Protein AF-A0ABD1CLV9-F1 (afdb_monomer)

InterPro domains:
  IPR004119 Ecdysteroid kinase-like [PF02958] (106-234)
  IPR004119 Ecdysteroid kinase-like [PF02958] (320-390)
  IPR011009 Protein kinase-like domain superfamily [SSF56112] (145-235)

Mean predicted aligned error: 14.76 Å

Foldseek 3Di:
DVVVVPWPVVVLVVVCVVVVANQKDFPDTKDWDFPPPPPVPAQKTKIKIKTWIAGPVRNDIDIDIDIDIDHPDPQDPVNVVVCCCVVAQVVLVCLLADPCVLVPDPVVLVVLLVLLVVVLVVQCVDPPSVVVSVVSNVCSVCVSVLVCQLQDADDPPAFDWDFDQQQDAQVQWDQDPVPGTDGALGSTHTHHPLRVLLRCLQHPDDPVCSVPCVVVSLVVVLVVQQVVCLLLVPPDDRDDSVSSVVSNVSNVVVNVSSVSVVVVLVVVVVVDDDDFDQDDPVNDDPCPDQVNVLVVCCVVVVFNVKHWDDKRKGFPDDPSPDPFWGKIWIWIFIDGPVDHRDTDIDIDTHGDPDPCNCVPQCNDSNVSVSSSVSCVPHHVVVVVVVSVVCLVCVLVVVVCLLQVVLLVPQPDCVLDDPCLRPPDDPSVVVSSVRSCPDPVSVVVCVVCVVSCVVSCSPPDDD

Organism: Culex pipiens pipiens (NCBI:txid38569)

Solvent-accessible surface area (backbone atoms only — not comparable to full-atom values): 26607 Å² total; per-residue (Å²): 115,69,73,74,70,67,37,61,70,52,53,50,50,50,51,23,59,78,65,74,36,87,65,53,44,69,74,58,84,63,59,78,38,74,63,84,73,80,63,93,82,68,64,56,52,47,31,37,34,52,49,38,31,34,31,88,90,35,89,59,82,43,78,46,80,46,77,48,76,44,64,80,62,79,81,48,74,65,54,55,48,51,50,45,41,67,68,49,32,51,53,42,49,54,60,30,41,51,63,58,75,78,73,71,44,73,66,58,50,52,54,52,36,52,48,38,48,53,52,21,58,54,38,57,72,42,87,95,27,60,72,57,18,53,54,39,51,61,39,36,87,41,44,62,62,50,50,49,57,49,64,40,52,55,56,92,97,41,88,58,66,39,83,31,50,61,55,55,41,54,86,25,58,44,80,36,98,90,78,46,73,42,82,49,74,53,44,36,28,56,14,42,63,35,59,44,53,49,27,42,50,69,55,55,41,52,72,69,55,37,73,77,39,46,67,59,53,53,48,54,52,48,52,50,51,52,50,50,41,61,74,72,62,59,88,66,87,78,84,50,72,68,55,55,53,50,41,40,60,75,36,41,64,55,58,58,50,52,53,52,54,46,62,64,46,54,73,54,55,79,76,64,90,79,74,92,54,78,55,58,81,87,76,55,59,85,73,79,40,60,67,48,52,30,55,50,49,21,65,77,65,75,34,85,70,42,43,55,76,47,75,48,68,28,50,64,58,65,90,87,77,50,93,62,42,42,44,32,30,34,39,38,30,26,32,43,90,89,45,73,68,44,75,47,78,45,80,45,80,40,79,37,88,48,67,67,40,38,56,50,40,60,53,50,100,58,29,50,64,59,38,34,48,34,42,65,75,40,41,52,57,47,54,53,49,50,51,50,53,54,60,75,49,46,60,53,55,54,50,43,58,72,59,51,43,31,62,74,72,46,85,75,62,91,69,73,49,72,57,28,72,74,41,91,49,73,66,14,53,48,47,48,51,54,33,64,65,31,71,68,49,51,58,52,48,66,62,47,50,64,56,38,49,79,67,55,67,70,56,79,86,128

Structure (mmCIF, N/CA/C/O backbone):
data_AF-A0ABD1CLV9-F1
#
_entry.id   AF-A0ABD1CLV9-F1
#
loop_
_atom_site.group_PDB
_atom_site.id
_atom_site.type_symbol
_atom_site.label_atom_id
_atom_site.label_alt_id
_atom_site.label_comp_id
_atom_site.label_asym_id
_atom_site.label_entity_id
_atom_site.label_seq_id
_atom_site.pdbx_PDB_ins_code
_atom_site.Cartn_x
_atom_site.Cartn_y
_atom_site.Cartn_z
_atom_site.occupancy
_atom_site.B_iso_or_equiv
_atom_site.auth_seq_id
_atom_site.auth_comp_id
_atom_site.auth_asym_id
_atom_site.auth_atom_id
_atom_site.pdbx_PDB_model_num
ATOM 1 N N . MET A 1 1 ? -6.784 35.318 -25.495 1.00 43.75 1 MET A N 1
ATOM 2 C CA . MET A 1 1 ? -7.489 34.884 -24.265 1.00 43.75 1 MET A CA 1
ATOM 3 C C . MET A 1 1 ? -6.534 34.301 -23.220 1.00 43.75 1 MET A C 1
ATOM 5 O O . MET A 1 1 ? -6.604 34.736 -22.079 1.00 43.75 1 MET A O 1
ATOM 9 N N . ALA A 1 2 ? -5.604 33.404 -23.581 1.00 44.84 2 ALA A N 1
ATOM 10 C CA . ALA A 1 2 ? -4.637 32.780 -22.659 1.00 44.84 2 ALA A CA 1
ATOM 11 C C . ALA A 1 2 ? -3.817 33.758 -21.779 1.00 44.84 2 ALA A C 1
ATOM 13 O O . ALA A 1 2 ? -3.622 33.521 -20.588 1.00 44.84 2 ALA A O 1
ATOM 14 N N . THR A 1 3 ? -3.395 34.901 -22.329 1.00 49.47 3 THR A N 1
ATOM 15 C CA . THR A 1 3 ? -2.591 35.921 -21.627 1.00 49.47 3 THR A CA 1
ATOM 16 C C . THR A 1 3 ? -3.338 36.712 -20.547 1.00 49.47 3 THR A C 1
ATOM 18 O O . THR A 1 3 ? -2.685 37.340 -19.721 1.00 49.47 3 THR A O 1
ATOM 21 N N . GLN A 1 4 ? -4.678 36.681 -20.505 1.00 56.12 4 GLN A N 1
ATOM 22 C CA . GLN A 1 4 ? -5.451 37.289 -19.405 1.00 56.12 4 GLN A CA 1
ATOM 23 C C . GLN A 1 4 ? -5.594 36.344 -18.198 1.00 56.12 4 GLN A C 1
ATOM 25 O O . GLN A 1 4 ? -5.635 36.811 -17.060 1.00 56.12 4 GLN A O 1
ATOM 30 N N . LEU A 1 5 ? -5.620 35.026 -18.438 1.00 60.28 5 LEU A N 1
ATOM 31 C CA . LEU A 1 5 ? -5.677 33.985 -17.402 1.00 60.28 5 LEU A CA 1
ATOM 32 C C . LEU A 1 5 ? -4.311 33.753 -16.735 1.00 60.28 5 LEU A C 1
ATOM 34 O O . LEU A 1 5 ? -4.237 33.606 -15.519 1.00 60.28 5 LEU A O 1
ATOM 38 N N . LEU A 1 6 ? -3.223 33.757 -17.512 1.00 70.44 6 LEU A N 1
ATOM 39 C CA . LEU A 1 6 ? -1.857 33.559 -17.015 1.00 70.44 6 LEU A CA 1
ATOM 40 C C . LEU A 1 6 ? -1.192 34.882 -16.610 1.00 70.44 6 LEU A C 1
ATOM 42 O O . LE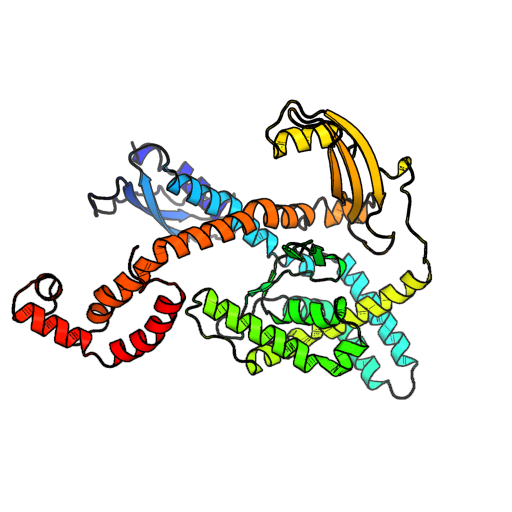U A 1 6 ? -0.339 35.414 -17.320 1.00 70.44 6 LEU A O 1
ATOM 46 N N . ASN A 1 7 ? -1.590 35.415 -15.459 1.00 81.38 7 ASN A N 1
ATOM 47 C CA . ASN A 1 7 ? -1.098 36.690 -14.936 1.00 81.38 7 ASN A CA 1
ATOM 48 C C . ASN A 1 7 ? -0.235 36.525 -13.667 1.00 81.38 7 ASN A C 1
ATOM 50 O O . ASN A 1 7 ? -0.084 35.432 -13.117 1.00 81.38 7 ASN A O 1
ATOM 54 N N . ASN A 1 8 ? 0.352 37.634 -13.205 1.00 85.69 8 ASN A N 1
ATOM 55 C CA . ASN A 1 8 ? 1.232 37.646 -12.033 1.00 85.69 8 ASN A CA 1
ATOM 56 C C . ASN A 1 8 ? 0.535 37.154 -10.755 1.00 85.69 8 ASN A C 1
ATOM 58 O O . ASN A 1 8 ? 1.190 36.497 -9.949 1.00 85.69 8 ASN A O 1
ATOM 62 N N . ASP A 1 9 ? -0.763 37.414 -10.581 1.00 83.88 9 ASP A N 1
ATOM 63 C CA . ASP A 1 9 ? -1.506 36.991 -9.388 1.00 83.88 9 ASP A CA 1
ATOM 64 C C . ASP A 1 9 ? -1.695 35.473 -9.358 1.00 83.88 9 ASP A C 1
ATOM 66 O O . ASP A 1 9 ? -1.495 34.838 -8.317 1.00 83.88 9 ASP A O 1
ATOM 70 N N . LEU A 1 10 ? -1.991 34.863 -10.511 1.00 80.81 10 LEU A N 1
ATOM 71 C CA . LEU A 1 10 ? -2.023 33.409 -10.646 1.00 80.81 10 LEU A CA 1
ATOM 72 C C . LEU A 1 10 ? -0.650 32.803 -10.332 1.00 80.81 10 LEU A C 1
ATOM 74 O O . LEU A 1 10 ? -0.561 31.889 -9.515 1.00 80.81 10 LEU A O 1
ATOM 78 N N . PHE A 1 11 ? 0.429 33.320 -10.927 1.00 83.94 11 PHE A N 1
ATOM 79 C CA . PHE A 1 11 ? 1.783 32.808 -10.682 1.00 83.94 11 PHE A CA 1
ATOM 80 C C . PHE A 1 11 ? 2.219 32.964 -9.225 1.00 83.94 11 PHE A C 1
ATOM 82 O O . PHE A 1 11 ? 2.802 32.038 -8.658 1.00 83.94 11 PHE A O 1
ATOM 89 N N . LEU A 1 12 ? 1.881 34.091 -8.597 1.00 84.06 12 LEU A N 1
ATOM 90 C CA . LEU A 1 12 ? 2.110 34.326 -7.176 1.00 84.06 12 LEU A CA 1
ATOM 91 C C . LEU A 1 12 ? 1.333 33.324 -6.308 1.00 84.06 12 LEU A C 1
ATOM 93 O O . LEU A 1 12 ? 1.872 32.786 -5.342 1.00 84.06 12 LEU A O 1
ATOM 97 N N . THR A 1 13 ? 0.086 33.029 -6.669 1.00 79.94 13 THR A N 1
ATOM 98 C CA . THR A 1 13 ? -0.763 32.065 -5.953 1.00 79.94 13 THR A CA 1
ATOM 99 C C . THR A 1 13 ? -0.212 30.646 -6.081 1.00 79.94 13 THR A C 1
ATOM 101 O O . THR A 1 13 ? -0.067 29.937 -5.082 1.00 79.94 13 THR A O 1
ATOM 104 N N . VAL A 1 14 ? 0.169 30.251 -7.298 1.00 77.19 14 VAL A N 1
ATOM 105 C CA . VAL A 1 14 ? 0.763 28.946 -7.600 1.00 77.19 14 VAL A CA 1
ATOM 106 C C . VAL A 1 14 ? 2.061 28.751 -6.821 1.00 77.19 14 VAL A C 1
ATOM 108 O O . VAL A 1 14 ? 2.216 27.725 -6.161 1.00 77.19 14 VAL A O 1
ATOM 111 N N . ILE A 1 15 ? 2.976 29.729 -6.827 1.00 79.94 15 ILE A N 1
ATOM 112 C CA . ILE A 1 15 ? 4.270 29.574 -6.151 1.00 79.94 15 ILE A CA 1
ATOM 113 C C . ILE A 1 15 ? 4.136 29.587 -4.620 1.00 79.94 15 ILE A C 1
ATOM 115 O O . ILE A 1 15 ? 4.799 28.791 -3.954 1.00 79.94 15 ILE A O 1
ATOM 119 N N . ARG A 1 16 ? 3.233 30.407 -4.057 1.00 83.88 16 ARG A N 1
ATOM 120 C CA . ARG A 1 16 ? 2.921 30.408 -2.614 1.00 83.88 16 ARG A CA 1
ATOM 121 C C . ARG A 1 16 ? 2.386 29.058 -2.159 1.00 83.88 16 ARG A C 1
ATOM 123 O O . ARG A 1 16 ? 2.835 28.539 -1.138 1.00 83.88 16 ARG A O 1
ATOM 130 N N . LYS A 1 17 ? 1.471 28.469 -2.936 1.00 73.44 17 LYS A N 1
ATOM 131 C CA . LYS A 1 17 ? 0.904 27.147 -2.653 1.00 73.44 17 LYS A CA 1
ATOM 132 C C . LYS A 1 17 ? 1.951 26.042 -2.811 1.00 73.44 17 LYS A C 1
ATOM 134 O O . LYS A 1 17 ? 2.109 25.230 -1.909 1.00 73.44 17 LYS A O 1
ATOM 139 N N . ALA A 1 18 ? 2.716 26.050 -3.904 1.00 69.44 18 ALA A N 1
ATOM 140 C CA . ALA A 1 18 ? 3.738 25.039 -4.187 1.00 69.44 18 ALA A CA 1
ATOM 141 C C . ALA A 1 18 ? 4.880 25.021 -3.156 1.00 69.44 18 ALA A C 1
ATOM 143 O O . ALA A 1 18 ? 5.458 23.971 -2.888 1.00 69.44 18 ALA A O 1
ATOM 144 N N . ARG A 1 19 ? 5.222 26.177 -2.576 1.00 76.19 19 ARG A N 1
ATOM 145 C CA . ARG A 1 19 ? 6.272 26.306 -1.551 1.00 76.19 19 ARG A CA 1
ATOM 146 C C . ARG A 1 19 ? 5.735 26.351 -0.120 1.00 76.19 19 ARG A C 1
ATOM 148 O O . ARG A 1 19 ? 6.537 26.426 0.809 1.00 76.19 19 ARG A O 1
ATOM 155 N N . ASN A 1 20 ? 4.411 26.298 0.049 1.00 78.62 20 ASN A N 1
ATOM 156 C CA . ASN A 1 20 ? 3.716 26.469 1.323 1.00 78.62 20 ASN A CA 1
ATOM 157 C C . ASN A 1 20 ? 4.269 27.663 2.134 1.00 78.62 20 ASN A C 1
ATOM 159 O O . ASN A 1 20 ? 4.697 27.527 3.285 1.00 78.62 20 ASN A O 1
ATOM 163 N N . ASP A 1 21 ? 4.356 28.823 1.479 1.00 81.06 21 ASP A N 1
ATOM 164 C CA . ASP A 1 21 ? 4.938 30.039 2.047 1.00 81.06 21 ASP A CA 1
ATOM 165 C C . ASP A 1 21 ? 4.166 31.284 1.576 1.00 81.06 21 ASP A C 1
ATOM 167 O O . ASP A 1 21 ? 4.350 31.738 0.442 1.00 81.06 21 ASP A O 1
ATOM 171 N N . PRO A 1 22 ? 3.307 31.863 2.434 1.00 88.19 22 PRO A N 1
ATOM 172 C CA . PRO A 1 22 ? 2.513 33.036 2.082 1.00 88.19 22 PRO A CA 1
ATOM 173 C C . PRO A 1 22 ? 3.347 34.323 1.993 1.00 88.19 22 PRO A C 1
ATOM 175 O O . PRO A 1 22 ? 2.890 35.293 1.390 1.00 88.19 22 PRO A O 1
ATOM 178 N N . SER A 1 23 ? 4.567 34.345 2.546 1.00 91.75 23 SER A N 1
ATOM 179 C CA . SER A 1 23 ? 5.451 35.519 2.521 1.00 91.75 23 SER A CA 1
ATOM 180 C C . SER A 1 23 ? 6.127 35.741 1.166 1.00 91.75 23 SER A C 1
ATOM 182 O O . SER A 1 23 ? 6.788 36.760 0.971 1.00 91.75 23 SER A O 1
ATOM 184 N N . ILE A 1 24 ? 5.973 34.801 0.225 1.00 88.75 24 ILE A N 1
ATOM 185 C CA . ILE A 1 24 ? 6.564 34.916 -1.105 1.00 88.75 24 ILE A CA 1
ATOM 186 C C . ILE A 1 24 ? 6.003 36.139 -1.835 1.00 88.75 24 ILE A C 1
ATOM 188 O O . ILE A 1 24 ? 4.788 36.350 -1.868 1.00 88.75 24 ILE A O 1
ATOM 192 N N . VAL A 1 25 ? 6.898 36.908 -2.451 1.00 92.56 25 VAL A N 1
ATOM 193 C CA . VAL A 1 25 ? 6.601 38.022 -3.357 1.00 92.56 25 VAL A CA 1
ATOM 194 C C . VAL A 1 25 ? 7.384 37.855 -4.656 1.00 92.56 25 VAL A C 1
ATOM 196 O O . VAL A 1 25 ? 8.525 37.387 -4.643 1.00 92.56 25 VAL A O 1
ATOM 199 N N . LEU A 1 26 ? 6.777 38.231 -5.782 1.00 91.12 26 LEU A N 1
ATOM 200 C CA . LEU A 1 26 ? 7.465 38.225 -7.073 1.00 91.12 26 LEU A CA 1
ATOM 201 C C . LEU A 1 26 ? 8.483 39.365 -7.125 1.00 91.12 26 LEU A C 1
ATOM 203 O O . LEU A 1 26 ? 8.179 40.490 -6.734 1.00 91.12 26 LEU A O 1
ATOM 207 N N . CYS A 1 27 ? 9.679 39.087 -7.635 1.00 89.81 27 CYS A N 1
ATOM 208 C CA . CYS A 1 27 ? 10.707 40.111 -7.827 1.00 89.81 27 CYS A CA 1
ATOM 209 C C . CYS A 1 27 ? 10.376 41.032 -9.004 1.00 89.81 27 CYS A C 1
ATOM 211 O O . CYS A 1 27 ? 10.683 42.220 -8.973 1.00 89.81 27 CYS A O 1
ATOM 213 N N . HIS A 1 28 ? 9.734 40.488 -10.035 1.00 89.06 28 HIS A N 1
ATOM 214 C CA . HIS A 1 28 ? 9.268 41.220 -11.204 1.00 89.06 28 HIS A CA 1
ATOM 215 C C . HIS A 1 28 ? 8.130 40.455 -11.891 1.00 89.06 28 HIS A C 1
ATOM 217 O O . HIS A 1 28 ? 7.855 39.296 -11.573 1.00 89.06 28 HIS A O 1
ATOM 223 N N . GLY A 1 29 ? 7.475 41.097 -12.861 1.00 83.94 29 GLY A N 1
ATOM 224 C CA . GLY A 1 29 ? 6.436 40.454 -13.663 1.00 83.94 29 GLY A CA 1
ATOM 225 C C . GLY A 1 29 ? 6.959 39.231 -14.423 1.00 83.94 29 GLY A C 1
ATOM 226 O O . GLY A 1 29 ? 8.085 39.234 -14.934 1.00 83.94 29 GLY A O 1
ATOM 227 N N . CYS A 1 30 ? 6.136 38.186 -14.495 1.00 83.50 30 CYS A N 1
ATOM 228 C CA . CYS A 1 30 ? 6.438 36.964 -15.232 1.00 83.50 30 CYS A CA 1
ATOM 229 C C . CYS A 1 30 ? 6.271 37.209 -16.738 1.00 83.50 30 CYS A C 1
ATOM 231 O O . CYS A 1 30 ? 5.276 37.788 -17.173 1.00 83.50 30 CYS A O 1
ATOM 233 N N . ARG A 1 31 ? 7.239 36.766 -17.550 1.00 82.56 31 ARG A N 1
ATOM 234 C CA . ARG A 1 31 ? 7.170 36.874 -19.016 1.00 82.56 31 ARG A CA 1
ATOM 235 C C . ARG A 1 31 ? 6.870 35.513 -19.627 1.00 82.56 31 ARG A C 1
ATOM 237 O O . ARG A 1 31 ? 7.704 34.614 -19.563 1.00 82.56 31 ARG A O 1
ATOM 244 N N . LEU A 1 32 ? 5.710 35.403 -20.266 1.00 79.56 32 LEU A N 1
ATOM 245 C CA . LEU A 1 32 ? 5.318 34.218 -21.020 1.00 79.56 32 LEU A CA 1
ATOM 246 C C . LEU A 1 32 ? 5.994 34.202 -22.385 1.00 79.56 32 LEU A C 1
ATOM 248 O O . LEU A 1 32 ? 5.986 35.197 -23.109 1.00 79.56 32 LEU A O 1
ATOM 252 N N . ARG A 1 33 ? 6.553 33.052 -22.743 1.00 81.31 33 ARG A N 1
ATOM 253 C CA . ARG A 1 33 ? 7.080 32.762 -24.075 1.00 81.31 33 ARG A CA 1
ATOM 254 C C . ARG A 1 33 ? 6.290 31.591 -24.633 1.00 81.31 33 ARG A C 1
ATOM 256 O O . ARG A 1 33 ? 6.233 30.553 -23.984 1.00 81.31 33 ARG A O 1
ATOM 263 N N . SER A 1 34 ? 5.656 31.762 -25.789 1.00 73.94 34 SER A N 1
ATOM 264 C CA . SER A 1 34 ? 5.045 30.630 -26.493 1.00 73.94 34 SER A CA 1
ATOM 265 C C . SER A 1 34 ? 6.143 29.645 -26.890 1.00 73.94 34 SER A C 1
ATOM 267 O O . SER A 1 34 ? 7.225 30.069 -27.297 1.00 73.94 34 SER A O 1
ATOM 269 N N . ASP A 1 35 ? 5.883 28.350 -26.725 1.00 64.69 35 ASP A N 1
ATOM 270 C CA . ASP A 1 35 ? 6.889 27.305 -26.933 1.00 64.69 35 ASP A CA 1
ATOM 271 C C . ASP A 1 35 ? 7.069 26.884 -28.404 1.00 64.69 35 ASP A C 1
ATOM 273 O O . ASP A 1 35 ? 7.756 25.906 -28.662 1.00 64.69 35 ASP A O 1
ATOM 277 N N . GLY A 1 36 ? 6.483 27.609 -29.368 1.00 54.41 36 GLY A N 1
ATOM 278 C CA . GLY A 1 36 ? 6.759 27.512 -30.815 1.00 54.41 36 GLY A CA 1
ATOM 279 C C . GLY A 1 36 ? 6.374 26.203 -31.523 1.00 54.41 36 GLY A C 1
ATOM 280 O O . GLY A 1 36 ? 6.099 26.229 -32.719 1.00 54.41 36 GLY A O 1
ATOM 281 N N . ASP A 1 37 ? 6.294 25.083 -30.808 1.00 48.97 37 ASP A N 1
ATOM 282 C CA . ASP A 1 37 ? 5.822 23.797 -31.310 1.00 48.97 37 ASP A CA 1
ATOM 283 C C . ASP A 1 37 ? 4.291 23.818 -31.384 1.00 48.97 37 ASP A C 1
ATOM 285 O O . ASP A 1 37 ? 3.578 23.340 -30.498 1.00 48.97 37 ASP A O 1
ATOM 289 N N . HIS A 1 38 ? 3.765 24.379 -32.472 1.00 46.84 38 HIS A N 1
ATOM 290 C CA . HIS A 1 38 ? 2.428 24.035 -32.943 1.00 46.84 38 HIS A CA 1
ATOM 291 C C . HIS A 1 38 ? 2.459 22.595 -33.467 1.00 46.84 38 HIS A C 1
ATOM 293 O O . HIS A 1 38 ? 2.499 22.332 -34.666 1.00 46.84 38 HIS A O 1
ATOM 299 N N . CYS A 1 39 ? 2.469 21.624 -32.555 1.00 40.59 39 CYS A N 1
ATOM 300 C CA . CYS A 1 39 ? 2.097 20.266 -32.902 1.00 40.59 39 CYS A CA 1
ATOM 301 C C . CYS A 1 39 ? 0.577 20.245 -33.132 1.00 40.59 39 CYS A C 1
ATOM 303 O O . CYS A 1 39 ? -0.218 20.105 -32.203 1.00 40.59 39 CYS A O 1
ATOM 305 N N . ASP A 1 40 ? 0.193 20.386 -34.403 1.00 42.03 40 ASP A N 1
ATOM 306 C CA . ASP A 1 40 ? -1.170 20.436 -34.972 1.00 42.03 40 ASP A CA 1
ATOM 307 C C . ASP A 1 40 ? -2.083 19.223 -34.664 1.00 42.03 40 ASP A C 1
ATOM 309 O O . ASP A 1 40 ? -3.079 18.986 -35.341 1.00 42.03 40 ASP A O 1
ATOM 313 N N . ARG A 1 41 ? -1.783 18.409 -33.644 1.00 42.78 41 ARG A N 1
ATOM 314 C CA . ARG A 1 41 ? -2.583 17.227 -33.277 1.00 42.78 41 ARG A CA 1
ATOM 315 C C . ARG A 1 41 ? -3.115 17.226 -31.843 1.00 42.78 41 ARG A C 1
ATOM 317 O O . ARG A 1 41 ? -3.761 16.254 -31.472 1.00 42.78 41 ARG A O 1
ATOM 324 N N . GLY A 1 42 ? -2.858 18.268 -31.043 1.00 47.09 42 GLY A N 1
ATOM 325 C CA . GLY A 1 42 ? -3.157 18.244 -29.602 1.00 47.09 42 GLY A CA 1
ATOM 326 C C . GLY A 1 42 ? -4.197 19.232 -29.066 1.00 47.09 42 GLY A C 1
ATOM 327 O O . GLY A 1 42 ? -4.716 18.991 -27.988 1.00 47.09 42 GLY A O 1
ATOM 328 N N . GLY A 1 43 ? -4.505 20.343 -29.743 1.00 54.31 43 GLY A N 1
ATOM 329 C CA . GLY A 1 43 ? -5.448 21.341 -29.205 1.00 54.31 43 GLY A CA 1
ATOM 330 C C . GLY A 1 43 ? -4.980 22.086 -27.937 1.00 54.31 43 GLY A C 1
ATOM 331 O O . GLY A 1 43 ? -5.802 22.721 -27.282 1.00 54.31 43 GLY A O 1
ATOM 332 N N . PHE A 1 44 ? -3.686 22.041 -27.587 1.00 56.50 44 PHE A N 1
ATOM 333 C CA . PHE A 1 44 ? -3.109 22.763 -26.442 1.00 56.50 44 PHE A CA 1
ATOM 334 C C . PHE A 1 44 ? -2.090 23.822 -26.885 1.00 56.50 44 PHE A C 1
ATOM 336 O O . PHE A 1 44 ? -1.208 23.541 -27.695 1.00 56.50 44 PHE A O 1
ATOM 343 N N . GLU A 1 45 ? -2.148 25.012 -26.287 1.00 66.31 45 GLU A N 1
ATOM 344 C CA . GLU A 1 45 ? -1.115 26.049 -26.384 1.00 66.31 45 GLU A CA 1
ATOM 345 C C . GLU A 1 45 ? -0.136 25.918 -25.205 1.00 66.31 45 GLU A C 1
ATOM 347 O O . GLU A 1 45 ? -0.541 25.965 -24.043 1.00 66.31 45 GLU A O 1
ATOM 352 N N . SER A 1 46 ? 1.161 25.746 -25.487 1.00 65.44 46 SER A N 1
ATOM 353 C CA . SER A 1 46 ? 2.216 25.649 -24.465 1.00 65.44 46 SER A CA 1
ATOM 354 C C . SER A 1 46 ? 2.975 26.969 -24.314 1.00 65.44 46 SER A C 1
ATOM 356 O O . SER A 1 46 ? 3.384 27.593 -25.298 1.00 65.44 46 SER A O 1
ATOM 358 N N . TYR A 1 47 ? 3.210 27.373 -23.068 1.00 78.12 47 TYR A N 1
ATOM 359 C CA . TYR A 1 47 ? 3.942 28.573 -22.687 1.00 78.12 47 TYR A CA 1
ATOM 360 C C . TYR A 1 47 ? 5.019 28.255 -21.655 1.00 78.12 47 TYR A C 1
ATOM 362 O O . TYR A 1 47 ? 4.774 27.562 -20.673 1.00 78.12 47 TYR A O 1
ATOM 370 N N . LYS A 1 48 ? 6.204 28.833 -21.816 1.00 81.06 48 LYS A N 1
ATOM 371 C CA . LYS A 1 48 ? 7.282 28.802 -20.826 1.00 81.06 48 LYS A CA 1
ATOM 372 C C . LYS A 1 48 ? 7.392 30.143 -20.110 1.00 81.06 48 LYS A C 1
ATOM 374 O O . LYS A 1 48 ? 7.271 31.199 -20.729 1.00 81.06 48 LYS A O 1
ATOM 379 N N . THR A 1 49 ? 7.651 30.112 -18.808 1.00 85.25 49 THR A N 1
ATOM 380 C CA . THR A 1 49 ? 7.933 31.310 -18.002 1.00 85.25 49 THR A CA 1
ATOM 381 C C . THR A 1 49 ? 8.918 30.990 -16.883 1.00 85.25 49 THR A C 1
ATOM 383 O O . THR A 1 49 ? 9.003 29.849 -16.434 1.00 85.25 49 THR A O 1
ATOM 386 N N . ALA A 1 50 ? 9.651 31.998 -16.420 1.00 85.56 50 ALA A N 1
ATOM 387 C CA . ALA A 1 50 ? 10.465 31.923 -15.213 1.00 85.56 50 ALA A CA 1
ATOM 388 C C . ALA A 1 50 ? 9.830 32.813 -14.139 1.00 85.56 50 ALA A C 1
ATOM 390 O O . ALA A 1 50 ? 9.655 34.016 -14.348 1.00 85.56 50 ALA A O 1
ATOM 391 N N . ILE A 1 51 ? 9.474 32.222 -12.999 1.00 88.06 51 ILE A N 1
ATOM 392 C CA . ILE A 1 51 ? 8.994 32.950 -11.825 1.00 88.06 51 ILE A CA 1
ATOM 393 C C . ILE A 1 51 ? 10.195 33.286 -10.955 1.00 88.06 51 ILE A C 1
ATOM 395 O O . ILE A 1 51 ? 10.831 32.383 -10.414 1.00 88.06 51 ILE A O 1
ATOM 399 N N . HIS A 1 52 ? 10.455 34.578 -10.786 1.00 90.62 52 HIS A N 1
ATOM 400 C CA . HIS A 1 52 ? 11.471 35.091 -9.876 1.00 90.62 52 HIS A CA 1
ATOM 401 C C . HIS A 1 52 ? 10.808 35.608 -8.605 1.00 90.62 52 HIS A C 1
ATOM 403 O O . HIS A 1 52 ? 9.877 36.415 -8.680 1.00 90.62 52 HIS A O 1
ATOM 409 N N . PHE A 1 53 ? 11.255 35.142 -7.442 1.00 91.06 53 PHE A N 1
ATOM 410 C CA . PHE A 1 53 ? 10.618 35.467 -6.171 1.00 91.06 53 PHE A CA 1
ATOM 411 C C . PHE A 1 53 ? 11.598 35.543 -4.996 1.00 91.06 53 PHE A C 1
ATOM 413 O O . PHE A 1 53 ? 12.694 34.984 -5.027 1.00 91.06 53 PHE A O 1
ATOM 420 N N . ARG A 1 54 ? 11.168 36.227 -3.932 1.00 91.94 54 ARG A N 1
ATOM 421 C CA . ARG A 1 54 ? 11.821 36.270 -2.611 1.00 91.94 54 ARG A CA 1
ATOM 422 C C . ARG A 1 54 ? 10.810 35.917 -1.535 1.00 91.94 54 ARG A C 1
ATOM 424 O O . ARG A 1 54 ? 9.607 36.053 -1.751 1.00 91.94 54 ARG A O 1
ATOM 431 N N . SER A 1 55 ? 11.285 35.473 -0.378 1.00 90.56 55 SER A N 1
ATOM 432 C CA . SER A 1 55 ? 10.428 35.235 0.787 1.00 90.56 55 SER A CA 1
ATOM 433 C C . SER A 1 55 ? 11.181 35.535 2.081 1.00 90.56 55 SER A C 1
ATOM 435 O O . SER A 1 55 ? 12.401 35.693 2.077 1.00 90.56 55 SER A O 1
ATOM 437 N N . SER A 1 56 ? 10.462 35.569 3.203 1.00 87.56 56 SER A N 1
ATOM 438 C CA . SER A 1 56 ? 11.075 35.649 4.536 1.00 87.56 56 SER A CA 1
ATOM 439 C C . SER A 1 56 ? 12.118 34.548 4.798 1.00 87.56 56 SER A C 1
ATOM 441 O O . SER A 1 56 ? 13.066 34.774 5.547 1.00 87.56 56 SER A O 1
ATOM 443 N N . ARG A 1 57 ? 11.982 33.381 4.150 1.00 82.81 57 ARG A N 1
ATOM 444 C CA . ARG A 1 57 ? 12.909 32.240 4.243 1.00 82.81 57 ARG A CA 1
ATOM 445 C C . ARG A 1 57 ? 14.105 32.354 3.295 1.00 82.81 57 ARG A C 1
ATOM 447 O O . ARG A 1 57 ? 15.154 31.780 3.569 1.00 82.81 57 ARG A O 1
ATOM 454 N N . TYR A 1 58 ? 13.954 33.084 2.191 1.00 74.56 58 TYR A N 1
ATOM 455 C CA . TYR A 1 58 ? 14.967 33.232 1.145 1.00 74.56 58 TYR A CA 1
ATOM 456 C C . TYR A 1 58 ? 15.176 34.716 0.850 1.00 74.56 58 TYR A C 1
ATOM 458 O O . TYR A 1 58 ? 14.497 35.297 0.001 1.00 74.56 58 TYR A O 1
ATOM 466 N N . GLN A 1 59 ? 16.126 35.336 1.558 1.00 73.88 59 GLN A N 1
ATOM 467 C CA . GLN A 1 59 ? 16.442 36.753 1.345 1.00 73.88 59 GLN A CA 1
ATOM 468 C C . GLN A 1 59 ? 17.042 37.028 -0.044 1.00 73.88 59 GLN A C 1
ATOM 470 O O . GLN A 1 59 ? 16.913 38.136 -0.564 1.00 73.88 59 GLN A O 1
ATOM 475 N N . GLN A 1 60 ? 17.661 36.020 -0.663 1.00 85.25 60 GLN A N 1
ATOM 476 C CA . GLN A 1 60 ? 18.146 36.088 -2.039 1.00 85.25 60 GLN A CA 1
ATOM 477 C C . GLN A 1 60 ? 17.074 35.652 -3.037 1.00 85.25 60 GLN A C 1
ATOM 479 O O . GLN A 1 60 ? 16.275 34.755 -2.768 1.00 85.25 60 GLN A O 1
ATOM 484 N N . GLU A 1 61 ? 17.101 36.271 -4.213 1.00 92.00 61 GLU A N 1
ATOM 485 C CA . GLU A 1 61 ? 16.196 35.963 -5.316 1.00 92.00 61 GLU A CA 1
ATOM 486 C C . GLU A 1 61 ? 16.327 34.513 -5.787 1.00 92.00 61 GLU A C 1
ATOM 488 O O . GLU A 1 61 ? 17.426 34.020 -6.031 1.00 92.00 61 GLU A O 1
ATOM 493 N N . GLN A 1 62 ? 15.184 33.844 -5.911 1.00 89.50 62 GLN A N 1
ATOM 494 C CA . GLN A 1 62 ? 15.057 32.478 -6.405 1.00 89.50 62 GLN A CA 1
ATOM 495 C C . GLN A 1 62 ? 14.298 32.481 -7.729 1.00 89.50 62 GLN A C 1
ATOM 497 O O . GLN A 1 62 ? 13.398 33.298 -7.918 1.00 89.50 62 GLN A O 1
ATOM 502 N N . ALA A 1 63 ? 14.615 31.539 -8.618 1.00 87.44 63 ALA A N 1
ATOM 503 C CA . ALA A 1 63 ? 13.939 31.386 -9.903 1.00 87.44 63 ALA A CA 1
ATOM 504 C C . ALA A 1 63 ? 13.397 29.961 -10.087 1.00 87.44 63 ALA A C 1
ATOM 506 O O . ALA A 1 63 ? 14.067 28.980 -9.763 1.00 87.44 63 ALA A O 1
ATOM 507 N N . VAL A 1 64 ? 12.183 29.842 -10.628 1.00 81.62 64 VAL A N 1
ATOM 508 C CA . VAL A 1 64 ? 11.564 28.563 -11.006 1.00 81.62 64 VAL A CA 1
ATOM 509 C C . VAL A 1 64 ? 11.055 28.656 -12.437 1.00 81.62 64 VAL A C 1
ATOM 511 O O . VAL A 1 64 ? 10.234 29.513 -12.756 1.00 81.62 64 VAL A O 1
ATOM 514 N N . ASN A 1 65 ? 11.520 27.745 -13.289 1.00 80.56 65 ASN A N 1
ATOM 515 C CA . ASN A 1 65 ? 11.039 27.623 -14.660 1.00 80.56 65 ASN A CA 1
ATOM 516 C C . ASN A 1 65 ? 9.768 26.771 -14.691 1.00 80.56 65 ASN A C 1
ATOM 518 O O . ASN A 1 65 ? 9.741 25.671 -14.142 1.00 80.56 65 ASN A O 1
ATOM 522 N N . LEU A 1 66 ? 8.732 27.274 -15.355 1.00 73.75 66 LEU A N 1
ATOM 523 C CA . LEU A 1 66 ? 7.458 26.599 -15.552 1.00 73.75 66 LEU A CA 1
ATOM 524 C C . LEU A 1 66 ? 7.172 26.430 -17.038 1.00 73.75 66 LEU A C 1
ATOM 526 O O . LEU A 1 66 ? 7.446 27.321 -17.842 1.00 73.75 66 LEU A O 1
ATOM 530 N N . THR A 1 67 ? 6.562 25.296 -17.367 1.00 74.25 67 THR A N 1
ATOM 531 C CA . THR A 1 67 ? 5.869 25.081 -18.638 1.00 74.25 67 THR A CA 1
ATOM 532 C C . THR A 1 67 ? 4.382 24.964 -18.328 1.00 74.25 67 THR A C 1
ATOM 534 O O . THR A 1 67 ? 3.997 24.194 -17.453 1.00 74.25 67 THR A O 1
ATOM 537 N N . VAL A 1 68 ? 3.564 25.761 -19.004 1.00 68.75 68 VAL A N 1
ATOM 538 C CA . VAL A 1 68 ? 2.125 25.894 -18.792 1.00 68.75 68 VAL A CA 1
ATOM 539 C C . VAL A 1 68 ? 1.425 25.523 -20.089 1.00 68.75 68 VAL A C 1
ATOM 541 O O . VAL A 1 68 ? 1.697 26.135 -21.116 1.00 68.75 68 VAL A O 1
ATOM 544 N N . LYS A 1 69 ? 0.528 24.538 -20.050 1.00 67.69 69 LYS A N 1
ATOM 545 C CA . LYS A 1 69 ? -0.283 24.130 -21.203 1.00 67.69 69 LYS A CA 1
ATOM 546 C C . LYS A 1 69 ? -1.729 24.576 -20.996 1.00 67.69 69 LYS A C 1
ATOM 548 O O . LYS A 1 69 ? -2.268 24.385 -19.911 1.00 67.69 69 LYS A O 1
ATOM 553 N N . ILE A 1 70 ? -2.336 25.183 -22.013 1.00 65.19 70 ILE A N 1
ATOM 554 C CA . ILE A 1 70 ? -3.731 25.642 -22.007 1.00 65.19 70 ILE A CA 1
ATOM 555 C C . ILE A 1 70 ? -4.487 24.917 -23.118 1.00 65.19 70 ILE A C 1
ATOM 557 O O . ILE A 1 70 ? -4.100 25.023 -24.277 1.00 65.19 70 ILE A O 1
ATOM 561 N N . GLY A 1 71 ? -5.558 24.199 -22.776 1.00 57.25 71 GLY A N 1
ATOM 562 C CA . GLY A 1 71 ? -6.428 23.537 -23.754 1.00 57.25 71 GLY A CA 1
ATOM 563 C C . GLY A 1 71 ? -7.374 24.518 -24.449 1.00 57.25 71 GLY A C 1
ATOM 564 O O . GLY A 1 71 ? -7.980 25.376 -23.804 1.00 57.25 71 GLY A O 1
ATOM 565 N N . ALA A 1 72 ? -7.515 24.394 -25.767 1.00 51.78 72 ALA A N 1
ATOM 566 C CA . ALA A 1 72 ? -8.480 25.131 -26.575 1.00 51.78 72 ALA A CA 1
ATOM 567 C C . ALA A 1 72 ? -9.851 24.427 -26.538 1.00 51.78 72 ALA A C 1
ATOM 569 O O . ALA A 1 72 ? -10.260 23.771 -27.488 1.00 51.78 72 ALA A O 1
ATOM 570 N N . GLY A 1 73 ? -10.559 24.531 -25.414 1.00 47.72 73 GLY A N 1
ATOM 571 C CA . GLY A 1 73 ? -11.879 23.918 -25.222 1.00 47.72 73 GLY A CA 1
ATOM 572 C C . GLY A 1 73 ? -12.028 23.357 -23.814 1.00 47.72 73 GLY A C 1
ATOM 573 O O . GLY A 1 73 ? -11.031 23.016 -23.191 1.00 47.72 73 GLY A O 1
ATOM 574 N N . GLY A 1 74 ? -13.258 23.339 -23.289 1.00 49.50 74 GLY A N 1
ATOM 575 C CA . GLY A 1 74 ? -13.561 22.957 -21.904 1.00 49.50 74 GLY A CA 1
ATOM 576 C C . GLY A 1 74 ? -12.889 21.657 -21.454 1.00 49.50 74 GLY A C 1
ATOM 577 O O . GLY A 1 74 ? -12.638 20.775 -22.270 1.00 49.50 74 GLY A O 1
ATOM 578 N N . SER A 1 75 ? -12.612 21.581 -20.146 1.00 44.91 75 SER A N 1
ATOM 579 C CA . SER A 1 75 ? -11.856 20.509 -19.485 1.00 44.91 75 SER A CA 1
ATOM 580 C C . SER A 1 75 ? -12.184 19.136 -20.061 1.00 44.91 75 SER A C 1
ATOM 582 O O . SER A 1 75 ? -13.312 18.653 -19.912 1.00 44.91 75 SER A O 1
ATOM 584 N N . SER A 1 76 ? -11.200 18.501 -20.690 1.00 54.03 76 SER A N 1
ATOM 585 C CA . SER A 1 76 ? -11.324 17.100 -21.066 1.00 54.03 76 SER A CA 1
ATOM 586 C C . SER A 1 76 ? -11.449 16.228 -19.805 1.00 54.03 76 SER A C 1
ATOM 588 O O . SER A 1 76 ? -11.115 16.637 -18.684 1.00 54.03 76 SER A O 1
ATOM 590 N N . GLU A 1 77 ? -11.946 15.000 -19.964 1.00 52.41 77 GLU A N 1
ATOM 591 C CA . GLU A 1 77 ? -11.953 14.009 -18.878 1.00 52.41 77 GLU A CA 1
ATOM 592 C C . GLU A 1 77 ? -10.530 13.738 -18.355 1.00 52.41 77 GLU A C 1
ATOM 594 O O . GLU A 1 77 ? -10.347 13.495 -17.162 1.00 52.41 77 GLU A O 1
ATOM 599 N N . GLU A 1 78 ? -9.521 13.836 -19.227 1.00 50.69 78 GLU A N 1
ATOM 600 C CA . GLU A 1 78 ? -8.103 13.701 -18.880 1.00 50.69 78 GLU A CA 1
ATOM 601 C C . GLU A 1 78 ? -7.615 14.881 -18.020 1.00 50.69 78 GLU A C 1
ATOM 603 O O . GLU A 1 78 ? -7.000 14.648 -16.978 1.00 50.69 78 GLU A O 1
ATOM 608 N N . ASP A 1 79 ? -7.991 16.123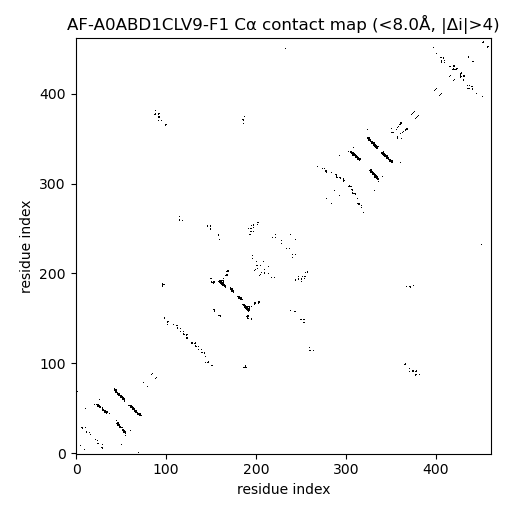 -18.356 1.00 52.03 79 ASP A N 1
ATOM 609 C CA . ASP A 1 79 ? -7.665 17.312 -17.546 1.00 52.03 79 ASP A CA 1
ATOM 610 C C . ASP A 1 79 ? -8.285 17.225 -16.142 1.00 52.03 79 ASP A C 1
ATOM 612 O O . ASP A 1 79 ? -7.660 17.568 -15.138 1.00 52.03 79 ASP A O 1
ATOM 616 N N . SER A 1 80 ? -9.515 16.712 -16.046 1.00 58.19 80 SER A N 1
ATOM 617 C CA . SER A 1 80 ? -10.207 16.520 -14.764 1.00 58.19 80 SER A CA 1
ATOM 618 C C . SER A 1 80 ? -9.544 15.431 -13.908 1.00 58.19 80 SER A C 1
ATOM 620 O O . SER A 1 80 ? -9.474 15.549 -12.681 1.00 58.19 80 SER A O 1
ATOM 622 N N . GLN A 1 81 ? -9.016 14.379 -14.542 1.00 61.09 81 GLN A N 1
ATOM 623 C CA . GLN A 1 81 ? -8.265 13.320 -13.864 1.00 61.09 81 GLN A CA 1
ATOM 624 C C . GLN A 1 81 ? -6.915 13.823 -13.351 1.00 61.09 81 GLN A C 1
ATOM 626 O O . GLN A 1 81 ? -6.544 13.511 -12.218 1.00 61.09 81 GLN A O 1
ATOM 631 N N . GLU A 1 82 ? -6.195 14.611 -14.150 1.00 59.84 82 GLU A N 1
ATOM 632 C CA . GLU A 1 82 ? -4.908 15.188 -13.768 1.00 59.84 82 GLU A CA 1
ATOM 633 C C . GLU A 1 82 ? -5.071 16.180 -12.606 1.00 59.84 82 GLU A C 1
ATOM 635 O O . GLU A 1 82 ? -4.372 16.082 -11.592 1.00 59.84 82 GLU A O 1
ATOM 640 N N . VAL A 1 83 ? -6.074 17.063 -12.680 1.00 65.88 83 VAL A N 1
ATOM 641 C CA . VAL A 1 83 ? -6.420 17.992 -11.593 1.00 65.88 83 VAL A CA 1
ATOM 642 C C . VAL A 1 83 ? -6.744 17.244 -10.302 1.00 65.88 83 VAL A C 1
ATOM 644 O O . VAL A 1 83 ? -6.256 17.631 -9.240 1.00 65.88 83 VAL A O 1
ATOM 647 N N . ARG A 1 84 ? -7.509 16.148 -10.366 1.00 69.44 84 ARG A N 1
ATOM 648 C CA . ARG A 1 84 ? -7.805 15.332 -9.180 1.00 69.44 84 ARG A CA 1
ATOM 649 C C . ARG A 1 84 ? -6.564 14.607 -8.645 1.00 69.44 84 ARG A C 1
ATOM 651 O O . ARG A 1 84 ? -6.358 14.569 -7.431 1.00 69.44 84 ARG A O 1
ATOM 658 N N . LEU A 1 85 ? -5.709 14.073 -9.519 1.00 65.50 85 LEU A N 1
ATOM 659 C CA . LEU A 1 85 ? -4.466 13.408 -9.124 1.00 65.50 85 LEU A CA 1
ATOM 660 C C . LEU A 1 85 ? -3.550 14.359 -8.339 1.00 65.50 85 LEU A C 1
ATOM 662 O O . LEU A 1 85 ? -3.125 14.034 -7.229 1.00 65.50 85 LEU A O 1
ATOM 666 N N . TYR A 1 86 ? -3.278 15.546 -8.882 1.00 67.19 86 TYR A N 1
ATOM 667 C CA . TYR A 1 86 ? -2.402 16.529 -8.238 1.00 67.19 86 TYR A CA 1
ATOM 668 C C . TYR A 1 86 ? -3.075 17.285 -7.087 1.00 67.19 86 TYR A C 1
ATOM 670 O O . TYR A 1 86 ? -2.402 17.665 -6.130 1.00 67.19 86 TYR A O 1
ATOM 678 N N . GLY A 1 87 ? -4.384 17.519 -7.175 1.00 65.75 87 GLY A N 1
ATOM 679 C CA . GLY A 1 87 ? -5.141 18.308 -6.206 1.00 65.75 87 GLY A CA 1
ATOM 680 C C . GLY A 1 87 ? -5.551 17.537 -4.956 1.00 65.75 87 GLY A C 1
ATOM 681 O O . GLY A 1 87 ? -5.582 18.120 -3.874 1.00 65.75 87 GLY A O 1
ATOM 682 N N . GLU A 1 88 ? -5.838 16.240 -5.086 1.00 73.25 88 GLU A N 1
ATOM 683 C CA . GLU A 1 88 ? -6.421 15.438 -4.005 1.00 73.25 88 GLU A CA 1
ATOM 684 C C . GLU A 1 88 ? -5.576 14.209 -3.670 1.00 73.25 88 GLU A C 1
ATOM 686 O O . GLU A 1 88 ? -5.282 13.955 -2.504 1.00 73.25 88 GLU A O 1
ATOM 691 N N . VAL A 1 89 ? -5.155 13.448 -4.682 1.00 70.81 89 VAL A N 1
ATOM 692 C CA . VAL A 1 89 ? -4.611 12.095 -4.484 1.00 70.81 89 VAL A CA 1
ATOM 693 C C . VAL A 1 89 ? -3.162 12.136 -4.019 1.00 70.81 89 VAL A C 1
ATOM 695 O O . VAL A 1 89 ? -2.837 11.529 -3.005 1.00 70.81 89 VAL A O 1
ATOM 698 N N . LEU A 1 90 ? -2.284 12.865 -4.713 1.00 71.44 90 LEU A N 1
ATOM 699 C CA . LEU A 1 90 ? -0.876 12.979 -4.321 1.00 71.44 90 LEU A CA 1
ATOM 700 C C . LEU A 1 90 ? -0.695 13.654 -2.948 1.00 71.44 90 LEU A C 1
ATOM 702 O O . LEU A 1 90 ? 0.098 13.143 -2.155 1.00 71.44 90 LEU A O 1
ATOM 706 N N . PRO A 1 91 ? -1.436 14.728 -2.601 1.00 73.75 91 PRO A N 1
ATOM 707 C CA . PRO A 1 91 ? -1.432 15.264 -1.241 1.00 73.75 91 PRO A CA 1
ATOM 708 C C . PRO A 1 91 ? -1.911 14.249 -0.196 1.00 73.75 91 PRO A C 1
ATOM 710 O O . PRO A 1 91 ? -1.267 14.102 0.842 1.00 73.75 91 PRO A O 1
ATOM 713 N N . ALA A 1 92 ? -2.994 13.514 -0.479 1.00 73.75 92 ALA A N 1
ATOM 714 C CA . ALA A 1 92 ? -3.494 12.459 0.401 1.00 73.75 92 ALA A CA 1
ATOM 715 C C . ALA A 1 92 ? -2.463 11.333 0.588 1.00 73.75 92 ALA A C 1
ATOM 717 O O . ALA A 1 92 ? -2.229 10.891 1.710 1.00 73.75 92 ALA A O 1
ATOM 718 N N . MET A 1 93 ? -1.777 10.920 -0.483 1.00 72.00 93 MET A N 1
ATOM 719 C CA . MET A 1 93 ? -0.678 9.954 -0.418 1.00 72.00 93 MET A CA 1
ATOM 720 C C . MET A 1 93 ? 0.454 10.469 0.468 1.00 72.00 93 MET A C 1
ATOM 722 O O . MET A 1 93 ? 0.808 9.789 1.429 1.00 72.00 93 MET A O 1
ATOM 726 N N . ALA A 1 94 ? 0.958 11.680 0.211 1.00 71.31 94 ALA A N 1
ATOM 727 C CA . ALA A 1 94 ? 2.036 12.282 0.993 1.00 71.31 94 ALA A CA 1
ATOM 728 C C . ALA A 1 94 ? 1.680 12.365 2.486 1.00 71.31 94 ALA A C 1
ATOM 730 O O . ALA A 1 94 ? 2.475 11.965 3.335 1.00 71.31 94 ALA A O 1
ATOM 731 N N . LYS A 1 95 ? 0.453 12.800 2.798 1.00 73.00 95 LYS A N 1
ATOM 732 C CA . LYS A 1 95 ? -0.089 12.856 4.160 1.00 73.00 95 LYS A CA 1
ATOM 733 C C . LYS A 1 95 ? -0.213 11.472 4.799 1.00 73.00 95 LYS A C 1
ATOM 735 O O . LYS A 1 95 ? 0.125 11.308 5.972 1.00 73.00 95 LYS A O 1
ATOM 740 N N . SER A 1 96 ? -0.706 10.480 4.055 1.00 68.12 96 SER A N 1
ATOM 741 C CA . SER A 1 96 ? -0.877 9.112 4.558 1.00 68.12 96 SER A CA 1
ATOM 742 C C . SER A 1 96 ? 0.463 8.473 4.925 1.00 68.12 96 SER A C 1
ATOM 744 O O . SER A 1 96 ? 0.534 7.810 5.952 1.00 68.12 96 SER A O 1
ATOM 746 N 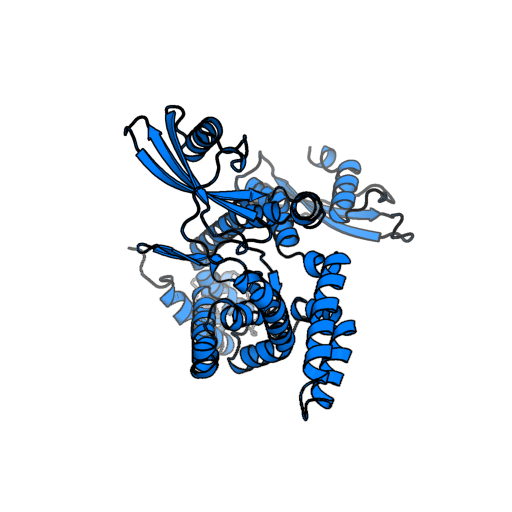N . THR A 1 97 ? 1.522 8.778 4.162 1.00 66.25 97 THR A N 1
ATOM 747 C CA . THR A 1 97 ? 2.889 8.269 4.358 1.00 66.25 97 THR A CA 1
ATOM 748 C C . THR A 1 97 ? 3.755 9.081 5.318 1.00 66.25 97 THR A C 1
ATOM 750 O O . THR A 1 97 ? 4.907 8.712 5.549 1.00 66.25 97 THR A O 1
ATOM 753 N N . ASP A 1 98 ? 3.229 10.185 5.852 1.00 65.75 98 ASP A N 1
ATOM 754 C CA . ASP A 1 98 ? 3.960 11.095 6.732 1.00 65.75 98 ASP A CA 1
ATOM 755 C C . ASP A 1 98 ? 4.327 10.433 8.074 1.00 65.75 98 ASP A C 1
ATOM 757 O O . ASP A 1 98 ? 3.468 9.898 8.783 1.00 65.75 98 ASP A O 1
ATOM 761 N N . LEU A 1 99 ? 5.616 10.524 8.412 1.00 61.00 99 LEU A N 1
ATOM 762 C CA . LEU A 1 99 ? 6.274 9.957 9.590 1.00 61.00 99 LEU A CA 1
ATOM 763 C C . LEU A 1 99 ? 6.120 10.792 10.863 1.00 61.00 99 LEU A C 1
ATOM 765 O O . LEU A 1 99 ? 6.577 10.357 11.922 1.00 61.00 99 LEU A O 1
ATOM 769 N N . SER A 1 100 ? 5.444 11.942 10.789 1.00 55.88 100 SER A N 1
ATOM 770 C CA . SER A 1 100 ? 5.196 12.837 11.927 1.00 55.88 100 SER A CA 1
ATOM 771 C C . SER A 1 100 ? 4.643 12.141 13.180 1.00 55.88 100 SER A C 1
ATOM 773 O O . SER A 1 100 ? 4.856 12.633 14.288 1.00 55.88 100 SER A O 1
ATOM 775 N N . PHE A 1 101 ? 4.019 10.963 13.042 1.00 54.38 101 PHE A N 1
ATOM 776 C CA . PHE A 1 101 ? 3.632 10.102 14.164 1.00 54.38 101 PHE A CA 1
ATOM 777 C C . PHE A 1 101 ? 4.779 9.805 15.143 1.00 54.38 101 PHE A C 1
ATOM 779 O O . PHE A 1 101 ? 4.587 9.923 16.351 1.00 54.38 101 PHE A O 1
ATOM 786 N N . TYR A 1 102 ? 5.962 9.444 14.632 1.00 52.34 102 TYR A N 1
ATOM 787 C CA . TYR A 1 102 ? 7.125 9.085 15.454 1.00 52.34 102 TYR A CA 1
ATOM 788 C C . TYR A 1 102 ? 7.974 10.299 15.856 1.00 52.34 102 TYR A C 1
ATOM 790 O O . TYR A 1 102 ? 8.819 10.201 16.744 1.00 52.34 102 TYR A O 1
ATOM 798 N N . GLU A 1 103 ? 7.763 11.450 15.217 1.00 49.66 103 GLU A N 1
ATOM 799 C CA . GLU A 1 103 ? 8.551 12.658 15.471 1.00 49.66 103 GLU A CA 1
ATOM 800 C C . GLU A 1 103 ? 7.880 13.603 16.487 1.00 49.66 103 GLU A C 1
ATOM 802 O O . GLU A 1 103 ? 8.584 14.259 17.259 1.00 49.66 103 GLU A O 1
ATOM 807 N N . ALA A 1 104 ? 6.540 13.650 16.541 1.00 43.69 104 ALA A N 1
ATOM 808 C CA . ALA A 1 104 ? 5.805 14.795 17.093 1.00 43.69 104 ALA A CA 1
ATOM 809 C C . ALA A 1 104 ? 5.184 14.646 18.503 1.00 43.69 104 ALA A C 1
ATOM 811 O O . ALA A 1 104 ? 4.571 15.608 18.966 1.00 43.69 104 ALA A O 1
ATOM 812 N N . SER A 1 105 ? 5.300 13.514 19.216 1.00 49.03 105 SER A N 1
ATOM 813 C CA . SER A 1 105 ? 4.605 13.344 20.513 1.00 49.03 105 SER A CA 1
ATOM 814 C C . SER A 1 105 ? 5.526 13.053 21.703 1.00 49.03 105 SER A C 1
ATOM 816 O O . SER A 1 105 ? 5.850 11.902 21.983 1.00 49.03 105 SER A O 1
ATOM 818 N N . SER A 1 106 ? 5.824 14.097 22.485 1.00 49.94 106 SER A N 1
ATOM 819 C CA . SER A 1 106 ? 6.568 14.028 23.758 1.00 49.94 106 SER A CA 1
ATOM 820 C C . SER A 1 106 ? 5.966 13.069 24.798 1.00 49.94 106 SER A C 1
ATOM 822 O O . SER A 1 106 ? 6.678 12.511 25.631 1.00 49.94 106 SER A O 1
ATOM 824 N N . ASP A 1 107 ? 4.650 12.854 24.763 1.00 49.62 107 ASP A N 1
ATOM 825 C CA . ASP A 1 107 ? 3.957 12.014 25.751 1.00 49.62 107 ASP A CA 1
ATOM 826 C C . ASP A 1 107 ? 4.023 10.526 25.376 1.00 49.62 107 ASP A C 1
ATOM 828 O O . ASP A 1 107 ? 4.109 9.663 26.250 1.00 49.62 107 ASP A O 1
ATOM 832 N N . ILE A 1 108 ? 4.036 10.219 24.071 1.00 55.00 108 ILE A N 1
ATOM 833 C CA . ILE A 1 108 ? 4.315 8.861 23.575 1.00 55.00 108 ILE A CA 1
ATOM 834 C C . ILE A 1 108 ? 5.782 8.525 23.852 1.00 55.00 108 ILE A C 1
ATOM 836 O O . ILE A 1 108 ? 6.066 7.419 24.307 1.00 55.00 108 ILE A O 1
ATOM 840 N N . ASP A 1 109 ? 6.682 9.498 23.678 1.00 58.41 109 ASP A N 1
ATOM 841 C CA . ASP A 1 109 ? 8.102 9.360 24.012 1.00 58.41 109 ASP A CA 1
ATOM 842 C C . ASP A 1 109 ? 8.284 8.994 25.498 1.00 58.41 109 ASP A C 1
ATOM 844 O O . ASP A 1 109 ? 8.917 7.989 25.818 1.00 58.41 109 ASP A O 1
ATOM 848 N N . THR A 1 110 ? 7.616 9.716 26.406 1.00 61.41 110 THR A N 1
ATOM 849 C CA . THR A 1 110 ? 7.663 9.445 27.858 1.00 61.41 110 THR A CA 1
ATOM 850 C C . THR A 1 110 ? 7.068 8.069 28.211 1.00 61.41 110 THR A C 1
ATOM 852 O O . THR A 1 110 ? 7.577 7.347 29.074 1.00 61.41 110 THR A O 1
ATOM 855 N N . SER A 1 111 ? 6.000 7.654 27.521 1.00 67.00 111 SER A N 1
ATOM 856 C CA . SER A 1 111 ? 5.389 6.332 27.708 1.00 67.00 111 SER A CA 1
ATOM 857 C C . SER A 1 111 ? 6.292 5.191 27.227 1.00 67.00 111 SER A C 1
ATOM 859 O O . SER A 1 111 ? 6.371 4.154 27.884 1.00 67.00 111 SER A O 1
ATOM 861 N N . ILE A 1 112 ? 7.003 5.368 26.111 1.00 70.31 112 ILE A N 1
ATOM 862 C CA . ILE A 1 112 ? 7.938 4.363 25.594 1.00 70.31 112 ILE A CA 1
ATOM 863 C C . ILE A 1 112 ? 9.157 4.273 26.514 1.00 70.31 112 ILE A C 1
ATOM 865 O O . ILE A 1 112 ? 9.512 3.177 26.949 1.00 70.31 112 ILE A O 1
ATOM 869 N N . GLU A 1 113 ? 9.760 5.406 26.875 1.00 77.56 113 GLU A N 1
ATOM 870 C CA . GLU A 1 113 ? 10.928 5.443 27.759 1.00 77.56 113 GLU A CA 1
ATOM 871 C C . GLU A 1 113 ? 10.649 4.820 29.133 1.00 77.56 113 GLU A C 1
ATOM 873 O O . GLU A 1 113 ? 11.479 4.058 29.632 1.00 77.56 113 GLU A O 1
ATOM 878 N N . SER A 1 114 ? 9.468 5.060 29.716 1.00 78.12 114 SER A N 1
ATOM 879 C CA . SER A 1 114 ? 9.091 4.452 31.003 1.00 78.12 114 SER A CA 1
ATOM 880 C C . SER A 1 114 ? 8.924 2.927 30.927 1.00 78.12 114 SER A C 1
ATOM 882 O O . SER A 1 114 ? 9.270 2.219 31.879 1.00 78.12 114 SER A O 1
ATOM 884 N N . LYS A 1 115 ? 8.463 2.384 29.789 1.00 79.19 115 LYS A N 1
ATOM 885 C CA . LYS A 1 115 ? 8.407 0.927 29.560 1.00 79.19 115 LYS A CA 1
ATOM 886 C C . LYS A 1 115 ? 9.806 0.321 29.455 1.00 79.19 115 LYS A C 1
ATOM 888 O O . LYS A 1 115 ? 10.065 -0.706 30.080 1.00 79.19 115 LYS A O 1
ATOM 893 N N . PHE A 1 116 ? 10.712 0.966 28.715 1.00 82.75 116 PHE A N 1
ATOM 894 C CA . PHE A 1 116 ? 12.118 0.547 28.644 1.00 82.75 116 PHE A CA 1
ATOM 895 C C . PHE A 1 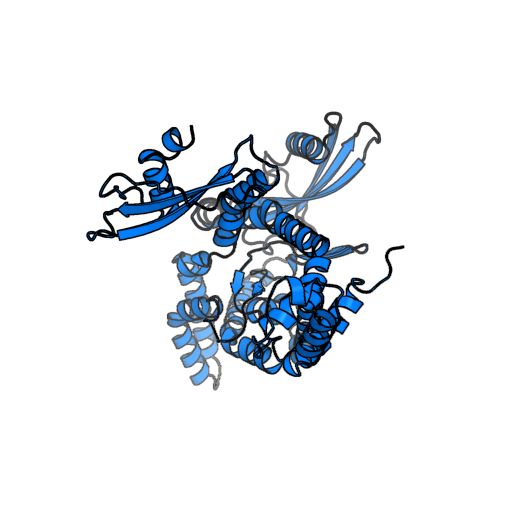116 ? 12.790 0.583 30.024 1.00 82.75 116 PHE A C 1
ATOM 897 O O . PHE A 1 116 ? 13.504 -0.353 30.375 1.00 82.75 116 PHE A O 1
ATOM 904 N N . GLU A 1 117 ? 12.523 1.613 30.828 1.00 82.50 117 GLU A N 1
ATOM 905 C CA . GLU A 1 117 ? 13.034 1.740 32.198 1.00 82.50 117 GLU A CA 1
ATOM 906 C C . GLU A 1 117 ? 12.506 0.644 33.129 1.00 82.50 117 GLU A C 1
ATOM 908 O O . GLU A 1 117 ? 13.284 0.015 33.845 1.00 82.50 117 GLU A O 1
ATOM 913 N N . SER A 1 118 ? 11.203 0.365 33.082 1.00 82.88 118 SER A N 1
ATOM 914 C CA . SER A 1 118 ? 10.582 -0.678 33.907 1.00 82.88 118 SER A CA 1
ATOM 915 C C . SER A 1 118 ? 11.182 -2.054 33.612 1.00 82.88 118 SER A C 1
ATOM 917 O O . SER A 1 118 ? 11.563 -2.779 34.529 1.00 82.88 118 SER A O 1
ATOM 919 N N . ILE A 1 119 ? 11.341 -2.387 32.328 1.00 83.25 119 ILE A N 1
ATOM 920 C CA . ILE A 1 119 ? 11.955 -3.649 31.898 1.00 83.25 119 ILE A CA 1
ATOM 921 C C . ILE A 1 119 ? 13.443 -3.686 32.263 1.00 83.25 119 ILE A C 1
ATOM 923 O O . ILE A 1 119 ? 13.924 -4.709 32.737 1.00 83.25 119 ILE A O 1
ATOM 927 N N . SER A 1 120 ? 14.173 -2.579 32.089 1.00 84.50 120 SER A N 1
ATOM 928 C CA . SER A 1 120 ? 15.583 -2.484 32.492 1.00 84.50 120 SER A CA 1
ATOM 929 C C . SER A 1 120 ? 15.758 -2.793 33.981 1.00 84.50 120 SER A C 1
ATOM 931 O O . SER A 1 120 ? 16.615 -3.595 34.353 1.00 84.50 120 SER A O 1
ATOM 933 N N . ASN A 1 121 ? 14.912 -2.214 34.838 1.00 84.88 121 ASN A N 1
ATOM 934 C CA . ASN A 1 121 ? 14.951 -2.447 36.281 1.00 84.88 121 ASN A CA 1
ATOM 935 C C . ASN A 1 121 ? 14.617 -3.895 36.655 1.00 84.88 121 ASN A C 1
ATOM 937 O O . ASN A 1 121 ? 15.270 -4.454 37.534 1.00 84.88 121 ASN A O 1
ATOM 941 N N . GLU A 1 122 ? 13.674 -4.520 35.951 1.00 86.75 122 GLU A N 1
ATOM 942 C CA . GLU A 1 122 ? 13.362 -5.938 36.132 1.00 86.75 122 GLU A CA 1
ATOM 943 C C . GLU A 1 122 ? 14.561 -6.827 35.758 1.00 86.75 122 GLU A C 1
ATOM 945 O O . GLU A 1 122 ? 14.986 -7.654 36.563 1.00 86.75 122 GLU A O 1
ATOM 950 N N . ILE A 1 123 ? 15.192 -6.599 34.598 1.00 86.44 123 ILE A N 1
ATOM 951 C CA . ILE A 1 123 ? 16.359 -7.375 34.136 1.00 86.44 123 ILE A CA 1
ATOM 952 C C . ILE A 1 123 ? 17.545 -7.243 35.106 1.00 86.44 123 ILE A C 1
ATOM 954 O O . ILE A 1 123 ? 18.270 -8.216 35.314 1.00 86.44 123 ILE A O 1
ATOM 958 N N . LYS A 1 124 ? 17.737 -6.078 35.747 1.00 87.19 124 LYS A N 1
ATOM 959 C CA . LYS A 1 124 ? 18.782 -5.882 36.777 1.00 87.19 124 LYS A CA 1
ATOM 960 C C . LYS A 1 124 ? 18.614 -6.809 37.982 1.00 87.19 124 LYS A C 1
ATOM 962 O O . LYS A 1 124 ? 19.599 -7.098 38.654 1.00 87.19 124 LYS A O 1
ATOM 967 N N . SER A 1 125 ? 17.391 -7.251 38.276 1.00 87.62 125 SER A N 1
ATOM 968 C CA . SER A 1 125 ? 17.121 -8.161 39.394 1.00 87.62 125 SER A CA 1
ATOM 969 C C . SER A 1 125 ? 17.463 -9.624 39.075 1.00 87.62 125 SER A C 1
ATOM 971 O O . SER A 1 125 ? 17.576 -10.451 39.984 1.00 87.62 125 SER A O 1
ATOM 973 N N . TRP 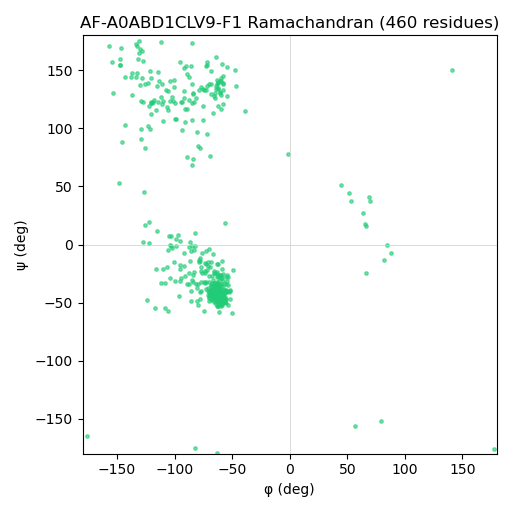A 1 126 ? 17.647 -9.963 37.795 1.00 89.44 126 TRP A N 1
ATOM 974 C CA . TRP A 1 126 ? 17.890 -11.331 37.348 1.00 89.44 126 TRP A CA 1
ATOM 975 C C . TRP A 1 126 ? 19.374 -11.693 37.434 1.00 89.44 126 TRP A C 1
ATOM 977 O O . TRP A 1 126 ? 20.253 -10.925 37.042 1.00 89.44 126 TRP A O 1
ATOM 987 N N . LYS A 1 127 ? 19.668 -12.911 37.903 1.00 91.75 127 LYS A N 1
ATOM 988 C CA . LYS A 1 127 ? 21.048 -13.412 37.993 1.00 91.75 127 LYS A CA 1
ATOM 989 C C . LYS A 1 127 ? 21.693 -13.489 36.604 1.00 91.75 127 LYS A C 1
ATOM 991 O O . LYS A 1 127 ? 21.096 -14.054 35.688 1.00 91.75 127 LYS A O 1
ATOM 996 N N . ASN A 1 128 ? 22.937 -13.019 36.487 1.00 90.50 128 ASN A N 1
ATOM 997 C CA . ASN A 1 128 ? 23.762 -13.078 35.272 1.00 90.50 128 ASN A CA 1
ATOM 998 C C . ASN A 1 128 ? 23.203 -12.275 34.076 1.00 90.50 128 ASN A C 1
ATOM 1000 O O . ASN A 1 128 ? 23.445 -12.639 32.923 1.00 90.50 128 ASN A O 1
ATOM 1004 N N . CYS A 1 129 ? 22.425 -11.217 34.326 1.00 89.94 129 CYS A N 1
ATOM 1005 C CA . CYS A 1 129 ? 21.830 -10.367 33.285 1.00 89.94 129 CYS A CA 1
ATOM 1006 C C . CYS A 1 129 ? 22.359 -8.919 33.293 1.00 89.94 129 CYS A C 1
ATOM 1008 O O . CYS A 1 129 ? 21.821 -8.064 32.592 1.00 89.94 129 CYS A O 1
ATOM 1010 N N . GLU A 1 130 ? 23.425 -8.628 34.040 1.00 87.81 130 GLU A N 1
ATOM 1011 C CA . GLU A 1 130 ? 23.939 -7.275 34.290 1.00 87.81 130 GLU A CA 1
ATOM 1012 C C . GLU A 1 130 ? 24.360 -6.559 32.994 1.00 87.81 130 GLU A C 1
ATOM 1014 O O . GLU A 1 130 ? 24.063 -5.379 32.792 1.00 87.81 130 GLU A O 1
ATOM 1019 N N . GLU A 1 131 ? 24.999 -7.280 32.067 1.00 89.50 131 GLU A N 1
ATOM 1020 C CA . GLU A 1 131 ? 25.398 -6.731 30.764 1.00 89.50 131 GLU A CA 1
ATOM 1021 C C . GLU A 1 131 ? 24.180 -6.404 29.882 1.00 89.50 131 GLU A C 1
ATOM 1023 O O . GLU A 1 131 ? 24.151 -5.382 29.191 1.00 89.50 131 GLU A O 1
ATOM 1028 N N . ILE A 1 132 ? 23.152 -7.258 29.918 1.00 87.12 132 ILE A N 1
ATOM 1029 C CA . ILE A 1 132 ? 21.911 -7.070 29.156 1.00 87.12 132 ILE A CA 1
ATOM 1030 C C . ILE A 1 132 ? 21.124 -5.888 29.726 1.00 87.12 132 ILE A C 1
ATOM 1032 O O . ILE A 1 132 ? 20.664 -5.044 28.957 1.00 87.12 132 ILE A O 1
ATOM 1036 N N . ALA A 1 133 ? 21.030 -5.781 31.054 1.00 85.88 133 ALA A N 1
ATOM 1037 C CA . ALA A 1 133 ? 20.416 -4.648 31.737 1.00 85.88 133 ALA A CA 1
ATOM 1038 C C . ALA A 1 133 ? 21.073 -3.318 31.339 1.00 85.88 133 ALA A C 1
ATOM 1040 O O . ALA A 1 133 ? 20.379 -2.374 30.972 1.00 85.88 133 ALA A O 1
ATOM 1041 N N . SER A 1 134 ? 22.410 -3.256 31.330 1.00 86.12 134 SER A N 1
ATOM 1042 C CA . SER A 1 134 ? 23.151 -2.058 30.907 1.00 86.12 134 SER A CA 1
ATOM 1043 C C . SER A 1 134 ? 22.851 -1.668 29.451 1.00 86.12 134 SER A C 1
ATOM 1045 O O . SER A 1 134 ? 22.632 -0.496 29.136 1.00 86.12 134 SER A O 1
ATOM 1047 N N . LYS A 1 135 ? 22.749 -2.659 28.553 1.00 88.31 135 LYS A N 1
ATOM 1048 C CA . LYS A 1 135 ? 22.355 -2.436 27.153 1.00 88.31 135 LYS A CA 1
ATOM 1049 C C . LYS A 1 135 ? 20.921 -1.908 27.033 1.00 88.31 135 LYS A C 1
ATOM 1051 O O . LYS A 1 135 ? 20.700 -0.986 26.253 1.00 88.31 135 LYS A O 1
ATOM 1056 N N . PHE A 1 136 ? 19.964 -2.458 27.784 1.00 84.88 136 PHE A N 1
ATOM 1057 C CA . PHE A 1 136 ? 18.572 -1.987 27.795 1.00 84.88 136 PHE A CA 1
ATOM 1058 C C . PHE A 1 136 ? 18.442 -0.567 28.355 1.00 84.88 136 PHE A C 1
ATOM 1060 O O . PHE A 1 136 ? 17.731 0.252 27.774 1.00 84.88 136 PHE A O 1
ATOM 1067 N N . GLU A 1 137 ? 19.187 -0.243 29.410 1.00 84.19 137 GLU A N 1
ATOM 1068 C CA . GLU A 1 137 ? 19.256 1.112 29.963 1.00 84.19 137 GLU A CA 1
ATOM 1069 C C . GLU A 1 137 ? 19.752 2.118 28.911 1.00 84.19 137 GLU A C 1
ATOM 1071 O O . GLU A 1 137 ? 19.134 3.159 28.695 1.00 84.19 137 GLU A O 1
ATOM 1076 N N . ALA A 1 138 ? 20.812 1.776 28.171 1.00 85.69 138 ALA A N 1
ATOM 1077 C CA . ALA A 1 138 ? 21.333 2.614 27.089 1.00 85.69 138 ALA A CA 1
ATOM 1078 C C . ALA A 1 138 ? 20.363 2.752 25.894 1.00 85.69 138 ALA A C 1
ATOM 1080 O O . ALA A 1 138 ? 20.441 3.715 25.122 1.00 85.69 138 ALA A O 1
ATOM 1081 N N . LEU A 1 139 ? 19.435 1.803 25.713 1.00 84.88 139 LEU A N 1
ATOM 1082 C CA . LEU A 1 139 ? 18.396 1.898 24.687 1.00 84.88 139 LEU A CA 1
ATOM 1083 C C . LEU A 1 139 ? 17.311 2.914 25.043 1.00 84.88 139 LEU A C 1
ATOM 1085 O O . LEU A 1 139 ? 16.721 3.458 24.115 1.00 84.88 139 LEU A O 1
ATOM 1089 N N . LYS A 1 140 ? 17.086 3.222 26.328 1.00 81.44 140 LYS A N 1
ATOM 1090 C CA . LYS A 1 140 ? 16.065 4.183 26.780 1.00 81.44 140 LYS A CA 1
ATOM 1091 C C . LYS A 1 140 ? 16.172 5.509 26.021 1.00 81.44 140 LYS A C 1
ATOM 1093 O O . LYS A 1 140 ? 15.262 5.860 25.274 1.00 81.44 140 LYS A O 1
ATOM 1098 N N . SER A 1 141 ? 17.329 6.167 26.113 1.00 80.06 141 SER A N 1
ATOM 1099 C CA . SER A 1 141 ? 17.582 7.490 25.519 1.00 80.06 141 SER A CA 1
ATOM 1100 C C . SER A 1 141 ? 17.756 7.482 23.996 1.00 80.06 141 SER A C 1
ATOM 1102 O O . SER A 1 141 ? 17.677 8.530 23.360 1.00 80.06 141 SER A O 1
ATOM 1104 N N . SER A 1 142 ? 17.996 6.314 23.388 1.00 84.12 142 SER A N 1
ATOM 1105 C CA . SER A 1 142 ? 18.171 6.173 21.934 1.00 84.12 142 SER A CA 1
ATOM 1106 C C . SER A 1 142 ? 16.970 5.543 21.222 1.00 84.12 142 SER A C 1
ATOM 1108 O O . SER A 1 142 ? 16.954 5.487 19.990 1.00 84.12 142 SER A O 1
ATOM 1110 N N . SER A 1 143 ? 15.952 5.099 21.964 1.00 81.50 143 SER A N 1
ATOM 1111 C CA . SER A 1 143 ? 14.782 4.373 21.456 1.00 81.50 143 SER A CA 1
ATOM 1112 C C . SER A 1 143 ? 14.042 5.151 20.366 1.00 81.50 143 SER A C 1
ATOM 1114 O O . SER A 1 143 ? 13.813 4.614 19.280 1.00 81.50 143 SER A O 1
ATOM 1116 N N . LYS A 1 144 ? 13.776 6.441 20.595 1.00 78.06 144 LYS A N 1
ATOM 1117 C CA . LYS A 1 144 ? 13.143 7.341 19.622 1.00 78.06 144 LYS A CA 1
ATOM 1118 C C . LYS A 1 144 ? 13.937 7.452 18.323 1.00 78.06 144 LYS A C 1
ATOM 1120 O O . LYS A 1 144 ? 13.395 7.243 17.241 1.00 78.06 144 LYS A O 1
ATOM 1125 N N . ALA A 1 145 ? 15.235 7.740 18.421 1.00 82.56 145 ALA A N 1
ATOM 1126 C CA . ALA A 1 145 ? 16.099 7.883 17.250 1.00 82.56 145 ALA A CA 1
ATOM 1127 C C . ALA A 1 145 ? 16.176 6.577 16.442 1.00 82.56 145 ALA A C 1
ATOM 1129 O O . ALA A 1 145 ? 16.153 6.597 15.211 1.00 82.56 145 ALA A O 1
ATOM 1130 N N . LYS A 1 146 ? 16.207 5.430 17.129 1.00 86.25 146 LYS A N 1
ATOM 1131 C CA . LYS A 1 146 ? 16.189 4.117 16.481 1.00 86.25 146 LYS A CA 1
ATOM 1132 C C . LYS A 1 146 ? 14.848 3.807 15.817 1.00 86.25 146 LYS A C 1
ATOM 1134 O O . LYS A 1 146 ? 14.856 3.279 14.710 1.00 86.25 146 LYS A O 1
ATOM 1139 N N . LEU A 1 147 ? 13.713 4.162 16.426 1.00 83.44 147 LEU A N 1
ATOM 1140 C CA . LEU A 1 147 ? 12.399 4.043 15.778 1.00 83.44 147 LEU A CA 1
ATOM 1141 C C . LEU A 1 147 ? 12.309 4.931 14.537 1.00 83.44 147 LEU A C 1
ATOM 1143 O O . LEU A 1 147 ? 11.951 4.441 13.468 1.00 83.44 147 LEU A O 1
ATOM 1147 N N . ALA A 1 148 ? 12.721 6.196 14.635 1.00 82.56 148 ALA A N 1
ATOM 1148 C CA . ALA A 1 148 ? 12.770 7.093 13.483 1.00 82.56 148 ALA A CA 1
ATOM 1149 C C . ALA A 1 148 ? 13.628 6.504 12.346 1.00 82.56 148 ALA A C 1
ATOM 1151 O O . ALA A 1 148 ? 13.228 6.533 11.187 1.00 82.56 148 ALA A O 1
ATOM 1152 N N . GLN A 1 149 ? 14.762 5.871 12.664 1.00 85.69 149 GLN A N 1
ATOM 1153 C CA . GLN A 1 149 ? 15.604 5.185 11.677 1.00 85.69 149 GLN A CA 1
ATOM 1154 C C . GLN A 1 149 ? 14.951 3.925 11.075 1.00 85.69 149 GLN A C 1
ATOM 1156 O O . GLN A 1 149 ? 15.150 3.620 9.892 1.00 85.69 149 GLN A O 1
ATOM 1161 N N . VAL A 1 150 ? 14.179 3.170 11.864 1.00 88.19 150 VAL A N 1
ATOM 1162 C CA . VAL A 1 150 ? 13.417 2.013 11.371 1.00 88.19 150 VAL A CA 1
ATOM 1163 C C . VAL A 1 150 ? 12.413 2.465 10.315 1.00 88.19 150 VAL A C 1
ATOM 1165 O O . VAL A 1 150 ? 12.391 1.902 9.219 1.00 88.19 150 VAL A O 1
ATOM 1168 N N . PHE A 1 151 ? 11.646 3.511 10.605 1.00 86.19 151 PHE A N 1
ATOM 1169 C CA . PHE A 1 151 ? 10.617 4.014 9.700 1.00 86.19 151 PHE A CA 1
ATOM 1170 C C . PHE A 1 151 ? 11.149 5.004 8.654 1.00 86.19 151 PHE A C 1
ATOM 1172 O O . PHE A 1 151 ? 10.436 5.369 7.732 1.00 86.19 151 PHE A O 1
ATOM 1179 N N . ALA A 1 152 ? 12.418 5.407 8.710 1.00 85.44 152 ALA A N 1
ATOM 1180 C CA . ALA A 1 152 ? 13.015 6.183 7.632 1.00 85.44 152 ALA A CA 1
ATOM 1181 C C . ALA A 1 152 ? 13.055 5.355 6.326 1.00 85.44 152 ALA A C 1
ATOM 1183 O O . ALA A 1 152 ? 13.507 4.194 6.345 1.00 85.44 152 ALA A O 1
ATOM 1184 N N . PRO A 1 153 ? 12.648 5.942 5.181 1.00 88.62 153 PRO A N 1
ATOM 1185 C CA . PRO A 1 153 ? 12.813 5.310 3.883 1.00 88.62 153 PRO A CA 1
ATOM 1186 C C . PRO A 1 153 ? 14.284 5.002 3.628 1.00 88.62 153 PRO A C 1
ATOM 1188 O O . PRO A 1 153 ? 15.177 5.771 3.996 1.00 88.62 153 PRO A O 1
ATOM 1191 N N . ASN A 1 154 ? 14.552 3.893 2.949 1.00 88.44 154 ASN A N 1
ATOM 1192 C CA . ASN A 1 154 ? 15.913 3.578 2.563 1.00 88.44 154 ASN A CA 1
ATOM 1193 C C . ASN A 1 154 ? 16.453 4.628 1.573 1.00 88.44 154 ASN A C 1
ATOM 1195 O O . ASN A 1 154 ? 15.734 4.997 0.633 1.00 88.44 154 ASN A O 1
ATOM 1199 N N . PRO A 1 155 ? 17.707 5.093 1.739 1.00 87.06 155 PRO A N 1
ATOM 1200 C CA . PRO A 1 155 ? 18.337 6.010 0.798 1.00 87.06 155 PRO A CA 1
ATOM 1201 C C . PRO A 1 155 ? 18.422 5.426 -0.613 1.00 87.06 155 PRO A C 1
ATOM 1203 O O . PRO A 1 155 ? 18.488 4.210 -0.808 1.00 87.06 155 PRO A O 1
ATOM 1206 N N . LYS A 1 156 ? 18.500 6.300 -1.620 1.00 80.88 156 LYS A N 1
ATOM 1207 C CA . LYS A 1 156 ? 18.682 5.881 -3.014 1.00 80.88 156 LYS A CA 1
ATOM 1208 C C . LYS A 1 156 ? 19.925 4.988 -3.145 1.00 80.88 156 LYS A C 1
ATOM 1210 O O . LYS A 1 156 ? 21.009 5.362 -2.711 1.00 80.88 156 LYS A O 1
ATOM 1215 N N . GLY A 1 157 ? 19.760 3.816 -3.759 1.00 79.75 157 GLY A N 1
ATOM 1216 C CA . GLY A 1 157 ? 20.837 2.837 -3.948 1.00 79.75 157 GLY A CA 1
ATOM 1217 C C . GLY A 1 157 ? 21.073 1.891 -2.763 1.00 79.75 157 GLY A C 1
ATOM 1218 O O . GLY A 1 157 ? 21.934 1.024 -2.861 1.00 79.75 157 GLY A O 1
ATOM 1219 N N . THR A 1 158 ? 20.319 2.017 -1.667 1.00 81.31 158 THR A N 1
ATOM 1220 C CA . THR A 1 158 ? 20.375 1.091 -0.526 1.00 81.31 158 THR A CA 1
ATOM 1221 C C . THR A 1 158 ? 19.024 0.409 -0.351 1.00 81.31 158 THR A C 1
ATOM 1223 O O . THR A 1 158 ? 18.021 1.091 -0.192 1.00 81.31 158 THR A O 1
ATOM 1226 N N . GLY A 1 159 ? 18.992 -0.926 -0.350 1.00 82.44 159 GLY A N 1
ATOM 1227 C CA . GLY A 1 159 ? 17.760 -1.691 -0.123 1.00 82.44 159 GLY A CA 1
ATOM 1228 C C . GLY A 1 159 ? 16.637 -1.344 -1.107 1.00 82.44 159 GLY A C 1
ATOM 1229 O O . GLY A 1 159 ? 16.880 -0.870 -2.217 1.00 82.44 159 GLY A O 1
ATOM 1230 N N . TYR A 1 160 ? 15.399 -1.592 -0.686 1.00 85.56 160 TYR A N 1
ATOM 1231 C CA . TYR A 1 160 ? 14.200 -1.304 -1.471 1.00 85.56 160 TYR A CA 1
ATOM 1232 C C . TYR A 1 160 ? 13.145 -0.679 -0.571 1.00 85.56 160 TYR A C 1
ATOM 1234 O O . TYR A 1 160 ? 13.080 -0.995 0.617 1.00 85.56 160 TYR A O 1
ATOM 1242 N N . ASN A 1 161 ? 12.331 0.203 -1.143 1.00 89.12 161 ASN A N 1
ATOM 1243 C CA . ASN A 1 161 ? 11.177 0.777 -0.466 1.00 89.12 161 ASN A CA 1
ATOM 1244 C C . ASN A 1 161 ? 9.900 0.299 -1.153 1.00 89.12 161 ASN A C 1
ATOM 1246 O O . ASN A 1 161 ? 9.851 0.195 -2.379 1.00 89.12 161 ASN A O 1
ATOM 1250 N N . VAL A 1 162 ? 8.885 0.016 -0.349 1.00 88.75 162 VAL A N 1
ATOM 1251 C CA . VAL A 1 162 ? 7.538 -0.357 -0.770 1.00 88.75 162 VAL A CA 1
ATOM 1252 C C . VAL A 1 162 ? 6.526 0.491 -0.006 1.00 88.75 162 VAL A C 1
ATOM 1254 O O . VAL A 1 162 ? 6.849 1.105 1.015 1.00 88.75 162 VAL A O 1
ATOM 1257 N N . LEU A 1 163 ? 5.287 0.507 -0.492 1.00 87.31 163 LEU A N 1
ATOM 1258 C CA . LEU A 1 163 ? 4.168 1.044 0.269 1.00 87.31 163 LEU A CA 1
ATOM 1259 C C . LEU A 1 163 ? 3.708 -0.024 1.268 1.00 87.31 163 LEU A C 1
ATOM 1261 O O . LEU A 1 163 ? 2.967 -0.937 0.909 1.00 87.31 163 LEU A O 1
ATOM 1265 N N . ASN A 1 164 ? 4.189 0.079 2.502 1.00 88.25 164 ASN A N 1
ATOM 1266 C CA . ASN A 1 164 ? 3.768 -0.763 3.615 1.00 88.25 164 ASN A CA 1
ATOM 1267 C C . ASN A 1 164 ? 2.354 -0.378 4.068 1.00 88.25 164 ASN A C 1
ATOM 1269 O O . ASN A 1 164 ? 1.955 0.780 3.952 1.00 88.25 164 ASN A O 1
ATOM 1273 N N . HIS A 1 165 ? 1.638 -1.326 4.660 1.00 88.25 165 HIS A N 1
ATOM 1274 C CA . HIS A 1 165 ? 0.436 -1.124 5.459 1.00 88.25 165 HIS A CA 1
ATOM 1275 C C . HIS A 1 165 ? 0.701 -0.194 6.651 1.00 88.25 165 HIS A C 1
ATOM 1277 O O . HIS A 1 165 ? -0.146 0.635 6.979 1.00 88.25 165 HIS A O 1
ATOM 1283 N N . GLY A 1 166 ? 1.872 -0.320 7.290 1.00 78.94 166 GLY A N 1
ATOM 1284 C CA . GLY A 1 166 ? 2.382 0.616 8.303 1.00 78.94 166 GLY A CA 1
ATOM 1285 C C . GLY A 1 166 ? 1.831 0.416 9.719 1.00 78.94 166 GLY A C 1
ATOM 1286 O O . GLY A 1 166 ? 2.393 0.939 10.673 1.00 78.94 166 GLY A O 1
ATOM 1287 N N . ASN A 1 167 ? 0.771 -0.376 9.878 1.00 79.00 167 ASN A N 1
ATOM 1288 C CA . ASN A 1 167 ? 0.249 -0.812 11.179 1.00 79.00 167 ASN A CA 1
ATOM 1289 C C . ASN A 1 167 ? -0.379 -2.208 11.085 1.00 79.00 167 ASN A C 1
ATOM 1291 O O . ASN A 1 167 ? -1.564 -2.395 11.337 1.00 79.00 167 ASN A O 1
ATOM 1295 N N . LEU A 1 168 ? 0.372 -3.174 10.557 1.00 86.31 168 LEU A N 1
ATOM 1296 C CA . LEU A 1 168 ? -0.159 -4.506 10.286 1.00 86.31 168 LEU A CA 1
ATOM 1297 C C . LEU A 1 168 ? -0.307 -5.319 11.582 1.00 86.31 168 LEU A C 1
ATOM 1299 O O . LEU A 1 168 ? 0.673 -5.805 12.140 1.00 86.31 168 LEU A O 1
ATOM 1303 N N . GLU A 1 169 ? -1.540 -5.516 12.038 1.00 84.81 169 GLU A N 1
ATOM 1304 C CA . GLU A 1 169 ? -1.845 -6.312 13.230 1.00 84.81 169 GLU A CA 1
ATOM 1305 C C . GLU A 1 169 ? -2.933 -7.352 12.961 1.00 84.81 169 GLU A C 1
ATOM 1307 O O . GLU A 1 169 ? -3.631 -7.305 11.951 1.00 84.81 169 GLU A O 1
ATOM 1312 N N . ARG A 1 170 ? -3.129 -8.301 13.888 1.00 81.25 170 ARG A N 1
ATOM 1313 C CA . ARG A 1 170 ? -4.127 -9.372 13.724 1.00 81.25 170 ARG A CA 1
ATOM 1314 C C . ARG A 1 170 ? -5.539 -8.837 13.460 1.00 81.25 170 ARG A C 1
ATOM 1316 O O . ARG A 1 170 ? -6.257 -9.414 12.649 1.00 81.25 170 ARG A O 1
ATOM 1323 N N . HIS A 1 171 ? -5.933 -7.749 14.119 1.00 77.38 171 HIS A N 1
ATOM 1324 C CA . HIS A 1 171 ? -7.269 -7.166 13.966 1.00 77.38 171 HIS A CA 1
ATOM 1325 C C . HIS A 1 171 ? -7.495 -6.521 12.587 1.00 77.38 171 HIS A C 1
ATOM 1327 O O . HIS A 1 171 ? -8.648 -6.380 12.175 1.00 77.38 171 HIS A O 1
ATOM 1333 N N . CYS A 1 172 ? -6.420 -6.192 11.862 1.00 83.25 172 CYS A N 1
ATOM 1334 C CA . CYS A 1 172 ? -6.463 -5.665 10.499 1.00 83.25 172 CYS A CA 1
ATOM 1335 C C . CYS A 1 172 ? -6.896 -6.728 9.477 1.00 83.25 172 CYS A C 1
ATOM 1337 O O . CYS A 1 172 ? -7.280 -6.391 8.361 1.00 83.25 172 CYS A O 1
ATOM 1339 N N . LEU A 1 173 ? -6.825 -8.021 9.816 1.00 84.94 173 LEU A N 1
ATOM 1340 C CA . LEU A 1 173 ? -7.154 -9.106 8.894 1.00 84.94 173 LEU A CA 1
ATOM 1341 C C . LEU A 1 173 ? -8.645 -9.438 8.981 1.00 84.94 173 LEU A C 1
ATOM 1343 O O . LEU A 1 173 ? -9.150 -9.909 10.001 1.00 84.94 173 LEU A O 1
ATOM 1347 N N . ARG A 1 174 ? -9.363 -9.240 7.875 1.00 79.50 174 ARG A N 1
ATOM 1348 C CA . ARG A 1 174 ? -10.780 -9.594 7.727 1.00 79.50 174 ARG A CA 1
ATOM 1349 C C . ARG A 1 174 ? -10.917 -10.771 6.775 1.00 79.50 174 ARG A C 1
ATOM 1351 O O . ARG A 1 174 ? -10.772 -10.619 5.565 1.00 79.50 174 ARG A O 1
ATOM 1358 N N . PHE A 1 175 ? -11.217 -11.945 7.317 1.00 79.25 175 PHE A N 1
ATOM 1359 C CA . PHE A 1 175 ? -11.448 -13.139 6.512 1.00 79.25 175 PHE A CA 1
ATOM 1360 C C . PHE A 1 175 ? -12.874 -13.155 5.949 1.00 79.25 175 PHE A C 1
ATOM 1362 O O . PHE A 1 175 ? -13.849 -13.047 6.695 1.00 79.25 175 PHE A O 1
ATOM 1369 N N . LYS A 1 176 ? -12.998 -13.310 4.630 1.00 75.00 176 LYS A N 1
ATOM 1370 C CA . LYS A 1 176 ? -14.263 -13.537 3.929 1.00 75.00 176 LYS A CA 1
ATOM 1371 C C . LYS A 1 176 ? -14.161 -14.847 3.142 1.00 75.00 176 LYS A C 1
ATOM 1373 O O . LYS A 1 176 ? -13.352 -14.914 2.222 1.00 75.00 176 LYS A O 1
ATOM 1378 N N . PRO A 1 177 ? -15.003 -15.859 3.419 1.00 71.69 177 PRO A N 1
ATOM 1379 C CA . PRO A 1 177 ? -14.918 -17.157 2.744 1.00 71.69 177 PRO A CA 1
ATOM 1380 C C . PRO A 1 177 ? -14.948 -17.084 1.210 1.00 71.69 177 PRO A C 1
ATOM 1382 O O . PRO A 1 177 ? -14.273 -17.859 0.548 1.00 71.69 177 PRO A O 1
ATOM 1385 N N . SER A 1 178 ? -15.702 -16.138 0.642 1.00 72.75 178 SER A N 1
ATOM 1386 C CA . SER A 1 178 ? -15.869 -15.997 -0.809 1.00 72.75 178 SER A CA 1
ATOM 1387 C C . SER A 1 178 ? -14.758 -15.216 -1.513 1.00 72.75 178 SER A C 1
ATOM 1389 O O . SER A 1 178 ? -14.586 -15.378 -2.716 1.00 72.75 178 SER A O 1
ATOM 1391 N N . THR A 1 179 ? -14.030 -14.347 -0.806 1.00 69.62 179 THR A N 1
ATOM 1392 C CA . THR A 1 179 ? -13.057 -13.416 -1.415 1.00 69.62 179 THR A CA 1
ATOM 1393 C C . THR A 1 179 ? -11.666 -13.483 -0.785 1.00 69.62 179 THR A C 1
ATOM 1395 O O . THR A 1 179 ? -10.793 -12.708 -1.161 1.00 69.62 179 THR A O 1
ATOM 1398 N N . GLY A 1 180 ? -11.452 -14.369 0.189 1.00 79.94 180 GLY A N 1
ATOM 1399 C CA . GLY A 1 180 ? -10.203 -14.484 0.938 1.00 79.94 180 GLY A CA 1
ATOM 1400 C C . GLY A 1 180 ? -10.049 -13.424 2.033 1.00 79.94 180 GLY A C 1
ATOM 1401 O O . GLY A 1 180 ? -11.025 -12.945 2.616 1.00 79.94 180 GLY A O 1
ATOM 1402 N N . THR A 1 181 ? -8.804 -13.075 2.346 1.00 81.31 181 THR A N 1
ATOM 1403 C CA . THR A 1 181 ? -8.463 -12.113 3.404 1.00 81.31 181 THR A CA 1
ATOM 1404 C C . THR A 1 181 ? -8.358 -10.700 2.842 1.00 81.31 181 THR A C 1
ATOM 1406 O O . THR A 1 181 ? -7.663 -10.467 1.858 1.00 81.31 181 THR A O 1
ATOM 1409 N N . MET A 1 182 ? -9.004 -9.745 3.504 1.00 82.50 182 MET A N 1
ATOM 1410 C CA . MET A 1 182 ? -8.889 -8.314 3.230 1.00 82.50 182 MET A CA 1
ATOM 1411 C C . MET A 1 182 ? -8.170 -7.629 4.393 1.00 82.50 182 MET A C 1
ATOM 1413 O O . MET A 1 182 ? -8.458 -7.935 5.550 1.00 82.50 182 MET A O 1
ATOM 1417 N N . LEU A 1 183 ? -7.256 -6.708 4.091 1.00 84.69 183 LEU A N 1
ATOM 1418 C CA . LEU A 1 183 ? -6.602 -5.871 5.097 1.00 84.69 183 LEU A CA 1
ATOM 1419 C C . LEU A 1 183 ? -7.441 -4.614 5.371 1.00 84.69 183 LEU A C 1
ATOM 1421 O O . LEU A 1 183 ? -8.083 -4.083 4.462 1.00 84.69 183 LEU A O 1
ATOM 1425 N N . THR A 1 184 ? -7.451 -4.161 6.622 1.00 82.00 184 THR A N 1
ATOM 1426 C CA . THR A 1 184 ? -8.089 -2.920 7.083 1.00 82.00 184 THR A CA 1
ATOM 1427 C C . THR A 1 184 ? -7.151 -2.127 7.986 1.00 82.00 184 THR A C 1
ATOM 1429 O O . THR A 1 184 ? -6.126 -2.644 8.402 1.00 82.00 184 THR A O 1
ATOM 1432 N N . ASP A 1 185 ? -7.529 -0.901 8.359 1.00 79.12 185 ASP A N 1
ATOM 1433 C CA . ASP A 1 185 ? -6.772 -0.065 9.302 1.00 79.12 185 ASP A CA 1
ATOM 1434 C C . ASP A 1 185 ? -5.420 0.436 8.756 1.00 79.12 185 ASP A C 1
ATOM 1436 O O . ASP A 1 185 ? -4.418 0.502 9.472 1.00 79.12 185 ASP A O 1
ATOM 1440 N N . TYR A 1 186 ? -5.411 0.833 7.479 1.00 80.69 186 TYR A N 1
ATOM 1441 C CA . TYR A 1 186 ? -4.226 1.325 6.777 1.00 80.69 186 TYR A CA 1
ATOM 1442 C C . TYR A 1 186 ? -3.621 2.582 7.425 1.00 80.69 186 TYR A C 1
ATOM 1444 O O . TYR A 1 186 ? -4.291 3.595 7.646 1.00 80.69 186 TYR A O 1
ATOM 1452 N N . ARG A 1 187 ? -2.304 2.526 7.651 1.00 77.38 187 ARG A N 1
ATOM 1453 C CA . ARG A 1 187 ? -1.427 3.621 8.103 1.00 77.38 187 ARG A CA 1
ATOM 1454 C C . ARG A 1 187 ? -0.258 3.752 7.131 1.00 77.38 187 ARG A C 1
ATOM 1456 O O . ARG A 1 187 ? 0.895 3.745 7.552 1.00 77.38 187 ARG A O 1
ATOM 1463 N N . CYS A 1 188 ? -0.578 3.722 5.836 1.00 80.44 188 CYS A N 1
ATOM 1464 C CA . CYS A 1 188 ? 0.374 3.388 4.786 1.00 80.44 188 CYS A CA 1
ATOM 1465 C C . CYS A 1 188 ? 1.707 4.117 4.942 1.00 80.44 188 CYS A C 1
ATOM 1467 O O . CYS A 1 188 ? 1.728 5.316 5.172 1.00 80.44 188 CYS A O 1
ATOM 1469 N N . HIS A 1 189 ? 2.819 3.414 4.761 1.00 80.62 189 HIS A N 1
ATOM 1470 C CA . HIS A 1 189 ? 4.140 3.981 4.997 1.00 80.62 189 HIS A CA 1
ATOM 1471 C C . HIS A 1 189 ? 5.122 3.594 3.887 1.00 80.62 189 HIS A C 1
ATOM 1473 O O . HIS A 1 189 ? 5.283 2.417 3.564 1.00 80.62 189 HIS A O 1
ATOM 1479 N N . TRP A 1 190 ? 5.803 4.585 3.307 1.00 85.75 190 TRP A N 1
ATOM 1480 C CA . TRP A 1 190 ? 6.822 4.344 2.289 1.00 85.75 190 TRP A CA 1
ATOM 1481 C C . TRP A 1 190 ? 8.178 4.040 2.929 1.00 85.75 190 TRP A C 1
ATOM 1483 O O . TRP A 1 190 ? 8.847 4.939 3.430 1.00 85.75 190 TRP A O 1
ATOM 1493 N N . GLY A 1 191 ? 8.608 2.782 2.870 1.00 89.06 191 GLY A N 1
ATOM 1494 C CA . GLY A 1 191 ? 9.841 2.354 3.523 1.00 89.06 191 GLY A CA 1
ATOM 1495 C C . GLY A 1 191 ? 10.180 0.898 3.250 1.00 89.06 191 GLY A C 1
ATOM 1496 O O . GLY A 1 191 ? 9.628 0.276 2.345 1.00 89.06 191 GLY A O 1
ATOM 1497 N N . SER A 1 192 ? 11.092 0.337 4.037 1.00 93.19 192 SER A N 1
ATOM 1498 C CA . SER A 1 192 ? 11.532 -1.051 3.872 1.00 93.19 192 SER A CA 1
ATOM 1499 C C . SER A 1 192 ? 10.367 -2.052 3.968 1.00 93.19 192 SER A C 1
ATOM 1501 O O . SER A 1 192 ? 9.561 -1.919 4.889 1.00 93.19 192 SER A O 1
ATOM 1503 N N . PRO A 1 193 ? 10.297 -3.095 3.112 1.00 94.12 193 PRO A N 1
ATOM 1504 C CA . PRO A 1 193 ? 9.306 -4.172 3.252 1.00 94.12 193 PRO A CA 1
ATOM 1505 C C . PRO A 1 193 ? 9.459 -4.961 4.563 1.00 94.12 193 PRO A C 1
ATOM 1507 O O . PRO A 1 193 ? 8.546 -5.672 4.981 1.00 94.12 193 PRO A O 1
ATOM 1510 N N . ALA A 1 194 ? 10.613 -4.842 5.233 1.00 95.38 194 ALA A N 1
ATOM 1511 C CA . ALA A 1 194 ? 10.846 -5.466 6.528 1.00 95.38 194 ALA A CA 1
ATOM 1512 C C . ALA A 1 194 ? 9.906 -4.943 7.622 1.00 95.38 194 ALA A C 1
ATOM 1514 O O . ALA A 1 194 ? 9.672 -5.664 8.584 1.00 95.38 194 ALA A O 1
ATOM 1515 N N . ILE A 1 195 ? 9.355 -3.732 7.482 1.00 93.12 195 ILE A N 1
ATOM 1516 C CA . ILE A 1 195 ? 8.469 -3.127 8.484 1.00 93.12 195 ILE A CA 1
ATOM 1517 C C . ILE A 1 195 ? 7.212 -3.988 8.668 1.00 93.12 195 ILE A C 1
ATOM 1519 O O . ILE A 1 195 ? 6.971 -4.505 9.759 1.00 93.12 195 ILE A O 1
ATOM 1523 N N . ASP A 1 196 ? 6.454 -4.231 7.595 1.00 94.25 196 ASP A N 1
ATOM 1524 C CA . ASP A 1 196 ? 5.261 -5.081 7.671 1.00 94.25 196 ASP A CA 1
ATOM 1525 C C . ASP A 1 196 ? 5.601 -6.559 7.896 1.00 94.25 196 ASP A C 1
ATOM 1527 O O . ASP A 1 196 ? 4.843 -7.270 8.555 1.00 94.25 196 ASP A O 1
ATOM 1531 N N . LEU A 1 197 ? 6.737 -7.042 7.378 1.00 96.06 197 LEU A N 1
ATOM 1532 C CA . LEU A 1 197 ? 7.146 -8.435 7.574 1.00 96.06 197 LEU A CA 1
ATOM 1533 C C . LEU A 1 197 ? 7.500 -8.728 9.041 1.00 96.06 197 LEU A C 1
ATOM 1535 O O . LEU A 1 197 ? 7.148 -9.789 9.554 1.00 96.06 197 LEU A O 1
ATOM 1539 N N . ILE A 1 198 ? 8.138 -7.788 9.740 1.00 95.31 198 ILE A N 1
ATOM 1540 C CA . ILE A 1 198 ? 8.370 -7.889 11.186 1.00 95.31 198 ILE A CA 1
ATOM 1541 C C . ILE A 1 198 ? 7.033 -7.848 11.939 1.00 95.31 198 ILE A C 1
ATOM 1543 O O . ILE A 1 198 ? 6.796 -8.689 12.803 1.00 95.31 198 ILE A O 1
ATOM 1547 N N . CYS A 1 199 ? 6.111 -6.957 11.562 1.00 92.50 199 CYS A N 1
ATOM 1548 C CA . CYS A 1 199 ? 4.764 -6.925 12.140 1.00 92.50 199 CYS A CA 1
ATOM 1549 C C . CYS A 1 199 ? 4.005 -8.255 11.954 1.00 92.50 199 CYS A C 1
ATOM 1551 O O . CYS A 1 199 ? 3.398 -8.756 12.901 1.00 92.50 199 CYS A O 1
ATOM 1553 N N . LEU A 1 200 ? 4.087 -8.881 10.775 1.00 94.12 200 LEU A N 1
ATOM 1554 C CA . LEU A 1 200 ? 3.534 -10.218 10.531 1.00 94.12 200 LEU A CA 1
ATOM 1555 C C . LEU A 1 200 ? 4.117 -11.252 11.505 1.00 94.12 200 LEU A C 1
ATOM 1557 O O . LEU A 1 200 ? 3.367 -12.017 12.116 1.00 94.12 200 LEU A O 1
ATOM 1561 N N . LEU A 1 201 ? 5.442 -11.267 11.656 1.00 94.56 201 LEU A N 1
ATOM 1562 C CA . LEU A 1 201 ? 6.141 -12.223 12.513 1.00 94.56 201 LEU A CA 1
ATOM 1563 C C . LEU A 1 201 ? 5.834 -12.020 14.004 1.00 94.56 201 LEU A C 1
ATOM 1565 O O . LEU A 1 201 ? 5.738 -13.008 14.728 1.00 94.56 201 LEU A O 1
ATOM 1569 N N . ASP A 1 202 ? 5.661 -10.776 14.452 1.00 91.31 202 ASP A N 1
ATOM 1570 C CA . ASP A 1 202 ? 5.588 -10.443 15.882 1.00 91.31 202 ASP A CA 1
ATOM 1571 C C . ASP A 1 202 ? 4.168 -10.246 16.415 1.00 91.31 202 ASP A C 1
ATOM 1573 O O . ASP A 1 202 ? 3.915 -10.505 17.595 1.00 91.31 202 ASP A O 1
ATOM 1577 N N . LYS A 1 203 ? 3.252 -9.751 15.572 1.00 86.38 203 LYS A N 1
ATOM 1578 C CA . LYS A 1 203 ? 1.896 -9.338 15.976 1.00 86.38 203 LYS A CA 1
ATOM 1579 C C . LYS A 1 203 ? 0.796 -10.263 15.463 1.00 86.38 203 LYS A C 1
ATOM 1581 O O . LYS A 1 203 ? -0.306 -10.274 16.012 1.00 86.38 203 LYS A O 1
ATOM 1586 N N . ILE A 1 204 ? 1.061 -11.039 14.413 1.00 89.19 204 ILE A N 1
ATOM 1587 C CA . ILE A 1 204 ? 0.066 -11.936 13.807 1.00 89.19 204 ILE A CA 1
ATOM 1588 C C . ILE A 1 204 ? 0.403 -13.389 14.127 1.00 89.19 204 ILE A C 1
ATOM 1590 O O . ILE A 1 204 ? -0.440 -14.112 14.677 1.00 89.19 204 ILE A O 1
ATOM 1594 N N . VAL A 1 205 ? 1.630 -13.798 13.806 1.00 90.94 205 VAL A N 1
ATOM 1595 C CA . VAL A 1 205 ? 2.140 -15.154 14.012 1.00 90.94 205 VAL A CA 1
ATOM 1596 C C . VAL A 1 205 ? 2.342 -15.432 15.505 1.00 90.94 205 VAL A C 1
ATOM 1598 O O . VAL A 1 205 ? 2.807 -14.588 16.263 1.00 90.94 205 VAL A O 1
ATOM 1601 N N . THR A 1 206 ? 1.970 -16.633 15.959 1.00 90.25 206 THR A N 1
ATOM 1602 C CA . THR A 1 206 ? 2.185 -17.035 17.360 1.00 90.25 206 THR A CA 1
ATOM 1603 C C . THR A 1 206 ? 3.680 -17.200 17.664 1.00 90.25 206 THR A C 1
ATOM 1605 O O . THR A 1 206 ? 4.395 -17.692 16.786 1.00 90.25 206 THR A O 1
ATOM 1608 N N . PRO A 1 207 ? 4.147 -16.944 18.901 1.00 89.31 207 PRO A N 1
ATOM 1609 C CA . PRO A 1 207 ? 5.556 -17.115 19.267 1.00 89.31 207 PRO A CA 1
ATOM 1610 C C . PRO A 1 207 ? 6.131 -18.500 18.935 1.00 89.31 207 PRO A C 1
ATOM 1612 O O . PRO A 1 207 ? 7.234 -18.587 18.402 1.00 89.31 207 PRO A O 1
ATOM 1615 N N . ALA A 1 208 ? 5.365 -19.575 19.165 1.00 92.56 208 ALA A N 1
ATOM 1616 C CA . ALA A 1 208 ? 5.779 -20.941 18.833 1.00 92.56 208 ALA A CA 1
ATOM 1617 C C . ALA A 1 208 ? 6.018 -21.120 17.323 1.00 92.56 208 ALA A C 1
ATOM 1619 O O . ALA A 1 208 ? 7.074 -21.587 16.905 1.00 92.56 208 ALA A O 1
ATOM 1620 N N . LEU A 1 209 ? 5.072 -20.670 16.492 1.00 93.31 209 LEU A N 1
ATOM 1621 C CA . LEU A 1 209 ? 5.205 -20.739 15.036 1.00 93.31 209 LEU A CA 1
ATOM 1622 C C . LEU A 1 209 ? 6.353 -19.855 14.517 1.00 93.31 209 LEU A C 1
ATOM 1624 O O . LEU A 1 209 ? 7.090 -20.286 13.634 1.00 93.31 209 LEU A O 1
ATOM 1628 N N . LYS A 1 210 ? 6.559 -18.656 15.086 1.00 94.12 210 LYS A N 1
ATOM 1629 C CA . LYS A 1 210 ? 7.722 -17.804 14.771 1.00 94.12 210 LYS A CA 1
ATOM 1630 C C . LYS A 1 210 ? 9.024 -18.546 15.098 1.00 94.12 210 LYS A C 1
ATOM 1632 O O . LYS A 1 210 ? 9.929 -18.563 14.271 1.00 94.12 210 LYS A O 1
ATOM 1637 N N . ALA A 1 211 ? 9.122 -19.178 16.266 1.00 93.00 211 ALA A N 1
ATOM 1638 C CA . ALA A 1 211 ? 10.335 -19.873 16.694 1.00 93.00 211 ALA A CA 1
ATOM 1639 C C . ALA A 1 211 ? 10.711 -21.041 15.767 1.00 93.00 211 ALA A C 1
ATOM 1641 O O . ALA A 1 211 ? 11.887 -21.207 15.445 1.00 93.00 211 ALA A O 1
ATOM 1642 N N . THR A 1 212 ? 9.727 -21.816 15.304 1.00 97.12 212 THR A N 1
ATOM 1643 C CA . THR A 1 212 ? 9.979 -23.008 14.480 1.00 97.12 212 THR A CA 1
ATOM 1644 C C . THR A 1 212 ? 10.032 -22.712 12.980 1.00 97.12 212 THR A C 1
ATOM 1646 O O . THR A 1 212 ? 10.828 -23.334 12.285 1.00 97.12 212 THR A O 1
ATOM 1649 N N . HIS A 1 213 ? 9.238 -21.756 12.479 1.00 96.69 213 HIS A N 1
ATOM 1650 C CA . HIS A 1 213 ? 8.997 -21.579 11.037 1.00 96.69 213 HIS A CA 1
ATOM 1651 C C . HIS A 1 213 ? 9.289 -20.174 10.491 1.00 96.69 213 HIS A C 1
ATOM 1653 O O . HIS A 1 213 ? 8.847 -19.814 9.396 1.00 96.69 213 HIS A O 1
ATOM 1659 N N . ARG A 1 214 ? 10.030 -19.331 11.225 1.00 95.69 214 ARG A N 1
ATOM 1660 C CA . ARG A 1 214 ? 10.364 -17.967 10.764 1.00 95.69 214 ARG A CA 1
ATOM 1661 C C . ARG A 1 214 ? 10.978 -17.948 9.364 1.00 95.69 214 ARG A C 1
ATOM 1663 O O . ARG A 1 214 ? 10.673 -17.047 8.586 1.00 95.69 214 ARG A O 1
ATOM 1670 N N . ARG A 1 215 ? 11.860 -18.899 9.043 1.00 96.62 215 ARG A N 1
ATOM 1671 C CA . ARG A 1 215 ? 12.565 -18.920 7.751 1.00 96.62 215 ARG A CA 1
ATOM 1672 C C . ARG A 1 215 ? 11.604 -19.220 6.608 1.00 96.62 215 ARG A C 1
ATOM 1674 O O . ARG A 1 215 ? 11.663 -18.544 5.588 1.00 96.62 215 ARG A O 1
ATOM 1681 N N . GLU A 1 216 ? 10.706 -20.174 6.805 1.00 97.56 216 GLU A N 1
ATOM 1682 C CA . GLU A 1 216 ? 9.679 -20.569 5.849 1.00 97.56 216 GLU A CA 1
ATOM 1683 C C . GLU A 1 216 ? 8.680 -19.436 5.615 1.00 97.56 216 GLU A C 1
ATOM 1685 O O . GLU A 1 216 ? 8.355 -19.151 4.467 1.00 97.56 216 GLU A O 1
ATOM 1690 N N . ILE A 1 217 ? 8.266 -18.724 6.669 1.00 97.19 217 ILE A N 1
ATOM 1691 C CA . ILE A 1 217 ? 7.371 -17.561 6.552 1.00 97.19 217 ILE A CA 1
ATOM 1692 C C . ILE A 1 217 ? 8.037 -16.440 5.740 1.00 97.19 217 ILE A C 1
ATOM 1694 O O . ILE A 1 217 ? 7.434 -15.905 4.809 1.00 97.19 217 ILE A O 1
ATOM 1698 N N . VAL A 1 218 ? 9.295 -16.103 6.051 1.00 97.81 218 VAL A N 1
ATOM 1699 C CA . VAL A 1 218 ? 10.058 -15.084 5.306 1.00 97.81 218 VAL A CA 1
ATOM 1700 C C . VAL A 1 218 ? 10.266 -15.509 3.851 1.00 97.81 218 VAL A C 1
ATOM 1702 O O . VAL A 1 218 ? 10.153 -14.682 2.945 1.00 97.81 218 VAL A O 1
ATOM 1705 N N . TYR A 1 219 ? 10.547 -16.790 3.608 1.00 97.94 219 TYR A N 1
ATOM 1706 C CA . TYR A 1 219 ? 10.725 -17.315 2.259 1.00 97.94 219 TYR A CA 1
ATOM 1707 C C . TYR A 1 219 ? 9.421 -17.288 1.454 1.00 97.94 219 TYR A C 1
ATOM 1709 O O . TYR A 1 219 ? 9.431 -16.836 0.312 1.00 97.94 219 TYR A O 1
ATOM 1717 N N . ALA A 1 220 ? 8.294 -17.673 2.055 1.00 97.06 220 ALA A N 1
ATOM 1718 C CA . ALA A 1 220 ? 6.982 -17.600 1.417 1.00 97.06 220 ALA A CA 1
ATOM 1719 C C . ALA A 1 220 ? 6.608 -16.153 1.056 1.00 97.06 220 ALA A C 1
ATOM 1721 O O . ALA A 1 220 ? 6.187 -15.885 -0.070 1.00 97.06 220 ALA A O 1
ATOM 1722 N N . TYR A 1 221 ? 6.839 -15.198 1.969 1.00 96.50 221 TYR A N 1
ATOM 1723 C CA . TYR A 1 221 ? 6.674 -13.771 1.674 1.00 96.50 221 TYR A CA 1
ATOM 1724 C C . TYR A 1 221 ? 7.544 -13.346 0.485 1.00 96.50 221 TYR A C 1
ATOM 1726 O O . TYR A 1 221 ? 7.053 -12.713 -0.448 1.00 96.50 221 TYR A O 1
ATOM 1734 N N . TYR A 1 222 ? 8.825 -13.726 0.487 1.00 97.31 222 TYR A N 1
ATOM 1735 C CA . TYR A 1 222 ? 9.760 -13.400 -0.589 1.00 97.31 222 TYR A CA 1
ATOM 1736 C C . TYR A 1 222 ? 9.308 -13.947 -1.948 1.00 97.31 222 TYR A C 1
ATOM 1738 O O . TYR A 1 222 ? 9.335 -13.220 -2.940 1.00 97.31 222 TYR A O 1
ATOM 1746 N N . GLN A 1 223 ? 8.867 -15.207 -1.997 1.00 97.06 223 GLN A N 1
ATOM 1747 C CA . GLN A 1 223 ? 8.386 -15.829 -3.229 1.00 97.06 223 GLN A CA 1
ATOM 1748 C C . GLN A 1 223 ? 7.197 -15.059 -3.808 1.00 97.06 223 GLN A C 1
ATOM 1750 O O . GLN A 1 223 ? 7.216 -14.712 -4.988 1.00 97.06 223 GLN A O 1
ATOM 1755 N N . HIS A 1 224 ? 6.206 -14.726 -2.979 1.00 95.00 224 HIS A N 1
ATOM 1756 C CA . HIS A 1 224 ? 5.062 -13.930 -3.421 1.00 95.00 224 HIS A CA 1
ATOM 1757 C C . HIS A 1 224 ? 5.453 -12.509 -3.822 1.00 95.00 224 HIS A C 1
ATOM 1759 O O . HIS A 1 224 ? 4.956 -11.998 -4.823 1.00 95.00 224 HIS A O 1
ATOM 1765 N N . PHE A 1 225 ? 6.374 -11.878 -3.096 1.00 93.81 225 PHE A N 1
ATOM 1766 C CA . PHE A 1 225 ? 6.858 -10.544 -3.427 1.00 93.81 225 PHE A CA 1
ATOM 1767 C C . PHE A 1 225 ? 7.507 -10.505 -4.818 1.00 93.81 225 PHE A C 1
ATOM 1769 O O . PHE A 1 225 ? 7.151 -9.662 -5.640 1.00 93.81 225 PHE A O 1
ATOM 1776 N N . VAL A 1 226 ? 8.383 -11.466 -5.129 1.00 91.50 226 VAL A N 1
ATOM 1777 C CA . VAL A 1 226 ? 9.005 -11.594 -6.457 1.00 91.50 226 VAL A CA 1
ATOM 1778 C C . VAL A 1 226 ? 7.971 -11.897 -7.542 1.00 91.50 226 VAL A C 1
ATOM 1780 O O . VAL A 1 226 ? 8.008 -11.277 -8.603 1.00 91.50 226 VAL A O 1
ATOM 1783 N N . GLN A 1 227 ? 7.029 -12.806 -7.275 1.00 88.69 227 GLN A N 1
ATOM 1784 C CA . GLN A 1 227 ? 5.952 -13.133 -8.214 1.00 88.69 227 GLN A CA 1
ATOM 1785 C C . GLN A 1 227 ? 5.096 -11.909 -8.552 1.00 88.69 227 GLN A C 1
ATOM 1787 O O . GLN A 1 227 ? 4.762 -11.703 -9.714 1.00 88.69 227 GLN A O 1
ATOM 1792 N N . ILE A 1 228 ? 4.762 -11.079 -7.559 1.00 86.75 228 ILE A N 1
ATOM 1793 C CA . ILE A 1 228 ? 3.983 -9.856 -7.773 1.00 86.75 228 ILE A CA 1
ATOM 1794 C C . ILE A 1 228 ? 4.788 -8.846 -8.591 1.00 86.75 228 ILE A C 1
ATOM 1796 O O . ILE A 1 228 ? 4.236 -8.278 -9.529 1.00 86.75 228 ILE A O 1
ATOM 1800 N N . LEU A 1 229 ? 6.077 -8.644 -8.289 1.00 82.62 229 LEU A N 1
ATOM 1801 C CA . LEU A 1 229 ? 6.937 -7.743 -9.065 1.00 82.62 229 LEU A CA 1
ATOM 1802 C C . LEU A 1 229 ? 7.031 -8.166 -10.541 1.00 82.62 229 LEU A C 1
ATOM 1804 O O . LEU A 1 229 ? 6.921 -7.312 -11.421 1.00 82.62 229 LEU A O 1
ATOM 1808 N N . ASP A 1 230 ? 7.160 -9.467 -10.820 1.00 77.94 230 ASP A N 1
ATOM 1809 C CA . ASP A 1 230 ? 7.105 -9.992 -12.193 1.00 77.94 230 ASP A CA 1
ATOM 1810 C C . ASP A 1 230 ? 5.721 -9.767 -12.822 1.00 77.94 230 ASP A C 1
ATOM 1812 O O . ASP A 1 230 ? 5.606 -9.237 -13.928 1.00 77.94 230 ASP A O 1
ATOM 1816 N N . ALA A 1 231 ? 4.651 -10.085 -12.088 1.00 73.31 231 ALA A N 1
ATOM 1817 C CA . ALA A 1 231 ? 3.282 -9.964 -12.573 1.00 73.31 231 ALA A CA 1
ATOM 1818 C C . ALA A 1 231 ? 2.888 -8.517 -12.908 1.00 73.31 231 ALA A C 1
ATOM 1820 O O . ALA A 1 231 ? 2.124 -8.306 -13.851 1.00 73.31 231 ALA A O 1
ATOM 1821 N N . ILE A 1 232 ? 3.392 -7.517 -12.181 1.00 70.81 232 ILE A N 1
ATOM 1822 C CA . ILE A 1 232 ? 3.141 -6.097 -12.481 1.00 70.81 232 ILE A CA 1
ATOM 1823 C C . ILE A 1 232 ? 4.113 -5.519 -13.521 1.00 70.81 232 ILE A C 1
ATOM 1825 O O . ILE A 1 232 ? 3.979 -4.353 -13.881 1.00 70.81 232 ILE A O 1
ATOM 1829 N N . GLY A 1 233 ? 5.072 -6.309 -14.016 1.00 64.81 233 GLY A N 1
ATOM 1830 C CA . GLY A 1 233 ? 6.058 -5.861 -15.001 1.00 64.81 233 GLY A CA 1
ATOM 1831 C C . GLY A 1 233 ? 7.064 -4.861 -14.434 1.00 64.81 233 GLY A C 1
ATOM 1832 O O . GLY A 1 233 ? 7.434 -3.905 -15.114 1.00 64.81 233 GLY A O 1
ATOM 1833 N N . TYR A 1 234 ? 7.482 -5.039 -13.179 1.00 73.81 234 TYR A N 1
ATOM 1834 C CA . TYR A 1 234 ? 8.466 -4.165 -12.550 1.00 73.81 234 TYR A CA 1
ATOM 1835 C C . TYR A 1 234 ? 9.787 -4.178 -13.336 1.00 73.81 234 TYR A C 1
ATOM 1837 O O . TYR A 1 234 ? 10.464 -5.198 -13.425 1.00 73.81 234 TYR A O 1
ATOM 1845 N N . LEU A 1 235 ? 10.164 -3.023 -13.892 1.00 66.19 235 LEU A N 1
ATOM 1846 C CA . LEU A 1 235 ? 11.351 -2.875 -14.747 1.00 66.19 235 LEU A CA 1
ATOM 1847 C C . LEU A 1 235 ? 12.661 -2.680 -13.962 1.00 66.19 235 LEU A C 1
ATOM 1849 O O . LEU A 1 235 ? 13.731 -2.570 -14.560 1.00 66.19 235 LEU A O 1
ATOM 1853 N N . GLY A 1 236 ? 12.584 -2.571 -12.633 1.00 74.50 236 GLY A N 1
ATOM 1854 C CA . GLY A 1 236 ? 13.755 -2.436 -11.772 1.00 74.50 236 GLY A CA 1
ATOM 1855 C C . GLY A 1 236 ? 14.422 -3.777 -11.455 1.00 74.50 236 GLY A C 1
ATOM 1856 O O . GLY A 1 236 ? 14.037 -4.835 -11.946 1.00 74.50 236 GLY A O 1
ATOM 1857 N N . VAL A 1 237 ? 15.435 -3.740 -10.588 1.00 82.31 237 VAL A N 1
ATOM 1858 C CA . VAL A 1 237 ? 16.087 -4.963 -10.101 1.00 82.31 237 VAL A CA 1
ATOM 1859 C C . VAL A 1 237 ? 15.173 -5.643 -9.088 1.00 82.31 237 VAL A C 1
ATOM 1861 O O . VAL A 1 237 ? 14.847 -5.058 -8.055 1.00 82.31 237 VAL A O 1
ATOM 1864 N N . VAL A 1 238 ? 14.760 -6.873 -9.391 1.00 86.88 238 VAL A N 1
ATOM 1865 C CA . VAL A 1 238 ? 13.999 -7.710 -8.460 1.00 86.88 238 VAL A CA 1
ATOM 1866 C C . VAL A 1 238 ? 14.887 -8.048 -7.252 1.00 86.88 238 VAL A C 1
ATOM 1868 O O . VAL A 1 238 ? 15.987 -8.574 -7.448 1.00 86.88 238 VAL A O 1
ATOM 1871 N N . PRO A 1 239 ? 14.434 -7.783 -6.013 1.00 90.25 239 PRO A N 1
ATOM 1872 C CA . PRO A 1 239 ? 15.224 -8.042 -4.815 1.00 90.25 239 PRO A CA 1
ATOM 1873 C C . PRO A 1 239 ? 15.612 -9.513 -4.666 1.00 90.25 239 PRO A C 1
ATOM 1875 O O . PRO A 1 239 ? 14.828 -10.424 -4.949 1.00 90.25 239 PRO A O 1
ATOM 1878 N N . ARG A 1 240 ? 16.816 -9.763 -4.156 1.00 93.25 240 ARG A N 1
ATOM 1879 C CA . ARG A 1 240 ? 17.261 -11.108 -3.759 1.00 93.25 240 ARG A CA 1
ATOM 1880 C C . ARG A 1 240 ? 16.813 -11.420 -2.333 1.00 93.25 240 ARG A C 1
ATOM 1882 O O . ARG A 1 240 ? 16.718 -10.522 -1.500 1.00 93.25 240 ARG A O 1
ATOM 1889 N N . LEU A 1 241 ? 16.635 -12.702 -2.007 1.00 95.88 241 LEU A N 1
ATOM 1890 C CA . LEU A 1 241 ? 16.281 -13.123 -0.643 1.00 95.88 241 LEU A CA 1
ATOM 1891 C C . LEU A 1 241 ? 17.273 -12.588 0.403 1.00 95.88 241 LEU A C 1
ATOM 1893 O O . LEU A 1 241 ? 16.860 -12.124 1.461 1.00 95.88 241 LEU A O 1
ATOM 1897 N N . VAL A 1 242 ? 18.573 -12.598 0.087 1.00 95.25 242 VAL A N 1
ATOM 1898 C CA . VAL A 1 242 ? 19.615 -12.046 0.969 1.00 95.25 242 VAL A CA 1
ATOM 1899 C C . VAL A 1 242 ? 19.422 -10.549 1.223 1.00 95.25 242 VAL A C 1
ATOM 1901 O O . VAL A 1 242 ? 19.654 -10.083 2.331 1.00 95.25 242 VAL A O 1
ATOM 1904 N N . GLU A 1 243 ? 18.932 -9.792 0.241 1.00 93.81 243 GLU A N 1
ATOM 1905 C CA . GLU A 1 243 ? 18.679 -8.357 0.393 1.00 93.81 243 GLU A CA 1
ATOM 1906 C C . GLU A 1 243 ? 17.478 -8.116 1.312 1.00 93.81 243 GLU A C 1
ATOM 1908 O O . GLU A 1 243 ? 17.555 -7.262 2.190 1.00 93.81 243 GLU A O 1
ATOM 1913 N N . LEU A 1 244 ? 16.415 -8.923 1.199 1.00 95.50 244 LEU A N 1
ATOM 1914 C CA . LEU A 1 244 ? 15.296 -8.892 2.148 1.00 95.50 244 LEU A CA 1
ATOM 1915 C C . LEU A 1 244 ? 15.743 -9.271 3.571 1.00 95.50 244 LEU A C 1
ATOM 1917 O O . LEU A 1 244 ? 15.321 -8.650 4.543 1.00 95.50 244 LEU A O 1
ATOM 1921 N N . GLN A 1 245 ? 16.623 -10.263 3.713 1.00 95.69 245 GLN A N 1
ATOM 1922 C CA . GLN A 1 245 ? 17.181 -10.638 5.016 1.00 95.69 245 GLN A CA 1
ATOM 1923 C C . GLN A 1 245 ? 18.044 -9.522 5.616 1.00 95.69 245 GLN A C 1
ATOM 1925 O O . GLN A 1 245 ? 17.966 -9.265 6.816 1.00 95.69 245 GLN A O 1
ATOM 1930 N N . MET A 1 246 ? 18.822 -8.815 4.795 1.00 95.06 246 MET A N 1
ATOM 1931 C CA . MET A 1 246 ? 19.562 -7.632 5.236 1.00 95.06 246 MET A CA 1
ATOM 1932 C C . MET A 1 246 ? 18.623 -6.516 5.700 1.00 95.06 246 MET A C 1
ATOM 1934 O O . MET A 1 246 ? 18.917 -5.857 6.694 1.00 95.06 246 MET A O 1
ATOM 1938 N N . GLU A 1 247 ? 17.486 -6.321 5.030 1.00 95.44 247 GLU A N 1
ATOM 1939 C CA . GLU A 1 247 ? 16.459 -5.373 5.470 1.00 95.44 247 GLU A CA 1
ATOM 1940 C C . GLU A 1 247 ? 15.865 -5.756 6.832 1.00 95.44 247 GLU A C 1
ATOM 1942 O O . GLU A 1 247 ? 15.783 -4.903 7.715 1.00 95.44 247 GLU A O 1
ATOM 1947 N N . LEU A 1 248 ? 15.547 -7.037 7.054 1.00 96.06 248 LEU A N 1
ATOM 1948 C CA . LEU A 1 248 ? 15.094 -7.529 8.363 1.00 96.06 248 LEU A CA 1
ATOM 1949 C C . LEU A 1 248 ? 16.114 -7.240 9.473 1.00 96.06 248 LEU A C 1
ATOM 1951 O O . LEU A 1 248 ? 15.729 -6.860 10.574 1.00 96.06 248 LEU A O 1
ATOM 1955 N N . LEU A 1 249 ? 17.414 -7.360 9.184 1.00 94.81 249 LEU A N 1
ATOM 1956 C CA . LEU A 1 249 ? 18.473 -7.026 10.141 1.00 94.81 249 LEU A CA 1
ATOM 1957 C C . LEU A 1 249 ? 18.581 -5.516 10.386 1.00 94.81 249 LEU A C 1
ATOM 1959 O O . LEU A 1 249 ? 18.639 -5.087 11.536 1.00 94.81 249 LEU A O 1
ATOM 1963 N N . ARG A 1 250 ? 18.563 -4.695 9.326 1.00 93.25 250 ARG A N 1
ATOM 1964 C CA . ARG A 1 250 ? 18.607 -3.223 9.438 1.00 93.25 250 ARG A CA 1
ATOM 1965 C C . ARG A 1 250 ? 17.439 -2.675 10.250 1.00 93.25 250 ARG A C 1
ATOM 1967 O O . ARG A 1 250 ? 17.606 -1.700 10.975 1.00 93.25 250 ARG A O 1
ATOM 1974 N N . LYS A 1 251 ? 16.266 -3.295 10.119 1.00 93.38 251 LYS A N 1
ATOM 1975 C CA . LYS A 1 251 ? 15.032 -2.900 10.807 1.00 93.38 251 LYS A CA 1
ATOM 1976 C C . LYS A 1 251 ? 14.774 -3.709 12.085 1.00 93.38 251 LYS A C 1
ATOM 1978 O O . LYS A 1 251 ? 13.742 -3.524 12.718 1.00 93.38 251 LYS A O 1
ATOM 1983 N N . GLY A 1 252 ? 15.729 -4.538 12.520 1.00 92.75 252 GLY A N 1
ATOM 1984 C CA . GLY A 1 252 ? 15.571 -5.474 13.639 1.00 92.75 252 GLY A CA 1
ATOM 1985 C C . GLY A 1 252 ? 15.309 -4.828 15.003 1.00 92.75 252 GLY A C 1
ATOM 1986 O O . GLY A 1 252 ? 14.805 -5.492 15.903 1.00 92.75 252 GLY A O 1
ATOM 1987 N N . PHE A 1 253 ? 15.572 -3.525 15.164 1.00 91.81 253 PHE A N 1
ATOM 1988 C CA . PHE A 1 253 ? 15.160 -2.797 16.369 1.00 91.81 253 PHE A CA 1
ATOM 1989 C C . PHE A 1 253 ? 13.635 -2.796 16.566 1.00 91.81 253 PHE A C 1
ATOM 1991 O O . PHE A 1 253 ? 13.170 -2.734 17.701 1.00 91.81 253 PHE A O 1
ATOM 1998 N N . LEU A 1 254 ? 12.860 -2.931 15.485 1.00 90.56 254 LEU A N 1
ATOM 1999 C CA . LEU A 1 254 ? 11.406 -3.040 15.559 1.00 90.56 254 LEU A CA 1
ATOM 2000 C C . LEU A 1 254 ? 10.955 -4.286 16.339 1.00 90.56 254 LEU A C 1
ATOM 2002 O O . LEU A 1 254 ? 9.984 -4.206 17.082 1.00 90.56 254 LEU A O 1
ATOM 2006 N N . GLU A 1 255 ? 11.696 -5.399 16.255 1.00 91.44 255 GLU A N 1
ATOM 2007 C CA . GLU A 1 255 ? 11.403 -6.596 17.060 1.00 91.44 255 GLU A CA 1
ATOM 2008 C C . GLU A 1 255 ? 11.590 -6.309 18.554 1.00 91.44 255 GLU A C 1
ATOM 2010 O O . GLU A 1 255 ? 10.728 -6.637 19.362 1.00 91.44 255 GLU A O 1
ATOM 2015 N N . VAL A 1 256 ? 12.678 -5.622 18.926 1.00 88.94 256 VAL A N 1
ATOM 2016 C CA . VAL A 1 256 ? 12.929 -5.213 20.321 1.00 88.94 256 VAL A CA 1
ATOM 2017 C C . VAL A 1 256 ? 11.800 -4.320 20.829 1.00 88.94 256 VAL A C 1
ATOM 2019 O O . VAL A 1 256 ? 11.315 -4.504 21.943 1.00 88.94 256 VAL A O 1
ATOM 2022 N N . PHE A 1 257 ? 11.358 -3.374 20.004 1.00 86.50 257 PHE A N 1
ATOM 2023 C CA . PHE A 1 257 ? 10.254 -2.488 20.344 1.00 86.50 257 PHE A CA 1
ATOM 2024 C C . PHE A 1 257 ? 8.944 -3.255 20.581 1.00 86.50 257 PHE A C 1
ATOM 2026 O O . PHE A 1 257 ? 8.295 -3.040 21.603 1.00 86.50 257 PHE A O 1
ATOM 2033 N N . HIS A 1 258 ? 8.587 -4.200 19.707 1.00 86.50 258 HIS A N 1
ATOM 2034 C CA . HIS A 1 258 ? 7.386 -5.024 19.879 1.00 86.50 258 HIS A CA 1
ATOM 2035 C C . HIS A 1 258 ? 7.422 -5.887 21.149 1.00 86.50 258 HIS A C 1
ATOM 2037 O O . HIS A 1 258 ? 6.394 -6.050 21.808 1.00 86.50 258 HIS A O 1
ATOM 2043 N N . GLU A 1 259 ? 8.588 -6.426 21.520 1.00 84.06 259 GLU A N 1
ATOM 2044 C CA . GLU A 1 259 ? 8.753 -7.162 22.780 1.00 84.06 259 GLU A CA 1
ATOM 2045 C C . GLU A 1 259 ? 8.477 -6.263 23.999 1.00 84.06 259 GLU A C 1
ATOM 2047 O O . GLU A 1 259 ? 7.729 -6.650 24.902 1.00 84.06 259 GLU A O 1
ATOM 2052 N N . VAL A 1 260 ? 9.008 -5.035 23.990 1.00 80.69 260 VAL A N 1
ATOM 2053 C CA . VAL A 1 260 ? 8.784 -4.031 25.045 1.00 80.69 260 VAL A CA 1
ATOM 2054 C C . VAL A 1 260 ? 7.313 -3.612 25.125 1.00 80.69 260 VAL A C 1
ATOM 2056 O O . VAL A 1 260 ? 6.746 -3.534 26.218 1.00 80.69 260 VAL A O 1
ATOM 2059 N N . GLU A 1 261 ? 6.656 -3.389 23.983 1.00 77.50 261 GLU A N 1
ATOM 2060 C CA . GLU A 1 261 ? 5.221 -3.084 23.944 1.00 77.50 261 GLU A CA 1
ATOM 2061 C C . GLU A 1 261 ? 4.371 -4.222 24.522 1.00 77.50 261 GLU A C 1
ATOM 2063 O O . GLU A 1 261 ? 3.413 -3.973 25.269 1.00 77.50 261 GLU A O 1
ATOM 2068 N N . ARG A 1 262 ? 4.724 -5.476 24.212 1.00 75.19 262 ARG A N 1
ATOM 2069 C CA . ARG A 1 262 ? 3.978 -6.652 24.670 1.00 75.19 262 ARG A CA 1
ATOM 2070 C C . ARG A 1 262 ? 4.092 -6.842 26.175 1.00 75.19 262 ARG A C 1
ATOM 2072 O O . ARG A 1 262 ? 3.071 -7.086 26.816 1.00 75.19 262 ARG A O 1
ATOM 2079 N N . ALA A 1 263 ? 5.289 -6.680 26.736 1.00 67.62 263 ALA A N 1
ATOM 2080 C CA . ALA A 1 263 ? 5.518 -6.765 28.178 1.00 67.62 263 ALA A CA 1
ATOM 2081 C C . ALA A 1 263 ? 4.632 -5.774 28.958 1.00 67.62 263 ALA A C 1
ATOM 2083 O O . ALA A 1 263 ? 4.022 -6.151 29.956 1.00 67.62 263 ALA A O 1
ATOM 2084 N N . GLY A 1 264 ? 4.460 -4.548 28.448 1.00 59.84 264 GLY A N 1
ATOM 2085 C CA . GLY A 1 264 ? 3.556 -3.563 29.053 1.00 59.84 264 GLY A CA 1
ATOM 2086 C C . GLY A 1 264 ? 2.062 -3.891 28.910 1.00 59.84 264 GLY A C 1
ATOM 2087 O O . GLY A 1 264 ? 1.263 -3.489 29.750 1.00 59.84 264 GLY A O 1
ATOM 2088 N N . THR A 1 265 ? 1.667 -4.632 27.870 1.00 57.09 265 THR A N 1
ATOM 2089 C CA . THR A 1 265 ? 0.252 -4.943 27.572 1.00 57.09 265 THR A CA 1
ATOM 2090 C C . THR A 1 265 ? -0.246 -6.199 28.298 1.00 57.09 265 THR A C 1
ATOM 2092 O O . THR A 1 265 ? -1.410 -6.263 28.693 1.00 57.09 265 THR A O 1
ATOM 2095 N N . VAL A 1 266 ? 0.614 -7.204 28.507 1.00 51.25 266 VAL A N 1
ATOM 2096 C CA . VAL A 1 266 ? 0.258 -8.446 29.227 1.00 51.25 266 VAL A CA 1
ATOM 2097 C C . VAL A 1 266 ? -0.143 -8.156 30.676 1.00 51.25 266 VAL A C 1
ATOM 2099 O O . VAL A 1 266 ? -1.128 -8.720 31.147 1.00 51.25 266 VAL A O 1
ATOM 2102 N N . ALA A 1 267 ? 0.529 -7.210 31.340 1.00 41.47 267 ALA A N 1
ATOM 2103 C CA . ALA A 1 267 ? 0.163 -6.757 32.683 1.00 41.47 267 ALA A CA 1
ATOM 2104 C C . ALA A 1 267 ? -1.268 -6.183 32.760 1.00 41.47 267 ALA A C 1
ATOM 2106 O O . ALA A 1 267 ? -1.919 -6.292 33.793 1.00 41.47 267 ALA A O 1
ATOM 2107 N N . PHE A 1 268 ? -1.775 -5.618 31.659 1.00 38.84 268 PHE A N 1
ATOM 2108 C CA . PHE A 1 268 ? -3.121 -5.048 31.571 1.00 38.84 268 PHE A CA 1
ATOM 2109 C C . PHE A 1 268 ? -4.183 -6.103 31.216 1.00 38.84 268 PHE A C 1
ATOM 2111 O O . PHE A 1 268 ? -5.265 -6.117 31.791 1.00 38.84 268 PHE A O 1
ATOM 2118 N N . ARG A 1 269 ? -3.875 -7.035 30.299 1.00 42.03 269 ARG A N 1
ATOM 2119 C CA . ARG A 1 269 ? -4.825 -8.076 29.851 1.00 42.03 269 ARG A CA 1
ATOM 2120 C C . ARG A 1 269 ? -5.183 -9.102 30.922 1.00 42.03 269 ARG A C 1
ATOM 2122 O O . ARG A 1 269 ? -6.281 -9.640 30.879 1.00 42.03 269 ARG A O 1
ATOM 2129 N N . MET A 1 270 ? -4.307 -9.349 31.897 1.00 42.28 270 MET A N 1
ATOM 2130 C CA . MET A 1 270 ? -4.638 -10.224 33.031 1.00 42.28 270 MET A CA 1
ATOM 2131 C C . MET A 1 270 ? -5.731 -9.640 33.951 1.00 42.28 270 MET A C 1
ATOM 2133 O O . MET A 1 270 ? -6.212 -10.351 34.827 1.00 42.28 270 MET A O 1
ATOM 2137 N N . ALA A 1 271 ? -6.141 -8.379 33.754 1.00 41.53 271 ALA A N 1
ATOM 2138 C CA . ALA A 1 271 ? -7.175 -7.725 34.551 1.00 41.53 271 ALA A CA 1
ATOM 2139 C C . ALA A 1 271 ? -8.605 -7.850 33.982 1.00 41.53 271 ALA A C 1
ATOM 2141 O O . ALA A 1 271 ? -9.556 -7.662 34.737 1.00 41.53 271 ALA A O 1
ATOM 2142 N N . GLU A 1 272 ? -8.800 -8.182 32.698 1.00 42.75 272 GLU A N 1
ATOM 2143 C CA . GLU A 1 272 ? -10.138 -8.184 32.080 1.00 42.75 272 GLU A CA 1
ATOM 2144 C C . GLU A 1 272 ? -10.314 -9.295 31.026 1.00 42.75 272 GLU A C 1
ATOM 2146 O O . GLU A 1 272 ? -10.149 -9.081 29.828 1.00 42.75 272 GLU A O 1
ATOM 2151 N N . GLU A 1 273 ? -10.735 -10.487 31.459 1.00 36.44 273 GLU A N 1
ATOM 2152 C CA . GLU A 1 273 ? -11.422 -11.456 30.593 1.00 36.44 273 GLU A CA 1
ATOM 2153 C C . GLU A 1 273 ? -12.936 -11.345 30.828 1.00 36.44 273 GLU A C 1
ATOM 2155 O O . GLU A 1 273 ? -13.444 -11.766 31.869 1.00 36.44 273 GLU A O 1
ATOM 2160 N N . LYS A 1 274 ? -13.687 -10.794 29.865 1.00 40.22 274 LYS A N 1
ATOM 2161 C CA . LYS A 1 274 ? -15.152 -10.942 29.825 1.00 40.22 274 LYS A CA 1
ATOM 2162 C C . LYS A 1 274 ? -15.664 -11.309 28.432 1.00 40.22 274 LYS A C 1
ATOM 2164 O O . LYS A 1 274 ? -15.133 -10.881 27.410 1.00 40.22 274 LYS A O 1
ATOM 2169 N N . SER A 1 275 ? -16.705 -12.143 28.463 1.00 40.94 275 SER A N 1
ATOM 2170 C CA . SER A 1 275 ? -17.483 -12.724 27.361 1.00 40.94 275 SER A CA 1
ATOM 2171 C C . SER A 1 275 ? -18.225 -11.650 26.525 1.00 40.94 275 SER A C 1
ATOM 2173 O O . SER A 1 275 ? -18.071 -10.466 26.818 1.00 40.94 275 SER A O 1
ATOM 2175 N N . PRO A 1 276 ? -19.005 -11.999 25.474 1.00 45.41 276 PRO A N 1
ATOM 2176 C CA . PRO A 1 276 ? -19.405 -11.041 24.443 1.00 45.41 276 PRO A CA 1
ATOM 2177 C C . PRO A 1 276 ? -20.198 -9.872 25.037 1.00 45.41 276 PRO A C 1
ATOM 2179 O O . PRO A 1 276 ? -21.138 -10.071 25.801 1.00 45.41 276 PRO A O 1
ATOM 2182 N N . LEU A 1 277 ? -19.754 -8.661 24.701 1.00 57.97 277 LEU A N 1
ATOM 2183 C CA . LEU A 1 277 ? -20.154 -7.421 25.355 1.00 57.97 277 LEU A CA 1
ATOM 2184 C C . LEU A 1 277 ? -21.364 -6.822 24.635 1.00 57.97 277 LEU A C 1
ATOM 2186 O O . LEU A 1 277 ? -21.229 -6.253 23.545 1.00 57.97 277 LEU A O 1
ATOM 2190 N N . ASP A 1 278 ? -22.540 -6.940 25.244 1.00 57.94 278 ASP A N 1
ATOM 2191 C CA . ASP A 1 278 ? -23.641 -6.040 24.918 1.00 57.94 278 ASP A CA 1
ATOM 2192 C C . ASP A 1 278 ? -23.204 -4.598 25.238 1.00 57.94 278 ASP A C 1
ATOM 2194 O O . ASP A 1 278 ? -22.464 -4.352 26.194 1.00 57.94 278 ASP A O 1
ATOM 2198 N N . VAL A 1 279 ? -23.590 -3.649 24.385 1.00 64.62 279 VAL A N 1
ATOM 2199 C CA . VAL A 1 279 ? -23.280 -2.227 24.583 1.00 64.62 279 VAL A CA 1
ATOM 2200 C C . VAL A 1 279 ? -24.389 -1.651 25.449 1.00 64.62 279 VAL A C 1
ATOM 2202 O O . VAL A 1 279 ? -25.562 -1.759 25.089 1.00 64.62 279 VAL A O 1
ATOM 2205 N N . GLU A 1 280 ? -24.046 -1.042 26.583 1.00 66.75 280 GLU A N 1
ATOM 2206 C CA . GLU A 1 280 ? -25.034 -0.297 27.360 1.00 66.75 280 GLU A CA 1
ATOM 2207 C C . GLU A 1 280 ? -25.551 0.881 26.526 1.00 66.75 280 GLU A C 1
ATOM 2209 O O . GLU A 1 280 ? -24.793 1.528 25.805 1.00 66.75 280 GLU A O 1
ATOM 2214 N N . SER A 1 281 ? -26.848 1.189 26.606 1.00 60.72 281 SER A N 1
ATOM 2215 C CA . SER A 1 281 ? -27.468 2.207 25.744 1.00 60.72 281 SER A CA 1
ATOM 2216 C C . SER A 1 281 ? -26.823 3.595 25.859 1.00 60.72 281 SER A C 1
ATOM 2218 O O . SER A 1 281 ? -26.899 4.367 24.911 1.00 60.72 281 SER A O 1
ATOM 2220 N N . GLY A 1 282 ? -26.185 3.908 26.993 1.00 62.69 282 GLY A N 1
ATOM 2221 C CA . GLY A 1 282 ? -25.458 5.164 27.214 1.00 62.69 282 GLY A CA 1
ATOM 2222 C C . GLY A 1 282 ? -24.071 5.234 26.562 1.00 62.69 282 GLY A C 1
ATOM 2223 O O . GLY A 1 282 ? -23.519 6.322 26.439 1.00 62.69 282 GLY A O 1
ATOM 2224 N N . ASP A 1 283 ? -23.521 4.102 26.116 1.00 73.19 283 ASP A N 1
ATOM 2225 C CA . ASP A 1 283 ? -22.210 4.029 25.463 1.00 73.19 283 ASP A CA 1
ATOM 2226 C C . ASP A 1 283 ? -22.296 4.145 23.931 1.00 73.19 283 ASP A C 1
ATOM 2228 O O . ASP A 1 283 ? -21.267 4.222 23.252 1.00 73.19 283 ASP A O 1
ATOM 2232 N N . ILE A 1 284 ? -23.509 4.139 23.366 1.00 83.06 284 ILE A N 1
ATOM 2233 C CA . ILE A 1 284 ? -23.738 4.321 21.931 1.00 83.06 284 ILE A CA 1
ATOM 2234 C C . ILE A 1 284 ? -23.777 5.826 21.639 1.00 83.06 284 ILE A C 1
ATOM 2236 O O . ILE A 1 284 ? -24.627 6.525 22.186 1.00 83.06 284 ILE A O 1
ATOM 2240 N N . PRO A 1 285 ? -22.909 6.350 20.757 1.00 83.88 285 PRO A N 1
ATOM 2241 C CA . PRO A 1 285 ? -22.942 7.760 20.400 1.00 83.88 285 PRO A CA 1
ATOM 2242 C C . PRO A 1 285 ? -24.267 8.147 19.738 1.00 83.88 285 PRO A C 1
ATOM 2244 O O . PRO A 1 285 ? -24.728 7.437 18.844 1.00 83.88 285 PRO A O 1
ATOM 2247 N N . ASP A 1 286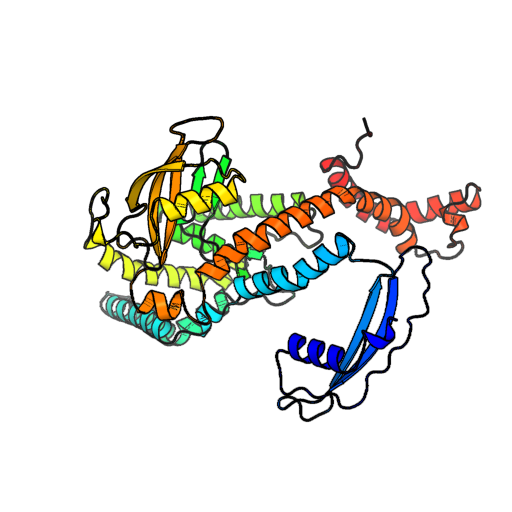 ? -24.803 9.324 20.069 1.00 86.94 286 ASP A N 1
ATOM 2248 C CA . ASP A 1 286 ? -26.092 9.808 19.544 1.00 86.94 286 ASP A CA 1
ATOM 2249 C C . ASP A 1 286 ? -26.171 9.811 18.013 1.00 86.94 286 ASP A C 1
ATOM 2251 O O . ASP A 1 286 ? -27.239 9.607 17.436 1.00 86.94 286 ASP A O 1
ATOM 2255 N N . TRP A 1 287 ? -25.044 10.028 17.327 1.00 88.38 287 TRP A N 1
ATOM 2256 C CA . TRP A 1 287 ? -24.980 10.030 15.864 1.00 88.38 287 TRP A CA 1
ATOM 2257 C C . TRP A 1 287 ? -25.134 8.631 15.246 1.00 88.38 287 TRP A C 1
ATOM 2259 O O . TRP A 1 287 ? -25.501 8.525 14.075 1.00 88.38 287 TRP A O 1
ATOM 2269 N N . LEU A 1 288 ? -24.873 7.555 15.997 1.00 90.00 288 LEU A N 1
ATOM 2270 C CA . LEU A 1 288 ? -24.945 6.173 15.523 1.00 90.00 288 LEU A CA 1
ATOM 2271 C C . LEU A 1 288 ? -26.381 5.640 15.629 1.00 90.00 288 LEU A C 1
ATOM 2273 O O . LEU A 1 288 ? -26.694 4.767 16.433 1.00 90.00 288 LEU A O 1
ATOM 2277 N N . ASN A 1 289 ? -27.266 6.185 14.798 1.00 92.69 289 ASN A N 1
ATOM 2278 C CA . ASN A 1 289 ? -28.707 5.937 14.862 1.00 92.69 289 ASN A CA 1
ATOM 2279 C C . ASN A 1 289 ? -29.320 5.568 13.497 1.00 92.69 289 ASN A C 1
ATOM 2281 O O . ASN A 1 289 ? -28.652 5.578 12.456 1.00 92.69 289 ASN A O 1
ATOM 2285 N N . SER A 1 290 ? -30.617 5.233 13.492 1.00 94.19 290 SER A N 1
ATOM 2286 C CA . SER A 1 290 ? -31.334 4.800 12.283 1.00 94.19 290 SER A CA 1
ATOM 2287 C C . SER A 1 290 ? -31.336 5.867 11.189 1.00 94.19 290 SER A C 1
ATOM 2289 O O . SER A 1 290 ? -31.209 5.533 10.014 1.00 94.19 290 SER A O 1
ATOM 2291 N N . GLY A 1 291 ? -31.419 7.148 11.561 1.00 95.00 291 GLY A N 1
ATOM 2292 C CA . GLY A 1 291 ? -31.378 8.266 10.620 1.00 95.00 291 GLY A C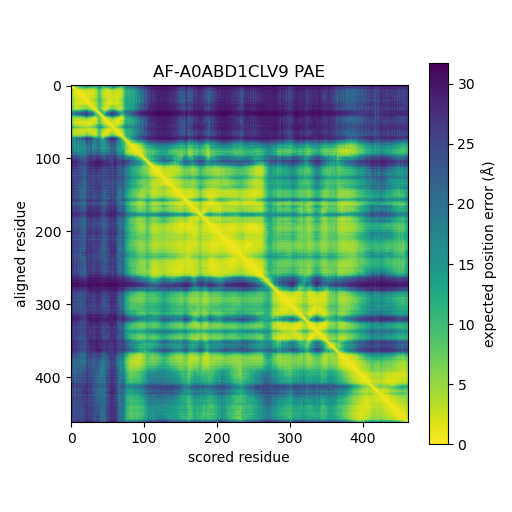A 1
ATOM 2293 C C . GLY A 1 291 ? -30.033 8.377 9.902 1.00 95.00 291 GLY A C 1
ATOM 2294 O O . GLY A 1 291 ? -30.002 8.572 8.686 1.00 95.00 291 GLY A O 1
ATOM 2295 N N . TYR A 1 292 ? -28.925 8.178 10.623 1.00 94.31 292 TYR A N 1
ATOM 2296 C CA . TYR A 1 292 ? -27.589 8.120 10.029 1.00 94.31 292 TYR A CA 1
ATOM 2297 C C . TYR A 1 292 ? -27.479 6.987 9.003 1.00 94.31 292 TYR A C 1
ATOM 2299 O O . TYR A 1 292 ? -27.074 7.226 7.862 1.00 94.31 292 TYR A O 1
ATOM 2307 N N . PHE A 1 293 ? -27.886 5.767 9.370 1.00 95.75 293 PHE A N 1
ATOM 2308 C CA . PHE A 1 293 ? -27.847 4.628 8.449 1.00 95.75 293 PHE A CA 1
ATOM 2309 C C . PHE A 1 293 ? -28.784 4.805 7.257 1.00 95.75 293 PHE A C 1
ATOM 2311 O O . PHE A 1 293 ? -28.407 4.449 6.144 1.00 95.75 293 PHE A O 1
ATOM 2318 N N . GLU A 1 294 ? -29.964 5.393 7.445 1.00 96.38 294 GLU A N 1
ATOM 2319 C CA . GLU A 1 294 ? -30.895 5.654 6.349 1.00 96.38 294 GLU A CA 1
ATOM 2320 C C . GLU A 1 294 ? -30.275 6.608 5.324 1.00 96.38 294 GLU A C 1
ATOM 2322 O O . GLU A 1 294 ? -30.222 6.293 4.134 1.00 96.38 294 GLU A O 1
ATOM 2327 N N . GLN A 1 295 ? -29.714 7.733 5.776 1.00 95.69 295 GLN A N 1
ATOM 2328 C CA . GLN A 1 295 ? -29.028 8.683 4.896 1.00 95.69 295 GLN A CA 1
ATOM 2329 C C . GLN A 1 295 ? -27.805 8.057 4.214 1.00 95.69 295 GLN A C 1
ATOM 2331 O O . GLN A 1 295 ? -27.603 8.230 3.008 1.00 95.69 295 GLN A O 1
ATOM 2336 N N . LEU A 1 296 ? -26.995 7.309 4.969 1.00 93.88 296 LEU A N 1
ATOM 2337 C CA . LEU A 1 296 ? -25.809 6.627 4.456 1.00 93.88 296 LEU A CA 1
ATOM 2338 C C . LEU A 1 296 ? -26.172 5.615 3.361 1.00 93.88 296 LEU A C 1
ATOM 2340 O O . LEU A 1 296 ? -25.545 5.611 2.299 1.00 93.88 296 LEU A O 1
ATOM 2344 N N . LEU A 1 297 ? -27.178 4.773 3.606 1.00 94.62 297 LEU A N 1
ATOM 2345 C CA . LEU A 1 297 ? -27.617 3.735 2.676 1.00 94.62 297 LEU A CA 1
ATOM 2346 C C . LEU A 1 297 ? -28.255 4.334 1.426 1.00 94.62 297 LEU A C 1
ATOM 2348 O O . LEU A 1 297 ? -27.898 3.906 0.330 1.00 94.62 297 LEU A O 1
ATOM 2352 N N . ARG A 1 298 ? -29.115 5.353 1.566 1.00 95.50 298 ARG A N 1
ATOM 2353 C CA . ARG A 1 298 ? -29.686 6.083 0.422 1.00 95.50 298 ARG A CA 1
ATOM 2354 C C . ARG A 1 298 ? -28.595 6.639 -0.483 1.00 95.50 298 ARG A C 1
ATOM 2356 O O . ARG A 1 298 ? -28.645 6.439 -1.692 1.00 95.50 298 ARG A O 1
ATOM 2363 N N . ARG A 1 299 ? -27.580 7.282 0.105 1.00 93.50 299 ARG A N 1
ATOM 2364 C CA . ARG A 1 299 ? -26.453 7.855 -0.641 1.00 93.50 299 ARG A CA 1
ATOM 2365 C C . ARG A 1 299 ? -25.613 6.781 -1.329 1.00 93.5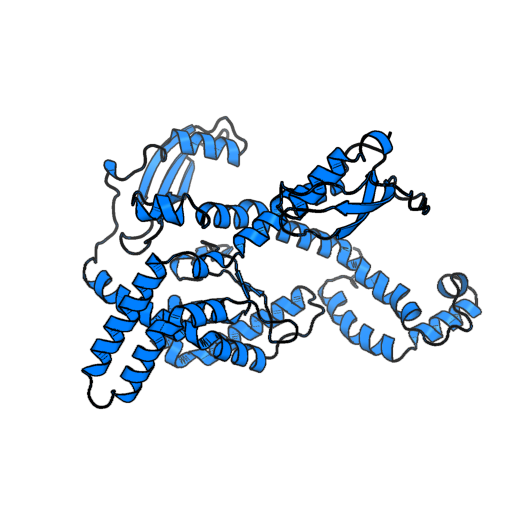0 299 ARG A C 1
ATOM 2367 O O . ARG A 1 299 ? -25.300 6.921 -2.500 1.00 93.50 299 ARG A O 1
ATOM 2374 N N . LYS A 1 300 ? -25.224 5.718 -0.616 1.00 90.00 300 LYS A N 1
ATOM 2375 C CA . LYS A 1 300 ? -24.312 4.688 -1.152 1.00 90.00 300 LYS A CA 1
ATOM 2376 C C . LYS A 1 300 ? -24.977 3.710 -2.123 1.00 90.00 300 LYS A C 1
ATOM 2378 O O . LYS A 1 300 ? -24.264 3.088 -2.901 1.00 90.00 300 LYS A O 1
ATOM 2383 N N . LYS A 1 301 ? -26.299 3.538 -2.055 1.00 89.38 301 LYS A N 1
ATOM 2384 C CA . LYS A 1 301 ? -27.067 2.683 -2.975 1.00 89.38 301 LYS A CA 1
ATOM 2385 C C . LYS A 1 301 ? -27.825 3.459 -4.049 1.00 89.38 301 LYS A C 1
ATOM 2387 O O . LYS A 1 301 ? -28.482 2.821 -4.864 1.00 89.38 301 LYS A O 1
ATOM 2392 N N . GLU A 1 302 ? -27.762 4.789 -4.014 1.00 92.31 302 GLU A N 1
ATOM 2393 C CA . GLU A 1 302 ? -28.495 5.674 -4.928 1.00 92.31 302 GLU A CA 1
ATOM 2394 C C . GLU A 1 302 ? -30.005 5.365 -4.957 1.00 92.31 302 GLU A C 1
ATOM 2396 O O . GLU A 1 302 ? -30.668 5.419 -5.990 1.00 92.31 302 GLU A O 1
ATOM 2401 N N . ASP A 1 303 ? -30.564 5.015 -3.794 1.00 93.06 303 ASP A N 1
ATOM 2402 C CA . ASP A 1 303 ? -31.964 4.617 -3.640 1.00 93.06 303 ASP A CA 1
ATOM 2403 C C . ASP A 1 303 ? -32.612 5.407 -2.506 1.00 93.06 303 ASP A C 1
ATOM 2405 O O . ASP A 1 303 ? -32.463 5.073 -1.332 1.00 93.06 303 ASP A O 1
ATOM 2409 N N . LEU A 1 304 ? -33.360 6.452 -2.866 1.00 94.06 304 LEU A N 1
ATOM 2410 C CA . LEU A 1 304 ? -34.066 7.317 -1.918 1.00 94.06 304 LEU A CA 1
ATOM 2411 C C . LEU A 1 304 ? -35.233 6.616 -1.205 1.00 94.06 304 LEU A C 1
ATOM 2413 O O . LEU A 1 304 ? -35.707 7.120 -0.190 1.00 94.06 304 LEU A O 1
ATOM 2417 N N . THR A 1 305 ? -35.688 5.457 -1.687 1.00 94.25 305 THR A N 1
ATOM 2418 C CA . THR A 1 305 ? -36.819 4.732 -1.083 1.00 94.25 305 THR A CA 1
ATOM 2419 C C . THR A 1 305 ? -36.434 3.958 0.174 1.00 94.25 305 THR A C 1
ATOM 2421 O O . THR A 1 305 ? -37.319 3.522 0.907 1.00 94.25 305 THR A O 1
ATOM 2424 N N . ILE A 1 306 ? -35.132 3.821 0.454 1.00 96.06 306 ILE A N 1
ATOM 2425 C CA . ILE A 1 306 ? -34.641 3.048 1.594 1.00 96.06 306 ILE A CA 1
ATOM 2426 C C . ILE A 1 306 ? -35.210 3.587 2.907 1.00 96.06 306 ILE A C 1
ATOM 2428 O O . ILE A 1 306 ? -35.172 4.794 3.153 1.00 96.06 306 ILE A O 1
ATOM 2432 N N . ARG A 1 307 ? -35.711 2.681 3.750 1.00 96.12 307 ARG A N 1
ATOM 2433 C CA . ARG A 1 307 ? -36.231 2.962 5.097 1.00 96.12 307 ARG A CA 1
ATOM 2434 C C . ARG A 1 307 ? -35.553 2.036 6.093 1.00 96.12 307 ARG A C 1
ATOM 2436 O O . ARG A 1 307 ? -35.630 0.821 5.928 1.00 96.12 307 ARG A O 1
ATOM 2443 N N . VAL A 1 308 ? -34.888 2.581 7.108 1.00 96.62 308 VAL A N 1
ATOM 2444 C CA . VAL A 1 308 ? -34.287 1.749 8.165 1.00 96.62 308 VAL A CA 1
ATOM 2445 C C . VAL A 1 308 ? -35.356 1.398 9.194 1.00 96.62 308 VAL A C 1
ATOM 2447 O O . VAL A 1 308 ? -35.978 2.285 9.768 1.00 96.62 308 VAL A O 1
ATOM 2450 N N . GLN A 1 309 ? -35.565 0.102 9.421 1.00 95.56 309 GLN A N 1
ATOM 2451 C CA . GLN A 1 309 ? -36.547 -0.415 10.375 1.00 95.56 309 GLN A CA 1
ATOM 2452 C C . GLN A 1 309 ? -35.962 -0.499 11.783 1.00 95.56 309 GLN A C 1
ATOM 2454 O O . GLN A 1 309 ? -36.574 -0.039 12.744 1.00 95.56 309 GLN A O 1
ATOM 2459 N N . SER A 1 310 ? -34.770 -1.084 11.912 1.00 94.88 310 SER A N 1
ATOM 2460 C CA . SER A 1 310 ? -34.138 -1.292 13.211 1.00 94.88 310 SER A CA 1
ATOM 2461 C C . SER A 1 310 ? -32.620 -1.374 13.111 1.00 94.88 310 SER A C 1
ATOM 2463 O O . SER A 1 310 ? -32.053 -1.723 12.068 1.00 94.88 310 SER A O 1
ATOM 2465 N N . LEU A 1 311 ? -31.981 -1.077 14.241 1.00 94.38 311 LEU A N 1
ATOM 2466 C CA . LEU A 1 311 ? -30.557 -1.251 14.472 1.00 94.38 311 LEU A CA 1
ATOM 2467 C C . LEU A 1 311 ? -30.340 -2.145 15.692 1.00 94.38 311 LEU A C 1
ATOM 2469 O O . LEU A 1 311 ? -31.017 -1.979 16.702 1.00 94.38 311 LEU A O 1
ATOM 2473 N N . ASP A 1 312 ? -29.366 -3.042 15.600 1.00 91.62 312 ASP A N 1
ATOM 2474 C CA . ASP A 1 312 ? -28.791 -3.765 16.736 1.00 91.62 312 ASP A CA 1
ATOM 2475 C C . ASP A 1 312 ? -27.294 -3.449 16.784 1.00 91.62 312 ASP A C 1
ATOM 2477 O O . ASP A 1 312 ? -26.554 -3.785 15.854 1.00 91.62 312 ASP A O 1
ATOM 2481 N N . VAL A 1 313 ? -26.861 -2.733 17.822 1.00 90.12 313 VAL A N 1
ATOM 2482 C CA . VAL A 1 313 ? -25.494 -2.215 17.970 1.00 90.12 313 VAL A CA 1
ATOM 2483 C C . VAL A 1 313 ? -24.792 -2.976 19.086 1.00 90.12 313 VAL A C 1
ATOM 2485 O O . VAL A 1 313 ? -25.245 -2.983 20.225 1.00 90.12 313 VAL A O 1
ATOM 2488 N N . LYS A 1 314 ? -23.650 -3.585 18.763 1.00 87.25 314 LYS A N 1
ATOM 2489 C CA . LYS A 1 314 ? -22.811 -4.335 19.707 1.00 87.25 314 LYS A CA 1
ATOM 2490 C C . LYS A 1 314 ? -21.356 -3.920 19.588 1.00 87.25 314 LYS A C 1
ATOM 2492 O O . LYS A 1 314 ? -20.948 -3.425 18.537 1.00 87.25 314 LYS A O 1
ATOM 2497 N N . TYR A 1 315 ? -20.537 -4.165 20.606 1.00 81.44 315 TYR A N 1
ATOM 2498 C CA . TYR A 1 315 ? -19.097 -4.021 20.439 1.00 81.44 315 TYR A CA 1
ATOM 2499 C C . TYR A 1 315 ? -18.601 -5.120 19.497 1.00 81.44 315 TYR A C 1
ATOM 2501 O O . TYR A 1 315 ? -18.917 -6.298 19.650 1.00 81.44 315 TYR A O 1
ATOM 2509 N N . ALA A 1 316 ? -17.843 -4.730 18.474 1.00 76.25 316 ALA A N 1
ATOM 2510 C CA . ALA A 1 316 ? -17.244 -5.678 17.542 1.00 76.25 316 ALA A CA 1
ATOM 2511 C C . ALA A 1 316 ? -16.023 -6.385 18.141 1.00 76.25 316 ALA A C 1
ATOM 2513 O O . ALA A 1 316 ? -15.667 -7.464 17.668 1.00 76.25 316 ALA A O 1
ATOM 2514 N N . ILE A 1 317 ? -15.369 -5.752 19.118 1.00 69.62 317 ILE A N 1
ATOM 2515 C CA . ILE A 1 317 ? -14.126 -6.193 19.752 1.00 69.62 317 ILE A CA 1
ATOM 2516 C C . ILE A 1 317 ? -14.198 -5.836 21.254 1.00 69.62 317 ILE A C 1
ATOM 2518 O O . ILE A 1 317 ? -14.776 -4.789 21.567 1.00 69.62 317 ILE A O 1
ATOM 2522 N N . PRO A 1 318 ? -13.645 -6.655 22.174 1.00 63.28 318 PRO A N 1
ATOM 2523 C CA . PRO A 1 318 ? -13.621 -6.353 23.605 1.00 63.28 318 PRO A CA 1
ATOM 2524 C C . PRO A 1 318 ? -13.004 -4.992 23.969 1.00 63.28 318 PRO A C 1
ATOM 2526 O O . PRO A 1 318 ? -12.117 -4.482 23.273 1.00 63.28 318 PRO A O 1
ATOM 2529 N N . ARG A 1 319 ? -13.439 -4.417 25.103 1.00 53.28 319 ARG A N 1
ATOM 2530 C CA . ARG A 1 319 ? -12.740 -3.282 25.734 1.00 53.28 319 ARG A CA 1
ATOM 2531 C C . ARG A 1 319 ? -11.296 -3.700 26.054 1.00 53.28 319 ARG A C 1
ATOM 2533 O O . ARG A 1 319 ? -11.052 -4.838 26.431 1.00 53.28 319 ARG A O 1
ATOM 2540 N N . GLY A 1 320 ? -10.338 -2.802 25.820 1.00 52.00 320 GLY A N 1
ATOM 2541 C CA . GLY A 1 320 ? -8.906 -3.072 26.022 1.00 52.00 320 GLY A CA 1
ATOM 2542 C C . GLY A 1 320 ? -8.158 -3.679 24.824 1.00 52.00 320 GLY A C 1
ATOM 2543 O O . GLY A 1 320 ? -6.932 -3.753 24.860 1.00 52.00 320 GLY A O 1
ATOM 2544 N N . GLU A 1 321 ? -8.841 -4.063 23.738 1.00 50.38 321 GLU A N 1
ATOM 2545 C CA . GLU A 1 321 ? -8.173 -4.500 22.496 1.00 50.38 321 GLU A CA 1
ATOM 2546 C C . GLU A 1 321 ? -8.019 -3.383 21.450 1.00 50.38 321 GLU A C 1
ATOM 2548 O O . GLU A 1 321 ? -7.131 -3.467 20.605 1.00 50.38 321 GLU A O 1
ATOM 2553 N N . ASN A 1 322 ? -8.817 -2.310 21.530 1.00 56.50 322 ASN A N 1
ATOM 2554 C CA . ASN A 1 322 ? -8.666 -1.118 20.689 1.00 56.50 322 ASN A CA 1
ATOM 2555 C C . ASN A 1 322 ? -8.482 0.136 21.549 1.00 56.50 322 ASN A C 1
ATOM 2557 O O . ASN A 1 322 ? -9.442 0.697 22.070 1.00 56.50 322 ASN A O 1
ATOM 2561 N N . PHE A 1 323 ? -7.240 0.600 21.666 1.00 55.03 323 PHE A N 1
ATOM 2562 C CA . PHE A 1 323 ? -6.883 1.753 22.504 1.00 55.03 323 PHE A CA 1
ATOM 2563 C C . PHE A 1 323 ? -7.239 3.110 21.877 1.00 55.03 323 PHE A C 1
ATOM 2565 O O . PHE A 1 323 ? -7.317 4.120 22.571 1.00 55.03 323 PHE A O 1
ATOM 2572 N N . VAL A 1 324 ? -7.443 3.144 20.556 1.00 58.53 324 VAL A N 1
ATOM 2573 C CA . VAL A 1 324 ? -7.622 4.387 19.786 1.00 58.53 324 VAL A CA 1
ATOM 2574 C C . VAL A 1 324 ? -9.061 4.584 19.311 1.00 58.53 324 VAL A C 1
ATOM 2576 O O . VAL A 1 324 ? -9.534 5.716 19.237 1.00 58.53 324 VAL A O 1
ATOM 2579 N N . SER A 1 325 ? -9.775 3.505 18.999 1.00 67.88 325 SER A N 1
ATOM 2580 C CA . SER A 1 325 ? -11.111 3.564 18.402 1.00 67.88 325 SER A CA 1
ATOM 2581 C C . SER A 1 325 ? -12.066 2.633 19.122 1.00 67.88 325 SER A C 1
ATOM 2583 O O . SER A 1 325 ? -11.682 1.545 19.542 1.00 67.88 325 SER A O 1
ATOM 2585 N N . VAL A 1 326 ? -13.334 3.021 19.181 1.00 75.25 326 VAL A N 1
ATOM 2586 C CA . VAL A 1 326 ? -14.402 2.122 19.613 1.00 75.25 326 VAL A CA 1
ATOM 2587 C C . VAL A 1 326 ? -15.008 1.499 18.365 1.00 75.25 326 VAL A C 1
ATOM 2589 O O . VAL A 1 326 ? -15.433 2.211 17.456 1.00 75.25 326 VAL A O 1
ATOM 2592 N N . ILE A 1 327 ? -15.003 0.170 18.280 1.00 79.94 327 ILE A N 1
ATOM 2593 C CA . ILE A 1 327 ? -15.493 -0.539 17.097 1.00 79.94 327 ILE A CA 1
ATOM 2594 C C . ILE A 1 327 ? -16.839 -1.172 17.423 1.00 79.94 327 ILE A C 1
ATOM 2596 O O . ILE A 1 327 ? -16.934 -2.053 18.277 1.00 79.94 327 ILE A O 1
ATOM 2600 N N . TYR A 1 328 ? -17.864 -0.748 16.696 1.00 85.31 328 TYR A N 1
ATOM 2601 C CA . TYR A 1 328 ? -19.216 -1.272 16.776 1.00 85.31 328 TYR A CA 1
ATOM 2602 C C . TYR A 1 328 ? -19.477 -2.239 15.624 1.00 85.31 328 TYR A C 1
ATOM 2604 O O . TYR A 1 328 ? -19.073 -2.008 14.482 1.00 85.31 328 TYR A O 1
ATOM 2612 N N . ARG A 1 329 ? -20.198 -3.318 15.905 1.00 88.56 329 ARG A N 1
ATOM 2613 C CA . ARG A 1 329 ? -20.909 -4.109 14.910 1.00 88.56 329 ARG A CA 1
ATOM 2614 C C . ARG A 1 329 ? -22.365 -3.682 14.948 1.00 88.56 329 ARG A C 1
ATOM 2616 O O . ARG A 1 329 ? -23.002 -3.796 15.986 1.00 88.56 329 ARG A O 1
ATOM 2623 N N . VAL A 1 330 ? -22.881 -3.224 13.817 1.00 93.00 330 VAL A N 1
ATOM 2624 C CA . VAL A 1 330 ? -24.268 -2.781 13.694 1.00 93.00 330 VAL A CA 1
ATOM 2625 C C . VAL A 1 330 ? -24.996 -3.692 12.721 1.00 93.00 330 VAL A C 1
ATOM 2627 O O . VAL A 1 330 ? -24.631 -3.746 11.545 1.00 93.00 330 VAL A O 1
ATOM 2630 N N . GLN A 1 331 ? -25.998 -4.433 13.185 1.00 94.44 331 GLN A N 1
ATOM 2631 C CA . GLN A 1 331 ? -26.968 -5.048 12.284 1.00 94.44 331 GLN A CA 1
ATOM 2632 C C . GLN A 1 331 ? -28.042 -4.024 11.945 1.00 94.44 331 GLN A C 1
ATOM 2634 O O . GLN A 1 331 ? -28.598 -3.379 12.828 1.00 94.44 331 GLN A O 1
ATOM 2639 N N . VAL A 1 332 ? -28.308 -3.868 10.656 1.00 96.69 332 VAL A N 1
ATOM 2640 C CA . VAL A 1 332 ? -29.268 -2.917 10.109 1.00 96.69 332 VAL A CA 1
ATOM 2641 C C . VAL A 1 332 ? -30.298 -3.716 9.337 1.00 96.69 332 VAL A C 1
ATOM 2643 O O . VAL A 1 332 ? -29.949 -4.429 8.389 1.00 96.69 332 VAL A O 1
ATOM 2646 N N . VAL A 1 333 ? -31.560 -3.573 9.724 1.00 97.06 333 VAL A N 1
ATOM 2647 C CA . VAL A 1 333 ? -32.698 -4.091 8.965 1.00 97.06 333 VAL A CA 1
ATOM 2648 C C . VAL A 1 333 ? -33.349 -2.915 8.256 1.00 97.06 333 VAL A C 1
ATOM 2650 O O . VAL A 1 333 ? -33.700 -1.921 8.893 1.00 97.06 333 VAL A O 1
ATOM 2653 N N . PHE A 1 334 ? -33.465 -2.987 6.933 1.00 96.50 334 PHE A N 1
ATOM 2654 C CA . PHE A 1 334 ? -34.007 -1.895 6.129 1.00 96.50 334 PHE A CA 1
ATOM 2655 C C . PHE A 1 334 ? -34.757 -2.394 4.897 1.00 96.50 334 PHE A C 1
ATOM 2657 O O . PHE A 1 334 ? -34.467 -3.460 4.358 1.00 96.50 334 PHE A O 1
ATOM 2664 N N . ASP A 1 335 ? -35.691 -1.584 4.422 1.00 95.69 335 ASP A N 1
ATOM 2665 C CA . ASP A 1 335 ? -36.421 -1.819 3.183 1.00 95.69 335 ASP A CA 1
ATOM 2666 C C . ASP A 1 335 ? -35.725 -1.148 2.001 1.00 95.69 335 ASP A C 1
ATOM 2668 O O . ASP A 1 335 ? -35.047 -0.131 2.143 1.00 95.69 335 ASP A O 1
ATOM 2672 N N . THR A 1 336 ? -35.911 -1.721 0.819 1.00 92.06 336 THR A N 1
ATOM 2673 C CA . THR A 1 336 ? -35.537 -1.153 -0.481 1.00 92.06 336 THR A CA 1
ATOM 2674 C C . THR A 1 336 ? -36.753 -1.205 -1.399 1.00 92.06 336 THR A C 1
ATOM 2676 O O . THR A 1 336 ? -37.683 -1.970 -1.138 1.00 92.06 336 THR A O 1
ATOM 2679 N N . LYS A 1 337 ? -36.721 -0.499 -2.534 1.00 90.56 337 LYS A N 1
ATOM 2680 C CA . LYS A 1 337 ? -37.794 -0.589 -3.544 1.00 90.56 337 LYS A CA 1
ATOM 2681 C C . LYS A 1 337 ? -38.100 -2.015 -4.031 1.00 90.56 337 LYS A C 1
ATOM 2683 O O . LYS A 1 337 ? -39.211 -2.275 -4.474 1.00 90.56 337 LYS A O 1
ATOM 2688 N N . ASN A 1 338 ? -37.121 -2.922 -3.967 1.00 90.69 338 ASN A N 1
ATOM 2689 C CA . ASN A 1 338 ? -37.217 -4.274 -4.528 1.00 90.69 338 ASN A CA 1
ATOM 2690 C C . ASN A 1 338 ? -37.379 -5.371 -3.466 1.00 90.69 338 ASN A C 1
ATOM 2692 O O . ASN A 1 338 ? -37.737 -6.497 -3.798 1.00 90.69 338 ASN A O 1
ATOM 2696 N N . GLN A 1 339 ? -37.036 -5.086 -2.211 1.00 92.75 339 GLN A N 1
ATOM 2697 C CA . GLN A 1 339 ? -36.950 -6.090 -1.156 1.00 92.75 339 GLN A CA 1
ATOM 2698 C C . GLN A 1 339 ? -37.192 -5.447 0.205 1.00 92.75 339 GLN A C 1
ATOM 2700 O O . GLN A 1 339 ? -36.542 -4.455 0.543 1.00 92.75 339 GLN A O 1
ATOM 2705 N N . LEU A 1 340 ? -38.085 -6.056 0.980 1.00 92.94 340 LEU A N 1
ATOM 2706 C CA . LEU A 1 340 ? -38.375 -5.675 2.358 1.00 92.94 340 LEU A CA 1
ATOM 2707 C C . LEU A 1 340 ? -37.471 -6.430 3.345 1.00 92.94 340 LEU A C 1
ATOM 2709 O O . LEU A 1 340 ? -37.021 -7.541 3.054 1.00 92.94 340 LEU A O 1
ATOM 2713 N N . ALA A 1 341 ? -37.230 -5.826 4.509 1.00 92.50 341 ALA A N 1
ATOM 2714 C CA . ALA A 1 341 ? -36.493 -6.382 5.643 1.00 92.50 341 ALA A CA 1
ATOM 2715 C C . ALA A 1 341 ? -35.112 -6.962 5.274 1.00 92.50 341 ALA A C 1
ATOM 2717 O O . ALA A 1 341 ? -34.710 -8.042 5.716 1.00 92.50 341 ALA A O 1
ATOM 2718 N N . VAL A 1 342 ? -34.350 -6.237 4.456 1.00 94.62 342 VAL A N 1
ATOM 2719 C CA . VAL A 1 342 ? -32.969 -6.590 4.126 1.00 94.62 342 VAL A CA 1
ATOM 2720 C C . VAL A 1 342 ? -32.112 -6.460 5.383 1.00 94.62 342 VAL A C 1
ATOM 2722 O O . VAL A 1 342 ? -31.879 -5.357 5.869 1.00 94.62 342 VAL A O 1
ATOM 2725 N N . ASN A 1 343 ? -31.598 -7.585 5.881 1.00 94.94 343 ASN A N 1
ATOM 2726 C CA . ASN A 1 343 ? -30.663 -7.604 7.004 1.00 94.94 343 ASN A CA 1
ATOM 2727 C C . ASN A 1 343 ? -29.207 -7.552 6.505 1.00 94.94 343 ASN A C 1
ATOM 2729 O O . ASN A 1 343 ? -28.774 -8.363 5.669 1.00 94.94 343 ASN A O 1
ATOM 2733 N N . ARG A 1 344 ? -28.437 -6.581 7.006 1.00 93.50 344 ARG A N 1
ATOM 2734 C CA . ARG A 1 344 ? -26.995 -6.447 6.762 1.00 93.50 344 ARG A CA 1
ATOM 2735 C C . ARG A 1 344 ? -26.254 -6.072 8.038 1.00 93.50 344 ARG A C 1
ATOM 2737 O O . ARG A 1 344 ? -26.732 -5.275 8.831 1.00 93.50 344 ARG A O 1
ATOM 2744 N N . SER A 1 345 ? -25.039 -6.598 8.186 1.00 90.75 345 SER A N 1
ATOM 2745 C CA . SER A 1 345 ? -24.135 -6.251 9.283 1.00 90.75 345 SER A CA 1
ATOM 2746 C C . SER A 1 345 ? -23.006 -5.347 8.791 1.00 90.75 345 SER A C 1
ATOM 2748 O O . SER A 1 345 ? -22.371 -5.636 7.775 1.00 90.75 345 SER A O 1
ATOM 2750 N N . TYR A 1 346 ? -22.758 -4.267 9.526 1.00 90.38 346 TYR A N 1
ATOM 2751 C CA . TYR A 1 346 ? -21.725 -3.274 9.262 1.00 90.38 346 TYR A CA 1
ATOM 2752 C C . TYR A 1 346 ? -20.764 -3.180 10.446 1.00 90.38 346 TYR A C 1
ATOM 2754 O O . TYR A 1 346 ? -21.155 -3.379 11.594 1.00 90.38 346 TYR A O 1
ATOM 2762 N N . ILE A 1 347 ? -19.504 -2.856 10.162 1.00 86.06 347 ILE A N 1
ATOM 2763 C CA . ILE A 1 347 ? -18.530 -2.465 11.181 1.00 86.06 347 ILE A CA 1
ATOM 2764 C C . ILE A 1 347 ? -18.418 -0.946 11.141 1.00 86.06 347 ILE A C 1
ATOM 2766 O O . ILE A 1 347 ? -18.128 -0.380 10.088 1.00 86.06 347 ILE A O 1
ATOM 2770 N N . VAL A 1 348 ? -18.664 -0.301 12.277 1.00 85.44 348 VAL A N 1
ATOM 2771 C CA . VAL A 1 348 ? -18.563 1.148 12.441 1.00 85.44 348 VAL A CA 1
ATOM 2772 C C . VAL A 1 348 ? -17.435 1.444 13.409 1.00 85.44 348 VAL A C 1
ATOM 2774 O O . VAL A 1 348 ? -17.432 0.975 14.543 1.00 85.44 348 VAL A O 1
ATOM 2777 N N . LYS A 1 349 ? -16.465 2.230 12.954 1.00 81.44 349 LYS A N 1
ATOM 2778 C CA . LYS A 1 349 ? -15.325 2.659 13.757 1.00 81.44 349 LYS A CA 1
ATOM 2779 C C . LYS A 1 349 ? -15.596 4.076 14.251 1.00 81.44 349 LYS A C 1
ATOM 2781 O O . LYS A 1 349 ? -15.617 5.011 13.458 1.00 81.44 349 LYS A O 1
ATOM 2786 N N . GLY A 1 350 ? -15.868 4.205 15.543 1.00 74.69 350 GLY A N 1
ATOM 2787 C CA . GLY A 1 350 ? -16.069 5.476 16.226 1.00 74.69 350 GLY A CA 1
ATOM 2788 C C . GLY A 1 350 ? -14.790 5.975 16.895 1.00 74.69 350 GLY A C 1
ATOM 2789 O O . GLY A 1 350 ? -13.890 5.197 17.229 1.00 74.69 350 GLY A O 1
ATOM 2790 N N . ILE A 1 351 ? -14.726 7.285 17.115 1.00 68.31 351 ILE A N 1
ATOM 2791 C CA . ILE A 1 351 ? -13.664 7.917 17.903 1.00 68.31 351 ILE A CA 1
ATOM 2792 C C . ILE A 1 351 ? -13.935 7.613 19.381 1.00 68.31 351 ILE A C 1
ATOM 2794 O O . ILE A 1 351 ? -15.073 7.728 19.836 1.00 68.31 351 ILE A O 1
ATOM 2798 N N . SER A 1 352 ? -12.907 7.189 20.121 1.00 66.06 352 SER A N 1
ATOM 2799 C CA . SER A 1 352 ? -13.019 7.031 21.576 1.00 66.06 352 SER A CA 1
ATOM 2800 C C . SER A 1 352 ? -13.311 8.379 22.238 1.00 66.06 352 SER A C 1
ATOM 2802 O O . SER A 1 352 ? -12.716 9.387 21.863 1.00 66.06 352 SER A O 1
ATOM 2804 N N . SER A 1 353 ? -14.196 8.392 23.236 1.00 60.53 353 SER A N 1
ATOM 2805 C CA . SER A 1 353 ? -14.580 9.591 23.995 1.00 60.53 353 SER A CA 1
ATOM 2806 C C . SER A 1 353 ? -13.474 10.116 24.916 1.00 60.53 353 SER A C 1
ATOM 2808 O O . SER A 1 353 ? -13.647 11.160 25.542 1.00 60.53 353 SER A O 1
ATOM 2810 N N . SER A 1 354 ? -12.333 9.421 25.010 1.00 62.78 354 SER A N 1
ATOM 2811 C CA . SER A 1 354 ? -11.220 9.888 25.832 1.00 62.78 354 SER A CA 1
ATOM 2812 C C . SER A 1 354 ? -10.645 11.193 25.273 1.00 62.78 354 SER A C 1
ATOM 2814 O O . SER A 1 354 ? -10.314 11.295 24.088 1.00 62.78 354 SER A O 1
ATOM 2816 N N . GLU A 1 355 ? -10.489 12.192 26.142 1.00 60.50 355 GLU A N 1
ATOM 2817 C CA . GLU A 1 355 ? -9.970 13.513 25.774 1.00 60.50 355 GLU A CA 1
ATOM 2818 C C . GLU A 1 355 ? -8.579 13.423 25.118 1.00 60.50 355 GLU A C 1
ATOM 2820 O O . GLU A 1 355 ? -8.280 14.158 24.177 1.00 60.50 355 GLU A O 1
ATOM 2825 N N . PHE A 1 356 ? -7.762 12.453 25.548 1.00 61.41 356 PHE A N 1
ATOM 2826 C CA . PHE A 1 356 ? -6.468 12.138 24.943 1.00 61.41 356 PHE A CA 1
ATOM 2827 C C . PHE A 1 356 ? -6.603 11.679 23.482 1.00 61.41 356 PHE A C 1
ATOM 2829 O O . PHE A 1 356 ? -5.905 12.189 22.604 1.00 61.41 356 PHE A O 1
ATOM 2836 N N . THR A 1 357 ? -7.519 10.746 23.195 1.00 59.91 357 THR A N 1
ATOM 2837 C CA . THR A 1 357 ? -7.780 10.270 21.827 1.00 59.91 357 THR A CA 1
ATOM 2838 C C . THR A 1 357 ? -8.310 11.403 20.953 1.00 59.91 357 THR A C 1
ATOM 2840 O O . THR A 1 357 ? -7.811 11.595 19.845 1.00 59.91 357 THR A O 1
ATOM 2843 N N . VAL A 1 358 ? -9.288 12.169 21.438 1.00 60.25 358 VAL A N 1
ATOM 2844 C CA . VAL A 1 358 ? -9.916 13.244 20.659 1.00 60.25 358 VAL A CA 1
ATOM 2845 C C . VAL A 1 358 ? -8.897 14.331 20.314 1.00 60.25 358 VAL A C 1
ATOM 2847 O O . VAL A 1 358 ? -8.686 14.593 19.134 1.00 60.25 358 VAL A O 1
ATOM 2850 N N . LYS A 1 359 ? -8.172 14.881 21.298 1.00 59.41 359 LYS A N 1
ATOM 2851 C CA . LYS A 1 359 ? -7.226 15.994 21.078 1.00 59.41 359 LYS A CA 1
ATOM 2852 C C . LYS A 1 359 ? -5.925 15.619 20.363 1.00 59.41 359 LYS A C 1
ATOM 2854 O O . LYS A 1 359 ? -5.265 16.503 19.835 1.00 59.41 359 LYS A O 1
ATOM 2859 N N . LYS A 1 360 ? -5.483 14.354 20.387 1.00 58.09 360 LYS A N 1
ATOM 2860 C CA . LYS A 1 360 ? -4.195 13.959 19.769 1.00 58.09 360 LYS A CA 1
ATOM 2861 C C . LYS A 1 360 ? -4.336 13.077 18.535 1.00 58.09 360 LYS A C 1
ATOM 2863 O O . LYS A 1 360 ? -3.497 13.155 17.641 1.00 58.09 360 LYS A O 1
ATOM 2868 N N . LEU A 1 361 ? -5.360 12.224 18.487 1.00 58.50 361 LEU A N 1
ATOM 2869 C CA . LEU A 1 361 ? -5.566 11.242 17.415 1.00 58.50 361 LEU A CA 1
ATOM 2870 C C . LEU A 1 361 ? -6.679 11.674 16.442 1.00 58.50 361 LEU A C 1
ATOM 2872 O O . LEU A 1 361 ? -6.618 11.313 15.264 1.00 58.50 361 LEU A O 1
ATOM 2876 N N . GLY A 1 362 ? -7.667 12.440 16.927 1.00 52.72 362 GLY A N 1
ATOM 2877 C CA . GLY A 1 362 ? -8.794 12.974 16.149 1.00 52.72 362 GLY A CA 1
ATOM 2878 C C . GLY A 1 362 ? -8.605 14.413 15.648 1.00 52.72 362 GLY A C 1
ATOM 2879 O O . GLY A 1 362 ? -8.857 14.679 14.479 1.00 52.72 362 GLY A O 1
ATOM 2880 N N . GLU A 1 363 ? -8.118 15.323 16.495 1.00 51.09 363 GLU A N 1
ATOM 2881 C CA . GLU A 1 363 ? -8.021 16.765 16.221 1.00 51.09 363 GLU A CA 1
ATOM 2882 C C . GLU A 1 363 ? -6.579 17.264 16.427 1.00 51.09 363 GLU A C 1
ATOM 2884 O O . GLU A 1 363 ? -6.210 17.764 17.481 1.00 51.09 363 GLU A O 1
ATOM 2889 N N . GLY A 1 364 ? -5.725 17.101 15.413 1.00 53.19 364 GLY A N 1
ATOM 2890 C CA . GLY A 1 364 ? -4.321 17.529 15.443 1.00 53.19 364 GLY A CA 1
ATOM 2891 C C . GLY A 1 364 ? -3.574 17.162 14.157 1.00 53.19 364 GLY A C 1
ATOM 2892 O O . GLY A 1 364 ? -4.162 16.597 13.235 1.00 53.19 364 GLY A O 1
ATOM 2893 N N . SER A 1 365 ? -2.262 17.428 14.091 1.00 48.41 365 SER A N 1
ATOM 2894 C CA . SER A 1 365 ? -1.403 17.107 12.927 1.00 48.41 365 SER A CA 1
ATOM 2895 C C . SER A 1 365 ? -1.371 15.615 12.555 1.00 48.41 365 SER A C 1
ATOM 2897 O O . SER A 1 365 ? -0.943 15.262 11.458 1.00 48.41 365 SER A O 1
ATOM 2899 N N . TYR A 1 366 ? -1.847 14.735 13.442 1.00 60.66 366 TYR A N 1
ATOM 2900 C CA . TYR A 1 366 ? -1.811 13.290 13.256 1.00 60.66 366 TYR A CA 1
ATOM 2901 C C . TYR A 1 366 ? -3.026 12.710 12.496 1.00 60.66 366 TYR A C 1
ATOM 2903 O O . TYR A 1 366 ? -2.863 11.663 11.871 1.00 60.66 366 TYR A O 1
ATOM 2911 N N . ASN A 1 367 ? -4.192 13.387 12.503 1.00 66.31 367 ASN A N 1
ATOM 2912 C CA . ASN A 1 367 ? -5.521 12.951 12.008 1.00 66.31 367 ASN A CA 1
ATOM 2913 C C . ASN A 1 367 ? -5.570 11.550 11.362 1.00 66.31 367 ASN A C 1
ATOM 2915 O O . ASN A 1 367 ? -5.592 11.363 10.141 1.00 66.31 367 ASN A O 1
ATOM 2919 N N . VAL A 1 368 ? -5.583 10.559 12.243 1.00 67.50 368 VAL A N 1
ATOM 2920 C CA . VAL A 1 368 ? -5.474 9.129 11.961 1.00 67.50 368 VAL A CA 1
ATOM 2921 C C . VAL A 1 368 ? -6.632 8.674 11.072 1.00 67.50 368 VAL A C 1
ATOM 2923 O O . VAL A 1 368 ? -6.449 8.015 10.049 1.00 67.50 368 VAL A O 1
ATOM 2926 N N . TYR A 1 369 ? -7.844 9.071 11.423 1.00 71.62 369 TYR A N 1
ATOM 2927 C CA . TYR A 1 369 ? -9.048 8.648 10.720 1.00 71.62 369 TYR A CA 1
ATOM 2928 C C . TYR A 1 369 ? -9.103 9.197 9.299 1.00 71.62 369 TYR A C 1
ATOM 2930 O O . TYR A 1 369 ? -9.395 8.449 8.371 1.00 71.62 369 TYR A O 1
ATOM 2938 N N . GLU A 1 370 ? -8.739 10.463 9.107 1.00 74.50 370 GLU A N 1
ATOM 2939 C CA . GLU A 1 370 ? -8.719 11.065 7.776 1.00 74.50 370 GLU A CA 1
ATOM 2940 C C . GLU A 1 370 ? -7.649 10.425 6.884 1.00 74.50 370 GLU A C 1
ATOM 2942 O O . GLU A 1 370 ? -7.939 10.117 5.734 1.00 74.50 370 GLU A O 1
ATOM 2947 N N . LYS A 1 371 ? -6.454 10.117 7.419 1.00 76.25 371 LYS A N 1
ATOM 2948 C CA . LYS A 1 371 ? -5.424 9.365 6.673 1.00 76.25 371 LYS A CA 1
ATOM 2949 C C . LYS A 1 371 ? -5.927 7.992 6.222 1.00 76.25 371 LYS A C 1
ATOM 2951 O O . LYS A 1 371 ? -5.641 7.562 5.111 1.00 76.25 371 LYS A O 1
ATOM 2956 N N . GLU A 1 372 ? -6.665 7.294 7.082 1.00 79.94 372 GLU A N 1
ATOM 2957 C CA . GLU A 1 372 ? -7.238 5.989 6.749 1.00 79.94 372 GLU A CA 1
ATOM 2958 C C . GLU A 1 372 ? -8.356 6.116 5.696 1.00 79.94 372 GLU A C 1
ATOM 2960 O O . GLU A 1 372 ? -8.391 5.347 4.736 1.00 79.94 372 GLU A O 1
ATOM 2965 N N . MET A 1 373 ? -9.235 7.115 5.823 1.00 81.81 373 MET A N 1
ATOM 2966 C CA . MET A 1 373 ? -10.277 7.402 4.829 1.00 81.81 373 MET A CA 1
ATOM 2967 C C . MET A 1 373 ? -9.684 7.773 3.469 1.00 81.81 373 MET A C 1
ATOM 2969 O O . MET A 1 373 ? -10.144 7.268 2.447 1.00 81.81 373 MET A O 1
ATOM 2973 N N . ASP A 1 374 ? -8.621 8.576 3.456 1.00 83.25 374 ASP A N 1
ATOM 2974 C CA . ASP A 1 374 ? -7.873 8.948 2.257 1.00 83.25 374 ASP A CA 1
ATOM 2975 C C . ASP A 1 374 ? -7.381 7.720 1.486 1.00 83.25 374 ASP A C 1
ATOM 2977 O O . ASP A 1 374 ? -7.483 7.670 0.255 1.00 83.25 374 ASP A O 1
ATOM 2981 N N . VAL A 1 375 ? -6.911 6.689 2.197 1.00 83.50 375 VAL A N 1
ATOM 2982 C CA . VAL A 1 375 ? -6.491 5.431 1.572 1.00 83.50 375 VAL A CA 1
ATOM 2983 C C . VAL A 1 375 ? -7.651 4.773 0.822 1.00 83.50 375 VAL A C 1
ATOM 2985 O O . VAL A 1 375 ? -7.486 4.391 -0.338 1.00 83.50 375 VAL A O 1
ATOM 2988 N N . TYR A 1 376 ? -8.830 4.672 1.438 1.00 83.62 376 TYR A N 1
ATOM 2989 C CA . TYR A 1 376 ? -9.981 4.000 0.827 1.00 83.62 376 TYR A CA 1
ATOM 2990 C C . TYR A 1 376 ? -10.692 4.826 -0.248 1.00 83.62 376 TYR A C 1
ATOM 2992 O O . TYR A 1 376 ? -11.133 4.263 -1.249 1.00 83.62 376 TYR A O 1
ATOM 3000 N N . GLU A 1 377 ? -10.847 6.133 -0.046 1.00 84.06 377 GLU A N 1
ATOM 3001 C CA . GLU A 1 377 ? -11.668 6.988 -0.910 1.00 84.06 377 GLU A CA 1
ATOM 3002 C C . GLU A 1 377 ? -10.873 7.605 -2.063 1.00 84.06 377 GLU A C 1
ATOM 3004 O O . GLU A 1 377 ? -11.439 7.886 -3.122 1.00 84.06 377 GLU A O 1
ATOM 3009 N N . ARG A 1 378 ? -9.562 7.802 -1.881 1.00 83.44 378 ARG A N 1
ATOM 3010 C CA . ARG A 1 378 ? -8.710 8.501 -2.853 1.00 83.44 378 ARG A CA 1
ATOM 3011 C C . ARG A 1 378 ? -7.628 7.588 -3.415 1.00 83.44 378 ARG A C 1
ATOM 3013 O O . ARG A 1 378 ? -7.559 7.418 -4.627 1.00 83.44 378 ARG A O 1
ATOM 3020 N N . ILE A 1 379 ? -6.817 6.966 -2.558 1.00 84.19 379 ILE A N 1
ATOM 3021 C CA . ILE A 1 379 ? -5.585 6.284 -2.990 1.00 84.19 379 ILE A CA 1
ATOM 3022 C C . ILE A 1 379 ? -5.880 4.949 -3.686 1.00 84.19 379 ILE A C 1
ATOM 3024 O O . ILE A 1 379 ? -5.493 4.763 -4.837 1.00 84.19 379 ILE A O 1
ATOM 3028 N N . ILE A 1 380 ? -6.575 4.014 -3.028 1.00 85.12 380 ILE A N 1
ATOM 3029 C CA . ILE A 1 380 ? -6.858 2.680 -3.589 1.00 85.12 380 ILE A CA 1
ATOM 3030 C C . ILE A 1 380 ? -7.641 2.763 -4.914 1.00 85.12 380 ILE A C 1
ATOM 3032 O O . ILE A 1 380 ? -7.247 2.083 -5.868 1.00 85.12 380 ILE A O 1
ATOM 3036 N N . PRO A 1 381 ? -8.722 3.565 -5.032 1.00 84.69 381 PRO A N 1
ATOM 3037 C CA . PRO A 1 381 ? -9.449 3.696 -6.292 1.00 84.69 381 PRO A CA 1
ATOM 3038 C C . PRO A 1 381 ? -8.559 4.197 -7.429 1.00 84.69 381 PRO A C 1
ATOM 3040 O O . PRO A 1 381 ? -8.620 3.654 -8.531 1.00 84.69 381 PRO A O 1
ATOM 3043 N N . GLU A 1 382 ? -7.684 5.167 -7.157 1.00 83.12 382 GLU A N 1
ATOM 3044 C CA . GLU A 1 382 ? -6.793 5.721 -8.173 1.00 83.12 382 GLU A CA 1
ATOM 3045 C C . GLU A 1 382 ? -5.660 4.792 -8.568 1.00 83.12 382 GLU A C 1
ATOM 3047 O O . GLU A 1 382 ? -5.364 4.687 -9.755 1.00 83.12 382 GLU A O 1
ATOM 3052 N N . LEU A 1 383 ? -5.078 4.053 -7.623 1.00 82.50 383 LEU A N 1
ATOM 3053 C CA . LEU A 1 383 ? -4.108 3.010 -7.952 1.00 82.50 383 LEU A CA 1
ATOM 3054 C C . LEU A 1 383 ? -4.741 1.935 -8.843 1.00 82.50 383 LEU A C 1
ATOM 3056 O O . LEU A 1 383 ? -4.147 1.536 -9.843 1.00 82.50 383 LEU A O 1
ATOM 3060 N N . ASN A 1 384 ? -5.972 1.514 -8.535 1.00 82.06 384 ASN A N 1
ATOM 3061 C CA . ASN A 1 384 ? -6.713 0.565 -9.366 1.00 82.06 384 ASN A CA 1
ATOM 3062 C C . ASN A 1 384 ? -7.021 1.134 -10.756 1.00 82.06 384 ASN A C 1
ATOM 3064 O O . ASN A 1 384 ? -6.881 0.429 -11.757 1.00 82.06 384 ASN A O 1
ATOM 3068 N N . ARG A 1 385 ? -7.439 2.401 -10.833 1.00 83.19 385 ARG A N 1
ATOM 3069 C CA . ARG A 1 385 ? -7.720 3.080 -12.102 1.00 83.19 385 ARG A CA 1
ATOM 3070 C C . ARG A 1 385 ? -6.459 3.192 -12.957 1.00 83.19 385 ARG A C 1
ATOM 3072 O O . ARG A 1 385 ? -6.489 2.786 -14.118 1.00 83.19 385 ARG A O 1
ATOM 3079 N N . LEU A 1 386 ? -5.357 3.668 -12.377 1.00 80.25 386 LEU A N 1
ATOM 3080 C CA . LEU A 1 386 ? -4.059 3.784 -13.038 1.00 80.25 386 LEU A CA 1
ATOM 3081 C C . LEU A 1 386 ? -3.574 2.419 -13.533 1.00 80.25 386 LEU A C 1
ATOM 3083 O O . LEU A 1 386 ? -3.186 2.293 -14.691 1.00 80.25 386 LEU A O 1
ATOM 3087 N N . ALA A 1 387 ? -3.660 1.382 -12.695 1.00 78.00 387 ALA A N 1
ATOM 3088 C CA . ALA A 1 387 ? -3.295 0.024 -13.085 1.00 78.00 387 ALA A CA 1
ATOM 3089 C C . ALA A 1 387 ? -4.110 -0.456 -14.296 1.00 78.00 387 ALA A C 1
ATOM 3091 O O . ALA A 1 387 ? -3.537 -0.968 -15.255 1.00 78.00 387 ALA A O 1
ATOM 3092 N N . ARG A 1 388 ? -5.433 -0.235 -14.310 1.00 81.44 388 ARG A N 1
ATOM 3093 C CA . ARG A 1 388 ? -6.286 -0.580 -15.462 1.00 81.44 388 ARG A CA 1
ATOM 3094 C C . ARG A 1 388 ? -5.909 0.198 -16.719 1.00 81.44 388 ARG A C 1
ATOM 3096 O O . ARG A 1 388 ? -5.833 -0.402 -17.786 1.00 81.44 388 ARG A O 1
ATOM 3103 N N . GLN A 1 389 ? -5.658 1.503 -16.607 1.00 80.62 389 GLN A N 1
ATOM 3104 C CA . GLN A 1 389 ? -5.254 2.326 -17.750 1.00 80.62 389 GLN A CA 1
ATOM 3105 C C . GLN A 1 389 ? -3.920 1.853 -18.335 1.00 80.62 389 GLN A C 1
ATOM 3107 O O . GLN A 1 389 ? -3.842 1.613 -19.540 1.00 80.62 389 GLN A O 1
ATOM 3112 N N . LEU A 1 390 ? -2.910 1.627 -17.490 1.00 77.19 390 LEU A N 1
ATOM 3113 C CA . LEU A 1 390 ? -1.613 1.095 -17.914 1.00 77.19 390 LEU A CA 1
ATOM 3114 C C . LEU A 1 390 ? -1.758 -0.266 -18.602 1.00 77.19 390 LEU A C 1
ATOM 3116 O O . LEU A 1 390 ? -1.208 -0.465 -19.683 1.00 77.19 390 LEU A O 1
ATOM 3120 N N . LEU A 1 391 ? -2.550 -1.177 -18.026 1.00 78.88 391 LEU A N 1
ATOM 3121 C CA . LEU A 1 391 ? -2.815 -2.488 -18.622 1.00 78.88 391 LEU A CA 1
ATOM 3122 C C . LEU A 1 391 ? -3.550 -2.374 -19.967 1.00 78.88 391 LEU A C 1
ATOM 3124 O O . LEU A 1 391 ? -3.184 -3.060 -20.915 1.00 78.88 391 LEU A O 1
ATOM 3128 N N . SER A 1 392 ? -4.525 -1.468 -20.094 1.00 81.62 392 SER A N 1
ATOM 3129 C CA . SER A 1 392 ? -5.275 -1.262 -21.346 1.00 81.62 392 SER A CA 1
ATOM 3130 C C . SER A 1 392 ? -4.412 -0.739 -22.498 1.00 81.62 392 SER A C 1
ATOM 3132 O O . SER A 1 392 ? -4.744 -0.926 -23.666 1.00 81.62 392 SER A O 1
ATOM 3134 N N . LYS A 1 393 ? -3.297 -0.073 -22.178 1.00 83.81 393 LYS A N 1
ATOM 3135 C CA . LYS A 1 393 ? -2.345 0.475 -23.150 1.00 83.81 393 LYS A CA 1
ATOM 3136 C C . LYS A 1 393 ? -1.065 -0.353 -23.242 1.00 83.81 393 LYS A C 1
ATOM 3138 O O . LYS A 1 393 ? -0.136 0.049 -23.939 1.00 83.81 393 LYS A O 1
ATOM 3143 N N . LEU A 1 394 ? -1.010 -1.515 -22.589 1.00 83.44 394 LEU A N 1
ATOM 3144 C CA . LEU A 1 394 ? 0.211 -2.311 -22.466 1.00 83.44 394 LEU A CA 1
ATOM 3145 C C . LEU A 1 394 ? 0.753 -2.785 -23.822 1.00 83.44 394 LEU A C 1
ATOM 3147 O O . LEU A 1 394 ? 1.964 -2.921 -23.977 1.00 83.44 394 LEU A O 1
ATOM 3151 N N . PHE A 1 395 ? -0.105 -2.938 -24.837 1.00 87.44 395 PHE A N 1
ATOM 3152 C CA . PHE A 1 395 ? 0.325 -3.244 -26.206 1.00 87.44 395 PHE A CA 1
ATOM 3153 C C . PHE A 1 395 ? 1.264 -2.177 -26.798 1.00 87.44 395 PHE A C 1
ATOM 3155 O O . PHE A 1 395 ? 2.128 -2.489 -27.614 1.00 87.44 395 PHE A O 1
ATOM 3162 N N . TYR A 1 396 ? 1.182 -0.923 -26.345 1.00 87.81 396 TYR A N 1
ATOM 3163 C CA . TYR A 1 396 ? 2.115 0.121 -26.772 1.00 87.81 396 TYR A CA 1
ATOM 3164 C C . TYR A 1 396 ? 3.570 -0.211 -26.395 1.00 87.81 396 TYR A C 1
ATOM 3166 O O . TYR A 1 396 ? 4.494 0.146 -27.122 1.00 87.81 396 TYR A O 1
ATOM 3174 N N . ALA A 1 397 ? 3.791 -0.979 -25.320 1.00 86.31 397 ALA A N 1
ATOM 3175 C CA . ALA A 1 397 ? 5.118 -1.486 -24.978 1.00 86.31 397 ALA A CA 1
ATOM 3176 C C . ALA A 1 397 ? 5.660 -2.456 -26.043 1.00 86.31 397 ALA A C 1
ATOM 3178 O O . ALA A 1 397 ? 6.859 -2.426 -26.328 1.00 86.31 397 ALA A O 1
ATOM 3179 N N . VAL A 1 398 ? 4.798 -3.265 -26.675 1.00 89.44 398 VAL A N 1
ATOM 3180 C CA . VAL A 1 398 ? 5.167 -4.111 -27.824 1.00 89.44 398 VAL A CA 1
ATOM 3181 C C . VAL A 1 398 ? 5.579 -3.215 -28.988 1.00 89.44 398 VAL A C 1
ATOM 3183 O O . VAL A 1 398 ? 6.691 -3.342 -29.491 1.00 89.44 398 VAL A O 1
ATOM 3186 N N . PHE A 1 399 ? 4.755 -2.230 -29.351 1.00 89.44 399 PHE A N 1
ATOM 3187 C CA . PHE A 1 399 ? 5.088 -1.282 -30.419 1.00 89.44 399 PHE A CA 1
ATOM 3188 C C . PHE A 1 399 ? 6.451 -0.602 -30.197 1.00 89.44 399 PHE A C 1
ATOM 3190 O O . PHE A 1 399 ? 7.327 -0.665 -31.062 1.00 89.44 399 PHE A O 1
ATOM 3197 N N . CYS A 1 400 ? 6.683 -0.024 -29.014 1.00 89.75 400 CYS A N 1
ATOM 3198 C CA . CYS A 1 400 ? 7.960 0.611 -28.687 1.00 89.75 400 CYS A CA 1
ATOM 3199 C C . CYS A 1 400 ? 9.138 -0.373 -28.745 1.00 89.75 400 CYS A C 1
ATOM 3201 O O . CYS A 1 400 ? 10.214 -0.004 -29.214 1.00 89.75 400 CYS A O 1
ATOM 3203 N N . SER A 1 401 ? 8.945 -1.618 -28.304 1.00 90.69 401 SER A N 1
ATOM 3204 C CA . SER A 1 401 ? 10.004 -2.636 -28.272 1.00 90.69 401 SER A CA 1
ATOM 3205 C C . SER A 1 401 ? 10.348 -3.189 -29.654 1.00 90.69 401 SER A C 1
ATOM 3207 O O . SER A 1 401 ? 11.495 -3.554 -29.893 1.00 90.69 401 SER A O 1
ATOM 3209 N N . PHE A 1 402 ? 9.384 -3.267 -30.570 1.00 89.31 402 PHE A N 1
ATOM 3210 C CA . PHE A 1 402 ? 9.596 -3.835 -31.904 1.00 89.31 402 PHE A CA 1
ATOM 3211 C C . PHE A 1 402 ? 9.933 -2.786 -32.964 1.00 89.31 402 PHE A C 1
ATOM 3213 O O . PHE A 1 402 ? 10.645 -3.099 -33.911 1.00 89.31 402 PHE A O 1
ATOM 3220 N N . ILE A 1 403 ? 9.464 -1.547 -32.807 1.00 85.75 403 ILE A N 1
ATOM 3221 C CA . ILE A 1 403 ? 9.634 -0.499 -33.820 1.00 85.75 403 ILE A CA 1
ATOM 3222 C C . ILE A 1 403 ? 10.684 0.523 -33.386 1.00 85.75 403 ILE A C 1
ATOM 3224 O O . ILE A 1 403 ? 11.676 0.729 -34.079 1.00 85.75 403 ILE A O 1
ATOM 3228 N N . CYS A 1 404 ? 10.499 1.152 -32.224 1.00 88.38 404 CYS A N 1
ATOM 3229 C CA . CYS A 1 404 ? 11.343 2.272 -31.800 1.00 88.38 404 CYS A CA 1
ATOM 3230 C C . CYS A 1 404 ? 12.704 1.814 -31.264 1.00 88.38 404 CYS A C 1
ATOM 3232 O O . CYS A 1 404 ? 13.741 2.358 -31.642 1.00 88.38 404 CYS A O 1
ATOM 3234 N N . LEU A 1 405 ? 12.707 0.810 -30.385 1.00 89.88 405 LEU A N 1
ATOM 3235 C CA . LEU A 1 405 ? 13.903 0.345 -29.691 1.00 89.88 405 LEU A CA 1
ATOM 3236 C C . LEU A 1 405 ? 15.055 -0.073 -30.626 1.00 89.88 405 LEU A C 1
ATOM 3238 O O . LEU A 1 405 ? 16.165 0.395 -30.377 1.00 89.88 405 LEU A O 1
ATOM 3242 N N . PRO A 1 406 ? 14.860 -0.906 -31.673 1.00 90.94 406 PRO A N 1
ATOM 3243 C CA . PRO A 1 406 ? 15.968 -1.322 -32.536 1.00 90.94 406 PRO A CA 1
ATOM 3244 C C . PRO A 1 406 ? 16.606 -0.142 -33.275 1.00 90.94 406 PRO A C 1
ATOM 3246 O O . PRO A 1 406 ? 17.822 -0.129 -33.432 1.00 90.94 406 PRO A O 1
ATOM 3249 N N . VAL A 1 407 ? 15.820 0.874 -33.653 1.00 88.81 407 VAL A N 1
ATOM 3250 C CA . VAL A 1 407 ? 16.336 2.118 -34.248 1.00 88.81 407 VAL A CA 1
ATOM 3251 C C . VAL A 1 407 ? 17.145 2.915 -33.220 1.00 88.81 407 VAL A C 1
ATOM 3253 O O . VAL A 1 407 ? 18.252 3.351 -33.514 1.00 88.81 407 VAL A O 1
ATOM 3256 N N . GLN A 1 408 ? 16.631 3.067 -31.995 1.00 88.12 408 GLN A N 1
ATOM 3257 C CA . GLN A 1 408 ? 17.267 3.872 -30.942 1.00 88.12 408 GLN A CA 1
ATOM 3258 C C . GLN A 1 408 ? 18.617 3.331 -30.461 1.00 88.12 408 GLN A C 1
ATOM 3260 O O . GLN A 1 408 ? 19.475 4.110 -30.055 1.00 88.12 408 GLN A O 1
ATOM 3265 N N . ILE A 1 409 ? 18.796 2.008 -30.445 1.00 89.94 409 ILE A N 1
ATOM 3266 C CA . ILE A 1 409 ? 20.041 1.372 -29.976 1.00 89.94 409 ILE A CA 1
ATOM 3267 C C . ILE A 1 409 ? 20.973 0.970 -31.119 1.00 89.94 409 ILE A C 1
ATOM 3269 O O . ILE A 1 409 ? 21.974 0.291 -30.875 1.00 89.94 409 ILE A O 1
ATOM 3273 N N . ASN A 1 410 ? 20.619 1.321 -32.353 1.00 87.06 410 ASN A N 1
ATOM 3274 C CA . ASN A 1 410 ? 21.464 1.091 -33.506 1.00 87.06 410 ASN A CA 1
ATOM 3275 C C . ASN A 1 410 ? 22.655 2.057 -33.487 1.00 87.06 410 ASN A C 1
ATOM 3277 O O . ASN A 1 410 ? 22.493 3.256 -33.279 1.00 87.06 410 ASN A O 1
ATOM 3281 N N . GLU A 1 411 ? 23.851 1.522 -33.709 1.00 84.38 411 GLU A N 1
ATOM 3282 C CA . GLU A 1 411 ? 25.100 2.294 -33.719 1.00 84.38 411 GLU A CA 1
ATOM 3283 C C . GLU A 1 411 ? 25.499 2.709 -35.146 1.00 84.38 411 GLU A C 1
ATOM 3285 O O . GLU A 1 411 ? 26.285 3.636 -35.317 1.00 84.38 411 GLU A O 1
ATOM 3290 N N . ASP A 1 412 ? 24.933 2.059 -36.171 1.00 81.94 412 ASP A N 1
ATOM 3291 C CA . ASP A 1 412 ? 25.187 2.363 -37.582 1.00 81.94 412 ASP A CA 1
ATOM 3292 C C . ASP A 1 412 ? 24.150 3.352 -38.137 1.00 81.94 412 ASP A C 1
ATOM 3294 O O . ASP A 1 412 ? 23.037 2.978 -38.515 1.00 81.94 412 ASP A O 1
ATOM 3298 N N . SER A 1 413 ? 24.509 4.633 -38.187 1.00 79.44 413 SER A N 1
ATOM 3299 C CA . SER A 1 413 ? 23.636 5.705 -38.677 1.00 79.44 413 SER A CA 1
ATOM 3300 C C . SER A 1 413 ? 23.693 5.933 -40.190 1.00 79.44 413 SER A C 1
ATOM 3302 O O . SER A 1 413 ? 23.007 6.833 -40.674 1.00 79.44 413 SER A O 1
ATOM 3304 N N . THR A 1 414 ? 24.464 5.138 -40.943 1.00 78.94 414 THR A N 1
ATOM 3305 C CA . THR A 1 414 ? 24.765 5.381 -42.369 1.00 78.94 414 THR A CA 1
ATOM 3306 C C . THR A 1 414 ? 23.506 5.521 -43.237 1.00 78.94 414 THR A C 1
ATOM 3308 O O . THR A 1 414 ? 23.484 6.324 -44.163 1.00 78.94 414 THR A O 1
ATOM 3311 N N . ASP A 1 415 ? 22.441 4.792 -42.894 1.00 73.12 415 ASP A N 1
ATOM 3312 C CA . ASP A 1 415 ? 21.148 4.782 -43.596 1.00 73.12 415 ASP A CA 1
ATOM 3313 C C . ASP A 1 415 ? 19.962 5.162 -42.683 1.00 73.12 415 ASP A C 1
ATOM 3315 O O . ASP A 1 415 ? 18.813 4.836 -42.973 1.00 73.12 415 ASP A O 1
ATOM 3319 N N . ALA A 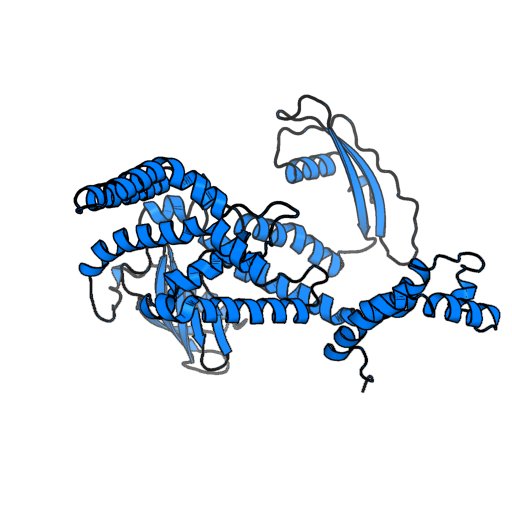1 416 ? 20.217 5.815 -41.545 1.00 78.06 416 ALA A N 1
ATOM 3320 C CA . ALA A 1 416 ? 19.187 6.090 -40.544 1.00 78.06 416 ALA A CA 1
ATOM 3321 C C . ALA A 1 416 ? 18.304 7.295 -40.919 1.00 78.06 416 ALA A C 1
ATOM 3323 O O . ALA A 1 416 ? 18.525 8.415 -40.460 1.00 78.06 416 ALA A O 1
ATOM 3324 N N . ASP A 1 417 ? 17.269 7.046 -41.718 1.00 82.62 417 ASP A N 1
ATOM 3325 C CA . ASP A 1 417 ? 16.200 7.998 -42.015 1.00 82.62 417 ASP A CA 1
ATOM 3326 C C . ASP A 1 417 ? 14.803 7.350 -41.870 1.00 82.62 417 ASP A C 1
ATOM 3328 O O . ASP A 1 417 ? 14.660 6.147 -41.634 1.00 82.62 417 ASP A O 1
ATOM 3332 N N . PHE A 1 418 ? 13.749 8.167 -41.932 1.00 80.38 418 PHE A N 1
ATOM 3333 C CA . PHE A 1 418 ? 12.370 7.702 -41.733 1.00 80.38 418 PHE A CA 1
ATOM 3334 C C . PHE A 1 418 ? 11.896 6.765 -42.861 1.00 80.38 418 PHE A C 1
ATOM 3336 O O . PHE A 1 418 ? 11.153 5.814 -42.606 1.00 80.38 418 PHE A O 1
ATOM 3343 N N . GLU A 1 419 ? 12.372 6.999 -44.088 1.00 83.12 419 GLU A N 1
ATOM 3344 C CA . GLU A 1 419 ? 12.102 6.168 -45.267 1.00 83.12 419 GLU A CA 1
ATOM 3345 C C . GLU A 1 419 ? 12.733 4.779 -45.107 1.00 83.12 419 GLU A C 1
ATOM 3347 O O . GLU A 1 419 ? 12.063 3.781 -45.326 1.00 83.12 419 GLU A O 1
ATOM 3352 N N . ALA A 1 420 ? 13.963 4.670 -44.606 1.00 82.88 420 ALA A N 1
ATOM 3353 C CA . ALA A 1 420 ? 14.644 3.395 -44.387 1.00 82.88 420 ALA A CA 1
ATOM 3354 C C . ALA A 1 420 ? 13.939 2.502 -43.347 1.00 82.88 420 ALA A C 1
ATOM 3356 O O . ALA A 1 420 ? 14.059 1.273 -43.382 1.00 82.88 420 ALA A O 1
ATOM 3357 N N . VAL A 1 421 ? 13.182 3.096 -42.418 1.00 82.56 421 VAL A N 1
ATOM 3358 C CA . VAL A 1 421 ? 12.389 2.354 -41.426 1.00 82.56 421 VAL A CA 1
ATOM 3359 C C . VAL A 1 421 ? 11.072 1.860 -42.031 1.00 82.56 421 VAL A C 1
ATOM 3361 O O . VAL A 1 421 ? 10.744 0.677 -41.887 1.00 82.56 421 VAL A O 1
ATOM 3364 N N . LEU A 1 422 ? 10.327 2.735 -42.715 1.00 81.75 422 LEU A N 1
ATOM 3365 C CA . LEU A 1 422 ? 8.944 2.480 -43.153 1.00 81.75 422 LEU A CA 1
ATOM 3366 C C . LEU A 1 422 ? 8.795 2.070 -44.624 1.00 81.75 422 LEU A C 1
ATOM 3368 O O . LEU A 1 422 ? 7.740 1.575 -45.016 1.00 81.75 422 LEU A O 1
ATOM 3372 N N . GLY A 1 423 ? 9.830 2.268 -45.430 1.00 84.75 423 GLY A N 1
ATOM 3373 C CA . GLY A 1 423 ? 9.829 2.043 -46.867 1.00 84.75 423 GLY A CA 1
ATOM 3374 C C . GLY A 1 423 ? 9.796 0.564 -47.242 1.00 84.75 423 GLY A C 1
ATOM 3375 O O . GLY A 1 423 ? 10.198 -0.327 -46.484 1.00 84.75 423 GLY A O 1
ATOM 3376 N N . ASN A 1 424 ? 9.327 0.284 -48.454 1.00 88.56 424 ASN A N 1
ATOM 3377 C CA . ASN A 1 424 ? 9.153 -1.080 -48.965 1.00 88.56 424 ASN A CA 1
ATOM 3378 C C . ASN A 1 424 ? 10.243 -1.511 -49.960 1.00 88.56 424 ASN A C 1
ATOM 3380 O O . ASN A 1 424 ? 10.139 -2.582 -50.552 1.00 88.56 424 ASN A O 1
ATOM 3384 N N . ASP A 1 425 ? 11.285 -0.700 -50.147 1.00 91.12 425 ASP A N 1
ATOM 3385 C CA . ASP A 1 425 ? 12.381 -0.991 -51.068 1.00 91.12 425 ASP A CA 1
ATOM 3386 C C . ASP A 1 425 ? 13.478 -1.875 -50.440 1.00 91.12 425 ASP A C 1
ATOM 3388 O O . ASP A 1 425 ? 13.480 -2.206 -49.247 1.00 91.12 425 ASP A O 1
ATOM 3392 N N . GLU A 1 426 ? 14.440 -2.294 -51.267 1.00 90.62 426 GLU A N 1
ATOM 3393 C CA . GLU A 1 426 ? 15.519 -3.176 -50.821 1.00 90.62 426 GLU A CA 1
ATOM 3394 C C . GLU A 1 426 ? 16.459 -2.494 -49.813 1.00 90.62 426 GLU A C 1
ATOM 3396 O O . GLU A 1 426 ? 16.996 -3.154 -48.917 1.00 90.62 426 GLU A O 1
ATOM 3401 N N . ARG A 1 427 ? 16.629 -1.169 -49.923 1.00 88.06 427 ARG A N 1
ATOM 3402 C CA . ARG A 1 427 ? 17.402 -0.357 -48.974 1.00 88.06 427 ARG A CA 1
ATOM 3403 C C . ARG A 1 427 ? 16.773 -0.425 -47.583 1.00 88.06 427 ARG A C 1
ATOM 3405 O O . ARG A 1 427 ? 17.448 -0.829 -46.638 1.00 88.06 427 ARG A O 1
ATOM 3412 N N . SER A 1 428 ? 15.480 -0.141 -47.476 1.00 89.25 428 SER A N 1
ATOM 3413 C CA . SER A 1 428 ? 14.715 -0.193 -46.226 1.00 89.25 428 SER A CA 1
ATOM 3414 C C . SER A 1 428 ? 14.690 -1.608 -45.644 1.00 89.25 428 SER A C 1
ATOM 3416 O O . SER A 1 428 ? 14.862 -1.817 -44.443 1.00 89.25 428 SER A O 1
ATOM 3418 N N . ALA A 1 429 ? 14.564 -2.629 -46.500 1.00 89.25 429 ALA A N 1
ATOM 3419 C CA . ALA A 1 429 ? 14.637 -4.024 -46.073 1.00 89.25 429 ALA A CA 1
ATOM 3420 C C . ALA A 1 429 ? 16.023 -4.419 -45.525 1.00 89.25 429 ALA A C 1
ATOM 3422 O O . ALA A 1 429 ? 16.095 -5.236 -44.601 1.00 89.25 429 ALA A O 1
ATOM 3423 N N . ARG A 1 430 ? 17.119 -3.877 -46.080 1.00 88.94 430 ARG A N 1
ATOM 3424 C CA . ARG A 1 430 ? 18.475 -4.054 -45.530 1.00 88.94 430 ARG A CA 1
ATOM 3425 C C . ARG A 1 430 ? 18.626 -3.326 -44.201 1.00 88.94 430 ARG A C 1
ATOM 3427 O O . ARG A 1 430 ? 19.058 -3.956 -43.243 1.00 88.94 430 ARG A O 1
ATOM 3434 N N . TYR A 1 431 ? 18.204 -2.066 -44.119 1.00 88.94 431 TYR A N 1
ATOM 3435 C CA . TYR A 1 431 ? 18.279 -1.285 -42.885 1.00 88.94 431 TYR A CA 1
ATOM 3436 C C . TYR A 1 431 ? 17.520 -1.963 -41.735 1.00 88.94 431 TYR A C 1
ATOM 3438 O O . TYR A 1 431 ? 18.089 -2.192 -40.667 1.00 88.94 431 TYR A O 1
ATOM 3446 N N . ARG A 1 432 ? 16.280 -2.422 -41.979 1.00 89.19 432 ARG A N 1
ATOM 3447 C CA . ARG A 1 432 ? 15.514 -3.215 -41.002 1.00 89.19 432 ARG A CA 1
ATOM 3448 C C . ARG A 1 432 ? 16.253 -4.482 -40.567 1.00 89.19 432 ARG A C 1
ATOM 3450 O O . ARG A 1 432 ? 16.285 -4.786 -39.380 1.00 89.19 432 ARG A O 1
ATOM 3457 N N . ARG A 1 433 ? 16.878 -5.220 -41.491 1.00 89.69 433 ARG A N 1
ATOM 3458 C CA . ARG A 1 433 ? 17.693 -6.398 -41.136 1.00 89.69 433 ARG A CA 1
ATOM 3459 C C . ARG A 1 433 ? 18.877 -6.023 -40.243 1.00 89.69 433 ARG A C 1
ATOM 3461 O O . ARG A 1 433 ? 19.129 -6.735 -39.274 1.00 89.69 433 ARG A O 1
ATOM 3468 N N . THR A 1 434 ? 19.553 -4.913 -40.526 1.00 90.06 434 THR A N 1
ATOM 3469 C CA . THR A 1 434 ? 20.684 -4.420 -39.728 1.00 90.06 434 THR A CA 1
ATOM 3470 C C . THR A 1 434 ? 20.264 -4.083 -38.298 1.00 90.06 434 THR A C 1
ATOM 3472 O O . THR A 1 434 ? 20.835 -4.637 -37.356 1.00 90.06 434 THR A O 1
ATOM 3475 N N . ILE A 1 435 ? 19.231 -3.251 -38.114 1.00 90.81 435 ILE A N 1
ATOM 3476 C CA . ILE A 1 435 ? 18.784 -2.847 -36.768 1.00 90.81 435 ILE A CA 1
ATOM 3477 C C . ILE A 1 435 ? 18.244 -4.038 -35.962 1.00 90.81 435 ILE A C 1
ATOM 3479 O O . ILE A 1 435 ? 18.480 -4.132 -34.757 1.00 90.81 435 ILE A O 1
ATOM 3483 N N . MET A 1 436 ? 17.581 -4.991 -36.628 1.00 90.44 436 MET A N 1
ATOM 3484 C CA . MET A 1 436 ? 17.052 -6.194 -35.982 1.00 90.44 436 MET A CA 1
ATOM 3485 C C . MET A 1 436 ? 18.161 -7.180 -35.605 1.00 90.44 436 MET A C 1
ATOM 3487 O O . MET A 1 436 ? 18.040 -7.840 -34.581 1.00 90.44 436 MET A O 1
ATOM 3491 N N . ALA A 1 437 ? 19.260 -7.256 -36.364 1.00 91.62 437 ALA A N 1
ATOM 3492 C CA . ALA A 1 437 ? 20.387 -8.153 -36.083 1.00 91.62 437 ALA A CA 1
ATOM 3493 C C . ALA A 1 437 ? 21.251 -7.720 -34.880 1.00 91.62 437 ALA A C 1
ATOM 3495 O O . ALA A 1 437 ? 22.170 -8.444 -34.473 1.00 91.62 437 ALA A O 1
ATOM 3496 N N . ASN A 1 438 ? 20.978 -6.552 -34.294 1.00 92.19 438 ASN A N 1
ATOM 3497 C CA . ASN A 1 438 ? 21.732 -6.012 -33.173 1.00 92.19 438 ASN A CA 1
ATOM 3498 C C . ASN A 1 438 ? 21.721 -6.979 -31.964 1.00 92.19 438 ASN A C 1
ATOM 3500 O O . ASN A 1 438 ? 20.690 -7.307 -31.375 1.00 92.19 438 ASN A O 1
ATOM 3504 N N . LYS A 1 439 ? 22.907 -7.423 -31.522 1.00 93.12 439 LYS A N 1
ATOM 3505 C CA . LYS A 1 439 ? 23.044 -8.385 -30.408 1.00 93.12 439 LYS A CA 1
ATOM 3506 C C . LYS A 1 439 ? 22.530 -7.845 -29.069 1.00 93.12 439 LYS A C 1
ATOM 3508 O O . LYS A 1 439 ? 22.140 -8.630 -28.199 1.00 93.12 439 LYS A O 1
ATOM 3513 N N . ARG A 1 440 ? 22.567 -6.524 -28.858 1.00 92.31 440 ARG A N 1
ATOM 3514 C CA . ARG A 1 440 ? 21.977 -5.875 -27.679 1.00 92.31 440 ARG A CA 1
ATOM 3515 C C . ARG A 1 440 ? 20.456 -5.928 -27.761 1.00 92.31 440 ARG A C 1
ATOM 3517 O O . ARG A 1 440 ? 19.836 -6.314 -26.773 1.00 92.31 440 ARG A O 1
ATOM 3524 N N . TYR A 1 441 ? 19.889 -5.648 -28.935 1.00 93.75 441 TYR A N 1
ATOM 3525 C CA . TYR A 1 441 ? 18.454 -5.772 -29.189 1.00 93.75 441 TYR A CA 1
ATOM 3526 C C . TYR A 1 441 ? 17.941 -7.179 -28.867 1.00 93.75 441 TYR A C 1
ATOM 3528 O O . TYR A 1 441 ? 17.041 -7.340 -28.045 1.00 93.75 441 TYR A O 1
ATOM 3536 N N . HIS A 1 442 ? 18.605 -8.211 -29.398 1.00 93.81 442 HIS A N 1
ATOM 3537 C CA . HIS A 1 442 ? 18.253 -9.608 -29.136 1.00 93.81 442 HIS A CA 1
ATOM 3538 C C . HIS A 1 442 ? 18.226 -9.969 -27.644 1.00 93.81 442 HIS A C 1
ATOM 3540 O O . HIS A 1 442 ? 17.345 -10.706 -27.205 1.00 93.81 442 HIS A O 1
ATOM 3546 N N . ARG A 1 443 ? 19.189 -9.479 -26.849 1.00 91.56 443 ARG A N 1
ATOM 3547 C CA . ARG A 1 443 ? 19.216 -9.737 -25.398 1.00 91.56 443 ARG A CA 1
ATOM 3548 C C . ARG A 1 443 ? 18.019 -9.114 -24.685 1.00 91.56 443 ARG A C 1
ATOM 3550 O O . ARG A 1 443 ? 17.441 -9.774 -23.829 1.00 91.56 443 ARG A O 1
ATOM 3557 N N . ILE A 1 444 ? 17.648 -7.885 -25.048 1.00 89.81 444 ILE A N 1
ATOM 3558 C CA . ILE A 1 444 ? 16.487 -7.200 -24.467 1.00 89.81 444 ILE A CA 1
ATOM 3559 C C . ILE A 1 444 ? 15.202 -7.940 -24.855 1.00 89.81 444 ILE A C 1
ATOM 3561 O O . ILE A 1 444 ? 14.404 -8.290 -23.988 1.00 89.81 444 ILE A O 1
ATOM 3565 N N . LEU A 1 445 ? 15.035 -8.250 -26.143 1.00 91.69 445 LEU A N 1
ATOM 3566 C CA . LEU A 1 445 ? 13.820 -8.877 -26.657 1.00 91.69 445 LEU A CA 1
ATOM 3567 C C . LEU A 1 445 ? 13.588 -10.277 -26.064 1.00 91.69 445 LEU A C 1
ATOM 3569 O O . LEU A 1 445 ? 12.457 -10.611 -25.724 1.00 91.69 445 LEU A O 1
ATOM 3573 N N . LYS A 1 446 ? 14.650 -11.066 -25.836 1.00 90.88 446 LYS A N 1
ATOM 3574 C CA . LYS A 1 446 ? 14.560 -12.359 -25.127 1.00 90.88 446 LYS A CA 1
ATOM 3575 C C . LYS A 1 446 ? 14.018 -12.238 -23.698 1.00 90.88 446 LYS A C 1
ATOM 3577 O O . LYS A 1 446 ? 13.423 -13.192 -23.210 1.00 90.88 446 LYS A O 1
ATOM 3582 N N . GLY A 1 447 ? 14.223 -11.098 -23.036 1.00 84.62 447 GLY A N 1
ATOM 3583 C CA . GLY A 1 447 ? 13.634 -10.817 -21.726 1.00 84.62 447 GLY A CA 1
ATOM 3584 C C . GLY A 1 447 ? 12.176 -10.354 -21.808 1.00 84.62 447 GLY A C 1
ATOM 3585 O O . GLY A 1 447 ? 11.367 -10.746 -20.974 1.00 84.62 447 GLY A O 1
ATOM 3586 N N . LEU A 1 448 ? 11.830 -9.554 -22.823 1.00 87.81 448 LEU A N 1
ATOM 3587 C CA . LEU A 1 448 ? 10.488 -8.974 -22.975 1.00 87.81 448 LEU A CA 1
ATOM 3588 C C . LEU A 1 448 ? 9.455 -9.945 -23.561 1.00 87.81 448 LEU A C 1
ATOM 3590 O O . LEU A 1 448 ? 8.292 -9.896 -23.173 1.00 87.81 448 LEU A O 1
ATOM 3594 N N . LEU A 1 449 ? 9.860 -10.839 -24.467 1.00 89.94 449 LEU A N 1
ATOM 3595 C CA . LEU A 1 449 ? 8.946 -11.763 -25.147 1.00 89.94 449 LEU A CA 1
ATOM 3596 C C . LEU A 1 449 ? 8.124 -12.629 -24.176 1.00 89.94 449 LEU A C 1
ATOM 3598 O O . LEU A 1 449 ? 6.902 -12.615 -24.299 1.00 89.94 449 LEU A O 1
ATOM 3602 N N . PRO A 1 450 ? 8.719 -13.304 -23.167 1.00 86.25 450 PRO A N 1
ATOM 3603 C CA . PRO A 1 450 ? 7.935 -14.061 -22.192 1.00 86.25 450 PRO A CA 1
ATOM 3604 C C . PRO A 1 450 ? 6.960 -13.193 -21.390 1.00 86.25 450 PRO A C 1
ATOM 3606 O O . PRO A 1 450 ? 5.917 -13.679 -20.967 1.00 86.25 450 PRO A O 1
ATOM 3609 N N . PHE A 1 451 ? 7.299 -11.925 -21.139 1.00 83.69 451 PHE A N 1
ATOM 3610 C CA . PHE A 1 451 ? 6.407 -10.993 -20.449 1.00 83.69 451 PHE A CA 1
ATOM 3611 C C . PHE A 1 451 ? 5.207 -10.617 -21.329 1.00 83.69 451 PHE A C 1
ATOM 3613 O O . PHE A 1 451 ? 4.078 -10.645 -20.848 1.00 83.69 451 PHE A O 1
ATOM 3620 N N . PHE A 1 452 ? 5.431 -10.314 -22.612 1.00 89.00 452 PHE A N 1
ATOM 3621 C CA . PHE A 1 452 ? 4.350 -10.014 -23.555 1.00 89.00 452 PHE A CA 1
ATOM 3622 C C . PHE A 1 452 ? 3.419 -11.210 -23.769 1.00 89.00 452 PHE A C 1
ATOM 3624 O O . PHE A 1 452 ? 2.203 -11.037 -23.747 1.00 89.00 452 PHE A O 1
ATOM 3631 N N . ASP A 1 453 ? 3.988 -12.409 -23.891 1.00 87.62 453 ASP A N 1
ATOM 3632 C CA . ASP A 1 453 ? 3.255 -13.670 -24.025 1.00 87.62 453 ASP A CA 1
ATOM 3633 C C . ASP A 1 453 ? 2.361 -13.947 -22.804 1.00 87.62 453 ASP A C 1
ATOM 3635 O O . ASP A 1 453 ? 1.148 -14.070 -22.931 1.00 87.62 453 ASP A O 1
ATOM 3639 N N . ARG A 1 454 ? 2.914 -13.883 -21.580 1.00 82.50 454 ARG A N 1
ATOM 3640 C CA . ARG A 1 454 ? 2.135 -14.057 -20.333 1.00 82.50 454 ARG A CA 1
ATOM 3641 C C . ARG A 1 454 ? 0.999 -13.045 -20.159 1.00 82.50 454 ARG A C 1
ATOM 3643 O O . ARG A 1 454 ? 0.100 -13.268 -19.350 1.00 82.50 454 ARG A O 1
ATOM 3650 N N . LYS A 1 455 ? 1.067 -11.906 -20.847 1.00 82.44 455 LYS A N 1
ATOM 3651 C CA . LYS A 1 455 ? 0.048 -10.849 -20.823 1.00 82.44 455 LYS A CA 1
ATOM 3652 C C . LYS A 1 455 ? -0.958 -10.957 -21.971 1.00 82.44 455 LYS A C 1
ATOM 3654 O O . LYS A 1 455 ? -1.805 -10.075 -22.079 1.00 82.44 455 LYS A O 1
ATOM 3659 N N . GLY A 1 456 ? -0.858 -11.995 -22.802 1.00 87.12 456 GLY A N 1
ATOM 3660 C CA . GLY A 1 456 ? -1.694 -12.204 -23.982 1.00 87.12 456 GLY A CA 1
ATOM 3661 C C . GLY A 1 456 ? -1.491 -11.151 -25.072 1.00 87.12 456 GLY A C 1
ATOM 3662 O O . GLY A 1 456 ? -2.331 -10.974 -25.943 1.00 87.12 456 GLY A O 1
ATOM 3663 N N . LEU A 1 457 ? -0.381 -10.403 -25.034 1.00 88.19 457 LEU A N 1
ATOM 3664 C CA . LEU A 1 457 ? -0.120 -9.331 -26.004 1.00 88.19 457 LEU A CA 1
ATOM 3665 C C . LEU A 1 457 ? 0.378 -9.863 -27.352 1.00 88.19 457 LEU A C 1
ATOM 3667 O O . LEU A 1 457 ? 0.459 -9.099 -28.311 1.00 88.19 457 LEU A O 1
ATOM 3671 N N . LEU A 1 458 ? 0.770 -11.139 -27.399 1.00 89.06 458 LEU A N 1
ATOM 3672 C CA . LEU A 1 458 ? 1.191 -11.842 -28.612 1.00 89.06 458 LEU A CA 1
ATOM 3673 C C . LEU A 1 458 ? 0.095 -12.777 -29.151 1.00 89.06 458 LEU A C 1
ATOM 3675 O O . LEU A 1 458 ? 0.296 -13.405 -30.193 1.00 89.06 458 LEU A O 1
ATOM 3679 N N . ASP A 1 459 ? -1.048 -12.855 -28.463 1.00 89.12 459 ASP A N 1
ATOM 3680 C CA . ASP A 1 459 ? -2.185 -13.667 -28.881 1.00 89.12 459 ASP A CA 1
ATOM 3681 C C . ASP A 1 459 ? -2.870 -13.040 -30.101 1.00 89.12 459 ASP A C 1
ATOM 3683 O O . ASP A 1 459 ? -2.805 -11.830 -30.346 1.00 89.12 459 ASP A O 1
ATOM 3687 N N . LYS A 1 460 ? -3.541 -13.875 -30.900 1.00 84.75 460 LYS A N 1
ATOM 3688 C CA . LYS A 1 460 ? -4.367 -13.371 -32.001 1.00 84.75 460 LYS A CA 1
ATOM 3689 C C . LYS A 1 460 ? -5.570 -12.633 -31.418 1.00 84.75 460 LYS A C 1
ATOM 3691 O O . LYS A 1 460 ? -6.192 -13.120 -30.482 1.00 84.75 460 LYS A O 1
ATOM 3696 N N . LEU A 1 461 ? -5.912 -11.492 -32.013 1.00 79.75 461 LEU A N 1
ATOM 3697 C CA . LEU A 1 461 ? -7.229 -10.892 -31.818 1.00 79.75 461 LEU A CA 1
ATOM 3698 C C . LEU A 1 461 ? -8.274 -11.880 -32.349 1.00 79.75 461 LEU A C 1
ATOM 3700 O O . LEU A 1 461 ? -8.199 -12.262 -33.520 1.00 79.75 461 LEU A O 1
ATOM 3704 N N . GLU A 1 462 ? -9.165 -12.328 -31.465 1.00 60.88 462 GLU A N 1
ATOM 3705 C CA . GLU A 1 462 ? -10.340 -13.139 -31.814 1.00 60.88 462 GLU A CA 1
ATOM 3706 C C . GLU A 1 462 ? -11.355 -12.355 -32.650 1.00 60.88 462 GLU A C 1
ATOM 3708 O O . GLU A 1 462 ? -11.525 -11.134 -32.403 1.00 60.88 462 GLU A O 1
#

Secondary structure (DSSP, 8-state):
-HHHHS-HHHHHHHHHHHHT-TT-EESS----EE-----TTS-EEEEEEEEEEEETTEEEEEEEEEEEEEESSS--HHHHHHHHIIIIIHHHHHHHT-THHHHS-HHHHHHHHHHHHHHHHHHHTSTT-HHHHHHHHHHHTTHHHHHHHHHSPPPTTSS--EEE-SS--GGGEEEETTTEEEE-S---EEE-THHHHHHIIIIIS-HHHHHHHHHHHHHHHHHHHHHHHHHTT--SPPPPHHHHHHHHHHTTHHHHHHHHHHHHHHHHHTT----S-BPPGGGS-TTSSHHHHHHHHHHHHT-TT-EEEEEEEEESS-TTT-SSEEEEEEEEEEEETTEEEEEEEEEEEEEPS-HHHIIIIISSTT-HHHHHHHIIIIIHHHHHHHHHHHHHTTHHHHHIIIIIHHHHT----TT-SHHHHH--SHHHHHHHHHHHT-HHHHHHHHHHHHHHHHTTTTSPP-

pLDDT: mean 79.56, std 14.48, range [36.44, 97.94]

Radius of gyration: 29.28 Å; Cα contacts (8 Å, |Δi|>4): 512; chains: 1; bounding box: 64×64×90 Å

Nearest PDB structures (foldseek):
  9hau-assembly1_AA  TM=3.739E-01  e=7.390E-01  Leviviridae sp.
  5ec5-assembly2_S  TM=5.999E-01  e=9.724E+00  Eisenia fetida
  5exc-assembly1_C  TM=3.510E-01  e=5.578E+00  Dendronephthya sp. SSAL-2002
  6yf9-assembly1_AA  TM=3.628E-01  e=8.357E+00  Leviviridae sp.

Sequence (462 aa):
MATQLLNNDLFLTVIRKARNDPSIVLCHGCRLRSDGDHCDRGGFESYKTAIHFRSSRYQQEQAVNLTVKIGAGGSSEEDSQEVRLYGEVLPAMAKSTDLSFYEASSDIDTSIESKFESISNEIKSWKNCEEIASKFEALKSSSKAKLAQVFAPNPKGTGYNVLNHGNLERHCLRFKPSTGTMLTDYRCHWGSPAIDLICLLDKIVTPALKATHRREIVYAYYQHFVQILDAIGYLGVVPRLVELQMELLRKGFLEVFHEVERAGTVAFRMAEEKSPLDVESGDIPDWLNSGYFEQLLRRKKEDLTIRVQSLDVKYAIPRGENFVSVIYRVQVVFDTKNQLAVNRSYIVKGISSSEFTVKKLGEGSYNVYEKEMDVYERIIPELNRLARQLLSKLFYAVFCSFICLPVQINEDSTDADFEAVLGNDERSARYRRTIMANKRYHRILKGLLPFFDRKGLLDKLE